Protein AF-A0A7S0LCW1-F1 (afdb_monomer_lite)

Organism: NCBI:txid221442

Sequence (518 aa):
GRMKSSRDFSRHLLKGELSAALVLLGMAVLMVPGVDANARRRANRHTRSVSGLNMTAASSWLDHSLDGYCSITGGFLSEGTCAEGVRGTWNLLRHERAGKGNTGFFGHSDSKLVPRNAAAWNLAVAHCLRLCSYCERCNYVSVSLQWADCSWFHECPRWDEAKLLTDVAGFRSAPVISAVKHARSYDHMARIGGTLLSSMGEHKGEVDLRWTQLMIHNEAAGYNMSGISAIANHPSLRSSIRRGIHLSIGGRRWLPEKLSSYMTRVYLRHNNQSAWEREQLARRWQRTLVGEVHVWDLINLLHFTIDHTDKQLMYTSQLIHCLQVYNMIREKARLAPTEADGGGGQEDSSYWRDMLISGLIHDIGKLLTVFGETDENTDCMNRILDVGGRGGLDSISFHWNHDSFGHAKLASYLPPRVQDVLKFHSLREIPYLLNAPPDEGEGSLGQEDVIHAKVTRAEALDFQRRASADDVERARFVAHFATFDAGSKVITDTIPRVDMDEVINLIESYFPGGKIVW

Foldseek 3Di:
DDDDDDDDDDDDDDDDDDDDDDDDDDDDDDDDDDDDPVVVVVVVVVVVPPVCVLLVLLVVQVVVWAWAAQDDADPPDPQDDLVRHQKHKDFQPQPPDPDDDDDDDDDDDDDDPQPPPPVVSSVQSSVLLVVLLLRPQFFKWKDFSVRSITMGGSDRPCVVVSPHDPPDGRIIMDTNDVSSVVSNVVVVVVVVPPPDPDDDDDDDDVVVVLVVQLVVQCVVQVHDCVQLVLQCPDPLQVVQLQQLADADVRHHADDLVVLVVVLLVLLVLLVVQDPVNQVVLCVVQLDFRRFKGFVVSLLSSQSSHDQSNDPQQRRPGVSQLLQLLLVVLVVVVVVQDAVVNVRPDPQYPVLSLLLNVLSSQLLSLLCVSSSPDDSSQAHAAKEFPDAQPADAPVRTDIGHYSLNSSLSFQVVLHDPLSSLLSNPLRYQLLVLLPDQADDPPDDDQDPVCVSNVPDHNVNSVVSNVRDDPVNSVSSVSSVVSNCSSVVSRDHDPHRDDDNPVVVQVSQCVRDPVSIGRD

Radius of gyration: 30.62 Å; chains: 1; bounding box: 70×104×99 Å

Structure (mmCIF, N/CA/C/O backbone):
data_AF-A0A7S0LCW1-F1
#
_entry.id   AF-A0A7S0LCW1-F1
#
loop_
_atom_site.group_PDB
_atom_site.id
_atom_site.type_symbol
_atom_site.label_atom_id
_atom_site.label_alt_id
_atom_site.label_comp_id
_atom_site.label_asym_id
_atom_site.label_entity_id
_atom_site.label_seq_id
_atom_site.pdbx_PDB_ins_code
_atom_site.Cartn_x
_atom_site.Cartn_y
_atom_site.Cartn_z
_atom_site.occupancy
_atom_site.B_iso_or_equiv
_atom_site.auth_seq_id
_atom_site.auth_comp_id
_atom_site.auth_asym_id
_atom_site.auth_atom_id
_atom_site.pdbx_PDB_model_num
ATOM 1 N N . GLY A 1 1 ? 3.669 -50.037 -54.792 1.00 38.06 1 GLY A N 1
ATOM 2 C CA . GLY A 1 1 ? 2.905 -50.998 -53.957 1.00 38.06 1 GLY A CA 1
ATOM 3 C C . GLY A 1 1 ? 2.365 -50.264 -52.741 1.00 38.06 1 GLY A C 1
ATOM 4 O O . GLY A 1 1 ? 2.874 -49.187 -52.481 1.00 38.06 1 GLY A O 1
ATOM 5 N N . ARG A 1 2 ? 1.313 -50.687 -52.014 1.00 36.00 2 ARG A N 1
ATOM 6 C CA . ARG A 1 2 ? 0.929 -52.057 -51.567 1.00 36.00 2 ARG A CA 1
ATOM 7 C C . ARG A 1 2 ? 2.102 -52.749 -50.845 1.00 36.00 2 ARG A C 1
ATOM 9 O O . ARG A 1 2 ? 3.171 -52.775 -51.438 1.00 36.00 2 ARG A O 1
ATOM 16 N N . MET A 1 3 ? 1.979 -53.319 -49.638 1.00 33.34 3 MET A N 1
ATOM 17 C CA . MET A 1 3 ? 0.819 -53.751 -48.803 1.00 33.34 3 MET A CA 1
ATOM 18 C C . MET A 1 3 ? 0.921 -53.138 -47.371 1.00 33.34 3 MET A C 1
ATOM 20 O O . MET A 1 3 ? 1.976 -52.602 -47.066 1.00 33.34 3 MET A O 1
ATOM 24 N N . LYS A 1 4 ? -0.060 -53.031 -46.448 1.00 47.09 4 LYS A N 1
ATOM 25 C CA . LYS A 1 4 ? -1.336 -53.707 -46.059 1.00 47.09 4 LYS A CA 1
ATOM 26 C C . LYS A 1 4 ? -1.243 -55.006 -45.212 1.00 47.09 4 LYS A C 1
ATOM 28 O O . LYS A 1 4 ? -0.614 -55.957 -45.650 1.00 47.09 4 LYS A O 1
ATOM 33 N N . SER A 1 5 ? -2.048 -55.040 -44.126 1.00 42.78 5 SER A N 1
ATOM 34 C CA . SER A 1 5 ? -2.540 -56.171 -43.275 1.00 42.78 5 SER A CA 1
ATOM 35 C C . SER A 1 5 ? -2.035 -56.116 -41.812 1.00 42.78 5 SER A C 1
ATOM 37 O O . SER A 1 5 ? -0.834 -55.986 -41.641 1.00 42.78 5 SER A O 1
ATOM 39 N N . SER A 1 6 ? -2.796 -56.153 -40.697 1.00 37.50 6 SER A N 1
ATOM 40 C CA . SER A 1 6 ? -4.190 -56.520 -40.298 1.00 37.50 6 SER A CA 1
ATOM 41 C C . SER A 1 6 ? -4.282 -57.809 -39.454 1.00 37.50 6 SER A C 1
ATOM 43 O O . SER A 1 6 ? -3.825 -58.854 -39.917 1.00 37.50 6 SER A O 1
ATOM 45 N N . ARG A 1 7 ? -4.935 -57.688 -38.273 1.00 37.88 7 ARG A N 1
ATOM 46 C CA . ARG A 1 7 ? -5.801 -58.624 -37.486 1.00 37.88 7 ARG A CA 1
ATOM 47 C C . ARG A 1 7 ? -5.591 -58.374 -35.979 1.00 37.88 7 ARG A C 1
ATOM 49 O O . ARG A 1 7 ? -4.450 -58.357 -35.542 1.00 37.88 7 ARG A O 1
ATOM 56 N N . ASP A 1 8 ? -6.576 -57.971 -35.173 1.00 39.31 8 ASP A N 1
ATOM 57 C CA . ASP A 1 8 ? -7.878 -58.573 -34.794 1.00 39.31 8 ASP A CA 1
ATOM 58 C C . ASP A 1 8 ? -7.795 -59.913 -34.044 1.00 39.31 8 ASP A C 1
ATOM 60 O O . ASP A 1 8 ? -7.465 -60.945 -34.628 1.00 39.31 8 ASP A O 1
ATOM 64 N N . PHE A 1 9 ? -8.245 -59.907 -32.780 1.00 32.88 9 PHE A N 1
ATOM 65 C CA . PHE A 1 9 ? -8.820 -61.076 -32.106 1.00 32.88 9 PHE A CA 1
ATOM 66 C C . PHE A 1 9 ? -9.985 -60.668 -31.181 1.00 32.88 9 PHE A C 1
ATOM 68 O O . PHE A 1 9 ? -10.073 -59.523 -30.742 1.00 32.88 9 PHE A O 1
ATOM 75 N N . SER A 1 10 ? -10.935 -61.580 -30.958 1.00 33.78 10 SER A N 1
ATOM 76 C CA . SER A 1 10 ? -12.322 -61.257 -30.576 1.00 33.78 10 SER A CA 1
ATOM 77 C C . SER A 1 10 ? -12.713 -61.495 -29.106 1.00 33.78 10 SER A C 1
ATOM 79 O O . SER A 1 10 ? -12.302 -62.473 -28.499 1.00 33.78 10 SER A O 1
ATOM 81 N N . ARG A 1 11 ? -13.613 -60.616 -28.623 1.00 34.09 11 ARG A N 1
ATOM 82 C CA . ARG A 1 11 ? -14.921 -60.848 -27.942 1.00 34.09 11 ARG A CA 1
ATOM 83 C C . ARG A 1 11 ? -15.113 -62.027 -26.960 1.00 34.09 11 ARG A C 1
ATOM 85 O O . ARG A 1 11 ? -15.024 -63.172 -27.376 1.00 34.09 11 ARG A O 1
ATOM 92 N N . HIS A 1 12 ? -15.725 -61.726 -25.800 1.00 31.20 12 HIS A N 1
ATOM 93 C CA . HIS A 1 12 ? -17.048 -62.236 -25.339 1.00 31.20 12 HIS A CA 1
ATOM 94 C C . HIS A 1 12 ? -17.528 -61.445 -24.084 1.00 31.20 12 HIS A C 1
ATOM 96 O O . HIS A 1 12 ? -16.691 -61.023 -23.298 1.00 31.20 12 HIS A O 1
ATOM 102 N N . LEU A 1 13 ? -18.772 -60.918 -24.037 1.00 33.84 13 LEU A N 1
ATOM 103 C CA . LEU A 1 13 ? -20.012 -61.485 -23.425 1.00 33.84 13 LEU A CA 1
ATOM 104 C C . LEU A 1 13 ? -19.869 -61.753 -21.903 1.00 33.84 13 LEU A C 1
ATOM 106 O O . LEU A 1 13 ? -18.928 -62.430 -21.523 1.00 33.84 13 LEU A O 1
ATOM 110 N N . LEU A 1 14 ? -20.718 -61.283 -20.967 1.00 33.62 14 LEU A N 1
ATOM 111 C CA . LEU A 1 14 ? -22.159 -60.905 -20.928 1.00 33.62 14 LEU A CA 1
ATOM 112 C C . LEU A 1 14 ? -22.349 -59.583 -20.120 1.00 33.62 14 LEU A C 1
ATOM 114 O O . LEU A 1 14 ? -21.507 -59.277 -19.287 1.00 33.62 14 LEU A O 1
ATOM 118 N N . LYS A 1 15 ? -23.303 -58.666 -20.366 1.00 33.66 15 LYS A N 1
ATOM 119 C CA . LYS A 1 15 ? -24.787 -58.704 -20.240 1.00 33.66 15 LYS A CA 1
ATOM 120 C C . LYS A 1 15 ? -25.340 -59.084 -18.848 1.00 33.66 15 LYS A C 1
ATOM 122 O O . LYS A 1 15 ? -25.204 -60.224 -18.428 1.00 33.66 15 LYS A O 1
ATOM 127 N N . GLY A 1 16 ? -26.075 -58.152 -18.227 1.00 28.48 16 GLY A N 1
ATOM 128 C CA . GLY A 1 16 ? -26.884 -58.353 -17.015 1.00 28.48 16 GLY A CA 1
ATOM 129 C C . GLY A 1 16 ? -27.476 -57.028 -16.511 1.00 28.48 16 GLY A C 1
ATOM 130 O O . GLY A 1 16 ? -26.769 -56.248 -15.885 1.00 28.48 16 GLY A O 1
ATOM 131 N N . GLU A 1 17 ? -28.740 -56.747 -16.838 1.00 41.53 17 GLU A N 1
ATOM 132 C CA . GLU A 1 17 ? -29.466 -55.536 -16.412 1.00 41.53 17 GLU A CA 1
ATOM 133 C C . GLU A 1 17 ? -30.305 -55.766 -15.132 1.00 41.53 17 GLU A C 1
ATOM 135 O O . GLU A 1 17 ? -30.472 -56.904 -14.698 1.00 41.53 17 GLU A O 1
ATOM 140 N N . LEU A 1 18 ? -30.931 -54.671 -14.668 1.00 32.69 18 LEU A N 1
ATOM 141 C CA . LEU A 1 18 ? -32.242 -54.555 -13.993 1.00 32.69 18 LEU A CA 1
ATOM 142 C C . LEU A 1 18 ? -32.335 -54.316 -12.466 1.00 32.69 18 LEU A C 1
ATOM 144 O O . LEU A 1 18 ? -31.937 -55.119 -11.631 1.00 32.69 18 LEU A O 1
ATOM 148 N N . SER A 1 19 ? -33.077 -53.233 -12.183 1.00 32.50 19 SER A N 1
ATOM 149 C CA . SER A 1 19 ? -34.074 -53.054 -11.109 1.00 32.50 19 SER A CA 1
ATOM 150 C C . SER A 1 19 ? -33.652 -52.688 -9.677 1.00 32.50 19 SER A C 1
ATOM 152 O O . SER A 1 19 ? -33.477 -53.522 -8.799 1.00 32.50 19 SER A O 1
ATOM 154 N N . ALA A 1 20 ? -33.655 -51.371 -9.445 1.00 35.03 20 ALA A N 1
ATOM 155 C CA . ALA A 1 20 ? -34.511 -50.651 -8.485 1.00 35.03 20 ALA A CA 1
ATOM 156 C C . ALA A 1 20 ? -35.315 -51.433 -7.413 1.00 35.03 20 ALA A C 1
ATOM 158 O O . ALA A 1 20 ? -36.087 -52.320 -7.762 1.00 35.03 20 ALA A O 1
ATOM 159 N N . ALA A 1 21 ? -35.289 -50.943 -6.159 1.00 30.80 21 ALA A N 1
ATOM 160 C CA . ALA A 1 21 ? -36.466 -50.533 -5.355 1.00 30.80 21 ALA A CA 1
ATOM 161 C C . ALA A 1 21 ? -36.126 -50.291 -3.862 1.00 30.80 21 ALA A C 1
ATOM 163 O O . ALA A 1 21 ? -35.285 -50.961 -3.273 1.00 30.80 21 ALA A O 1
ATOM 164 N N . LEU A 1 22 ? -36.836 -49.327 -3.263 1.00 35.69 22 LEU A N 1
ATOM 165 C CA . LEU A 1 22 ? -36.864 -48.954 -1.840 1.00 35.69 22 LEU A CA 1
ATOM 166 C C . LEU A 1 22 ? -37.026 -50.126 -0.848 1.00 35.69 22 LEU A C 1
ATOM 168 O O . LEU A 1 22 ? -37.913 -50.954 -1.035 1.00 35.69 22 LEU A O 1
ATOM 172 N N . VAL A 1 23 ? -36.384 -50.010 0.326 1.00 30.58 23 VAL A N 1
ATOM 173 C CA . VAL A 1 23 ? -36.993 -50.355 1.633 1.00 30.58 23 VAL A CA 1
ATOM 174 C C . VAL A 1 23 ? -36.615 -49.293 2.680 1.00 30.58 23 VAL A C 1
ATOM 176 O O . VAL A 1 23 ? -35.465 -48.871 2.762 1.00 30.58 23 VAL A O 1
ATOM 179 N N . LEU A 1 24 ? -37.600 -48.861 3.476 1.00 33.12 24 LEU A N 1
ATOM 180 C CA . LEU A 1 24 ? -37.475 -47.946 4.620 1.00 33.12 24 LEU A CA 1
ATOM 181 C C . LEU A 1 24 ? -37.358 -48.720 5.943 1.00 33.12 24 LEU A C 1
ATOM 183 O O . LEU A 1 24 ? -38.135 -49.645 6.152 1.00 33.12 24 LEU A O 1
ATOM 187 N N . LEU A 1 25 ? -36.478 -48.270 6.847 1.00 29.33 25 LEU A N 1
ATOM 188 C CA . LEU A 1 25 ? -36.485 -48.448 8.318 1.00 29.33 25 LEU A CA 1
ATOM 189 C C . LEU A 1 25 ? -35.265 -47.675 8.885 1.00 29.33 25 LEU A C 1
ATOM 191 O O . LEU A 1 25 ? -34.216 -47.672 8.254 1.00 29.33 25 LEU A O 1
ATOM 195 N N . GLY A 1 26 ? -35.284 -46.992 10.034 1.00 27.78 26 GLY A N 1
ATOM 196 C CA . GLY A 1 26 ? -36.388 -46.711 10.956 1.00 27.78 26 GLY A CA 1
ATOM 197 C C . GLY A 1 26 ? -35.927 -46.644 12.422 1.00 27.78 26 GLY A C 1
ATOM 198 O O . GLY A 1 26 ? -35.999 -47.653 13.109 1.00 27.78 26 GLY A O 1
ATOM 199 N N . MET A 1 27 ? -35.558 -45.443 12.906 1.00 31.19 27 MET A N 1
ATOM 200 C CA . MET A 1 27 ? -35.182 -45.108 14.307 1.00 31.19 27 MET A CA 1
ATOM 201 C C . MET A 1 27 ? -33.826 -45.695 14.809 1.00 31.19 27 MET A C 1
ATOM 203 O O . MET A 1 27 ? -33.329 -46.654 14.239 1.00 31.19 27 MET A O 1
ATOM 207 N N . ALA A 1 28 ? -33.126 -45.152 15.823 1.00 30.31 28 ALA A N 1
ATOM 208 C CA . ALA A 1 28 ? -33.465 -44.084 16.778 1.00 30.31 28 ALA A CA 1
ATOM 209 C C . ALA A 1 28 ? -32.222 -43.333 17.346 1.00 30.31 28 ALA A C 1
ATOM 211 O O . ALA A 1 28 ? -31.134 -43.890 17.397 1.00 30.31 28 ALA A O 1
ATOM 212 N N . VAL A 1 29 ? -32.453 -42.114 17.865 1.00 29.50 29 VAL A N 1
ATOM 213 C CA . VAL A 1 29 ? -31.764 -41.433 18.997 1.00 29.50 29 VAL A CA 1
ATOM 214 C C . VAL A 1 29 ? -30.221 -41.338 19.026 1.00 29.50 29 VAL A C 1
ATOM 216 O O . VAL A 1 29 ? -29.535 -42.280 19.398 1.00 29.50 29 VAL A O 1
ATOM 219 N N . LEU A 1 30 ? -29.715 -40.100 18.917 1.00 29.91 30 LEU A N 1
ATOM 220 C CA . LEU A 1 30 ? -28.888 -39.467 19.965 1.00 29.91 30 LEU A CA 1
ATOM 221 C C . LEU A 1 30 ? -29.074 -37.937 19.913 1.00 29.91 30 LEU A C 1
ATOM 223 O O . LEU A 1 30 ? -28.756 -37.298 18.913 1.00 29.91 30 LEU A O 1
ATOM 227 N N . MET A 1 31 ? -29.603 -37.342 20.987 1.00 32.53 31 MET A N 1
ATOM 228 C CA . MET A 1 31 ? -29.667 -35.882 21.151 1.00 32.53 31 MET A CA 1
ATOM 229 C C . MET A 1 31 ? -28.387 -35.365 21.816 1.00 32.53 31 MET A C 1
ATOM 231 O O . MET A 1 31 ? -27.935 -35.943 22.801 1.00 32.53 31 MET A O 1
ATOM 235 N N . VAL A 1 32 ? -27.865 -34.229 21.346 1.00 33.94 32 VAL A N 1
ATOM 236 C CA . VAL A 1 32 ? -26.815 -33.459 22.034 1.00 33.94 32 VAL A CA 1
ATOM 237 C C . VAL A 1 32 ? -27.353 -32.052 22.329 1.00 33.94 32 VAL A C 1
ATOM 239 O O . VAL A 1 32 ? -27.716 -31.345 21.386 1.00 33.94 32 VAL A O 1
ATOM 242 N N . PRO A 1 33 ? -27.445 -31.624 23.601 1.00 36.31 33 PRO A N 1
ATOM 243 C CA . PRO A 1 33 ? -27.966 -30.308 23.956 1.00 36.31 33 PRO A CA 1
ATOM 244 C C . PRO A 1 33 ? -26.873 -29.230 24.061 1.00 36.31 33 PRO A C 1
ATOM 246 O O . PRO A 1 33 ? -25.753 -29.496 24.485 1.00 36.31 33 PRO A O 1
ATOM 249 N N 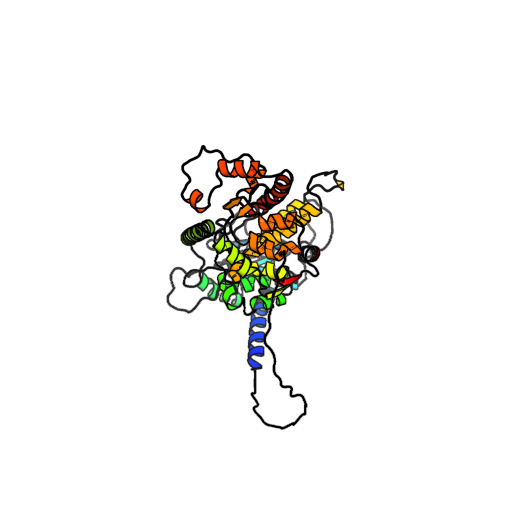. GLY A 1 34 ? -27.265 -27.976 23.811 1.00 33.25 34 GLY A N 1
ATOM 250 C CA . GLY A 1 34 ? -26.702 -26.815 24.513 1.00 33.25 34 GLY A CA 1
ATOM 251 C C . GLY A 1 34 ? -25.410 -26.193 23.973 1.00 33.25 34 GLY A C 1
ATOM 252 O O . GLY A 1 34 ? -24.370 -26.268 24.620 1.00 33.25 34 GLY A O 1
ATOM 253 N N . VAL A 1 35 ? -25.499 -25.422 22.882 1.00 41.38 35 VAL A N 1
ATOM 254 C CA . VAL A 1 35 ? -24.518 -24.346 22.635 1.00 41.38 35 VAL A CA 1
ATOM 255 C C . VAL A 1 35 ? -24.870 -23.155 23.534 1.00 41.38 35 VAL A C 1
ATOM 257 O O . VAL A 1 35 ? -25.988 -22.641 23.490 1.00 41.38 35 VAL A O 1
ATOM 260 N N . ASP A 1 36 ? -23.925 -22.741 24.379 1.00 47.66 36 ASP A N 1
ATOM 261 C CA . ASP A 1 36 ? -24.177 -21.876 25.537 1.00 47.66 36 ASP A CA 1
ATOM 262 C C . ASP A 1 36 ? -24.664 -20.453 25.186 1.00 47.66 36 ASP A C 1
ATOM 264 O O . ASP A 1 36 ? -23.921 -19.591 24.705 1.00 47.66 36 ASP A O 1
ATOM 268 N N . ALA A 1 37 ? -25.926 -20.168 25.521 1.00 41.69 37 ALA A N 1
ATOM 269 C CA . ALA A 1 37 ? -26.522 -18.840 25.394 1.00 41.69 37 ALA A CA 1
ATOM 270 C C . ALA A 1 37 ? -25.884 -17.791 26.334 1.00 41.69 37 ALA A C 1
ATOM 272 O O . ALA A 1 37 ? -25.988 -16.587 26.068 1.00 41.69 37 ALA A O 1
ATOM 273 N N . ASN A 1 38 ? -25.192 -18.205 27.404 1.00 36.53 38 ASN A N 1
ATOM 274 C CA . ASN A 1 38 ? -24.488 -17.288 28.302 1.00 36.53 38 ASN A CA 1
ATOM 275 C C . ASN A 1 38 ? -23.180 -16.764 27.701 1.00 36.53 38 ASN A C 1
ATOM 277 O O . ASN A 1 38 ? -22.834 -15.611 27.960 1.00 36.53 38 ASN A O 1
ATOM 281 N N . ALA A 1 39 ? -22.496 -17.531 26.846 1.00 40.22 39 ALA A N 1
ATOM 282 C CA . ALA A 1 39 ? -21.307 -17.071 26.129 1.00 40.22 39 ALA A CA 1
ATOM 283 C C . ALA A 1 39 ? -21.613 -15.849 25.238 1.00 40.22 39 ALA A C 1
ATOM 285 O O . ALA A 1 39 ? -20.942 -14.818 25.344 1.00 40.22 39 ALA A O 1
ATOM 286 N N . ARG A 1 40 ? -22.701 -15.898 24.449 1.00 39.75 40 ARG A N 1
ATOM 287 C CA . ARG A 1 40 ? -23.180 -14.742 23.658 1.00 39.75 40 ARG A CA 1
ATOM 288 C C . ARG A 1 40 ? -23.596 -13.557 24.541 1.00 39.75 40 ARG A C 1
ATOM 290 O O . ARG A 1 40 ? -23.307 -12.412 24.197 1.00 39.75 40 ARG A O 1
ATOM 297 N N . ARG A 1 41 ? -24.224 -13.805 25.700 1.00 37.50 41 ARG A N 1
ATOM 298 C CA . ARG A 1 41 ? -24.590 -12.739 26.656 1.00 37.50 41 ARG A CA 1
ATOM 299 C C . ARG A 1 41 ? -23.377 -12.108 27.351 1.00 37.50 41 ARG A C 1
ATOM 301 O O . ARG A 1 41 ? -23.418 -10.910 27.608 1.00 37.50 41 ARG A O 1
ATOM 308 N N . ARG A 1 42 ? -22.303 -12.857 27.632 1.00 36.16 42 ARG A N 1
ATOM 309 C CA . ARG A 1 42 ? -21.053 -12.319 28.208 1.00 36.16 42 ARG A CA 1
ATOM 310 C C . ARG A 1 42 ? -20.269 -11.478 27.198 1.00 36.16 42 ARG A C 1
ATOM 312 O O . ARG A 1 42 ? -19.867 -10.371 27.547 1.00 36.16 42 ARG A O 1
ATOM 319 N N . ALA A 1 43 ? -20.135 -11.935 25.950 1.00 36.94 43 ALA A N 1
ATOM 320 C CA . ALA A 1 43 ? -19.466 -11.171 24.891 1.00 36.94 43 ALA A CA 1
ATOM 321 C C . ALA A 1 43 ? -20.131 -9.796 24.663 1.00 36.94 43 ALA A C 1
ATOM 323 O O . ALA A 1 43 ? -19.468 -8.764 24.768 1.00 36.94 43 ALA A O 1
ATOM 324 N N . ASN A 1 44 ? -21.461 -9.770 24.501 1.00 32.81 44 ASN A N 1
ATOM 325 C CA . ASN A 1 44 ? -22.235 -8.529 24.340 1.00 32.81 44 ASN A CA 1
ATOM 326 C C . ASN A 1 44 ? -22.268 -7.627 25.591 1.00 32.81 44 ASN A C 1
ATOM 328 O O . ASN A 1 44 ? -22.729 -6.489 25.504 1.00 32.81 44 ASN A O 1
ATOM 332 N N . ARG A 1 45 ? -21.809 -8.102 26.760 1.00 29.16 45 ARG A N 1
ATOM 333 C CA . ARG A 1 45 ? -21.728 -7.295 27.990 1.00 29.16 45 ARG A CA 1
ATOM 334 C C . ARG A 1 45 ? -20.386 -6.574 28.132 1.00 29.16 45 ARG A C 1
ATOM 336 O O . ARG A 1 45 ? -20.356 -5.511 28.740 1.00 29.16 45 ARG A O 1
ATOM 343 N N . HIS A 1 46 ? -19.307 -7.107 27.553 1.00 31.47 46 HIS A N 1
ATOM 344 C CA . HIS A 1 46 ? -17.992 -6.457 27.567 1.00 31.47 46 HIS A CA 1
ATOM 345 C C . HIS A 1 46 ? -17.805 -5.454 26.422 1.00 31.47 46 HIS A C 1
ATOM 347 O O . HIS A 1 46 ? -17.310 -4.358 26.671 1.00 31.47 46 HIS A O 1
ATOM 353 N N . THR A 1 47 ? -18.267 -5.751 25.202 1.00 34.81 47 THR A N 1
ATOM 354 C CA . THR A 1 47 ? -18.163 -4.807 24.067 1.00 34.81 47 THR A CA 1
ATOM 355 C C . THR A 1 47 ? -18.977 -3.533 24.293 1.00 34.81 47 THR A C 1
ATOM 357 O O . THR A 1 47 ? -18.504 -2.436 24.015 1.00 34.81 47 THR A O 1
ATOM 360 N N . ARG A 1 48 ? -20.159 -3.656 24.909 1.00 32.09 48 ARG A N 1
ATOM 361 C CA . ARG A 1 48 ? -21.002 -2.518 25.317 1.00 32.09 48 ARG A CA 1
ATOM 362 C C . ARG A 1 48 ? -20.426 -1.710 26.493 1.00 32.09 48 ARG A C 1
ATOM 364 O O . ARG A 1 48 ? -20.941 -0.638 26.790 1.00 32.09 48 ARG A O 1
ATOM 371 N N . SER A 1 49 ? -19.394 -2.219 27.175 1.00 37.88 49 SER A N 1
ATOM 372 C CA . SER A 1 49 ? -18.815 -1.573 28.358 1.00 37.88 49 SER A CA 1
ATOM 373 C C . SER A 1 49 ? -17.793 -0.492 28.010 1.00 37.88 49 SER A C 1
ATOM 375 O O . SER A 1 49 ? -17.742 0.515 28.705 1.00 37.88 49 SER A O 1
ATOM 377 N N . VAL A 1 50 ? -16.965 -0.680 26.976 1.00 40.00 50 VAL A N 1
ATOM 378 C CA . VAL A 1 50 ? -15.797 0.196 26.738 1.00 40.00 50 VAL A CA 1
ATOM 379 C C . VAL A 1 50 ? -16.178 1.477 25.987 1.00 40.00 50 VAL A C 1
ATOM 381 O O . VAL A 1 50 ? -15.743 2.560 26.370 1.00 40.00 50 VAL A O 1
ATOM 384 N N . SER A 1 51 ? -17.059 1.387 24.987 1.00 43.16 51 SER A N 1
ATOM 385 C CA . SER A 1 51 ? -17.619 2.561 24.296 1.00 43.16 51 SER A CA 1
ATOM 386 C C . SER A 1 51 ? -18.531 3.392 25.207 1.00 43.16 51 SER A C 1
ATOM 388 O O . SER A 1 51 ? -18.474 4.621 25.189 1.00 43.16 51 SER A O 1
ATOM 390 N N . GLY A 1 52 ? -19.300 2.729 26.081 1.00 42.19 52 GLY A N 1
ATOM 391 C CA . GLY A 1 52 ? -20.069 3.393 27.135 1.00 42.19 52 GLY A CA 1
ATOM 392 C C . GLY A 1 52 ? -19.181 4.187 28.099 1.00 42.19 52 GLY A C 1
ATOM 393 O O . GLY A 1 52 ? -19.484 5.339 28.388 1.00 42.19 52 GLY A O 1
ATOM 394 N N . LEU A 1 53 ? -18.052 3.620 28.543 1.00 49.62 53 LEU A N 1
ATOM 395 C CA . LEU A 1 53 ? -17.174 4.258 29.532 1.00 49.62 53 LEU A CA 1
ATOM 396 C C . LEU A 1 53 ? -16.646 5.634 29.095 1.00 49.62 53 LEU A C 1
ATOM 398 O O . LEU A 1 53 ? -16.656 6.544 29.918 1.00 49.62 53 LEU A O 1
ATOM 402 N N . ASN A 1 54 ? -16.251 5.833 27.832 1.00 62.91 54 ASN A N 1
ATOM 403 C CA . ASN A 1 54 ? -15.732 7.136 27.386 1.00 62.91 54 ASN A CA 1
ATOM 404 C C . ASN A 1 54 ? -16.824 8.209 27.234 1.00 62.91 54 ASN A C 1
ATOM 406 O O . ASN A 1 54 ? -16.610 9.346 27.648 1.00 62.91 54 ASN A O 1
ATOM 410 N N . MET A 1 55 ? -18.002 7.867 26.700 1.00 73.62 55 MET A N 1
ATOM 411 C CA . MET A 1 55 ? -19.105 8.834 26.575 1.00 73.62 55 MET A CA 1
ATOM 412 C C . MET A 1 55 ? -19.774 9.125 27.925 1.00 73.62 55 MET A C 1
ATOM 414 O O . MET A 1 55 ? -20.114 10.271 28.206 1.00 73.62 55 MET A O 1
ATOM 418 N N . THR A 1 56 ? -19.898 8.129 28.808 1.00 78.12 56 THR A N 1
ATOM 419 C CA . THR A 1 56 ? -20.357 8.345 30.187 1.00 78.12 56 THR A CA 1
ATOM 420 C C . THR A 1 56 ? -19.335 9.142 31.001 1.00 78.12 56 THR A C 1
ATOM 422 O O . THR A 1 56 ? -19.742 10.015 31.761 1.00 78.12 56 THR A O 1
ATOM 425 N N . ALA A 1 57 ? -18.026 8.925 30.818 1.00 82.31 57 ALA A N 1
ATOM 426 C CA . ALA A 1 57 ? -16.998 9.758 31.446 1.00 82.31 57 ALA A CA 1
ATOM 427 C C . ALA A 1 57 ? -17.026 11.203 30.925 1.00 82.31 57 ALA A C 1
ATOM 429 O O . ALA A 1 57 ? -16.897 12.123 31.726 1.00 82.31 57 ALA A O 1
ATOM 430 N N . ALA A 1 58 ? -17.242 11.419 29.623 1.00 86.56 58 ALA A N 1
ATOM 431 C CA . ALA A 1 58 ? -17.366 12.760 29.054 1.00 86.56 58 ALA A CA 1
ATOM 432 C C . ALA A 1 58 ? -18.623 13.495 29.546 1.00 86.56 58 ALA A C 1
ATOM 434 O O . ALA A 1 58 ? -18.521 14.654 29.941 1.00 86.56 58 ALA A O 1
ATOM 435 N N . SER A 1 59 ? -19.773 12.814 29.610 1.00 88.31 59 SER A N 1
ATOM 436 C CA . SER A 1 59 ? -21.004 13.384 30.174 1.00 88.31 59 SER A CA 1
ATOM 437 C C . SER A 1 59 ? -20.819 13.703 31.654 1.00 88.31 59 SER A C 1
ATOM 439 O O . SER A 1 59 ? -21.029 14.836 32.064 1.00 88.31 59 SER A O 1
ATOM 441 N N . SER A 1 60 ? -20.304 12.751 32.438 1.00 88.44 60 SER A N 1
ATOM 442 C CA . SER A 1 60 ? -20.019 12.956 33.860 1.00 88.44 60 SER A CA 1
ATOM 443 C C . SER A 1 60 ? -19.018 14.095 34.093 1.00 88.44 60 SER A C 1
ATOM 445 O O . SER A 1 60 ? -19.178 14.863 35.037 1.00 88.44 60 SER A O 1
ATOM 447 N N . TRP A 1 61 ? -18.022 14.269 33.223 1.00 93.50 61 TRP A N 1
ATOM 448 C CA . TRP A 1 61 ? -17.096 15.403 33.281 1.00 93.50 61 TRP A CA 1
ATOM 449 C C . TRP A 1 61 ? -17.782 16.723 32.917 1.00 93.50 61 TRP A C 1
ATOM 451 O O . TRP A 1 61 ? -17.538 17.740 33.559 1.00 93.50 61 TRP A O 1
ATOM 461 N N . LEU A 1 62 ? -18.694 16.725 31.941 1.00 92.62 62 LEU A N 1
ATOM 462 C CA . LEU A 1 62 ? -19.515 17.893 31.612 1.00 92.62 62 LEU A CA 1
ATOM 463 C C . LEU A 1 62 ? -20.459 18.285 32.756 1.00 92.62 62 LEU A C 1
ATOM 465 O O . LEU A 1 62 ? -20.667 19.481 32.958 1.00 92.62 62 LEU A O 1
ATOM 469 N N . ASP A 1 63 ? -20.965 17.317 33.516 1.00 91.31 63 ASP A N 1
ATOM 470 C CA . ASP A 1 63 ? -21.828 17.545 34.682 1.00 91.31 63 ASP A CA 1
ATOM 471 C C . ASP A 1 63 ? -21.058 18.146 35.875 1.00 91.31 63 ASP A C 1
ATOM 473 O O . ASP A 1 63 ? -21.635 18.876 36.677 1.00 91.31 63 ASP A O 1
ATOM 477 N N . HIS A 1 64 ? -19.747 17.885 35.973 1.00 90.12 64 HIS A N 1
ATOM 478 C CA . HIS A 1 64 ? -18.869 18.389 37.042 1.00 90.12 64 HIS A CA 1
ATOM 479 C C . HIS A 1 64 ? -17.925 19.521 36.593 1.00 90.12 64 HIS A C 1
ATOM 481 O O . HIS A 1 64 ? -17.107 19.983 37.389 1.00 90.12 64 HIS A O 1
ATOM 487 N N . SER A 1 65 ? -18.001 19.968 35.334 1.00 93.50 65 SER A N 1
ATOM 488 C CA . SER A 1 65 ? -17.149 21.048 34.820 1.00 93.50 65 SER A CA 1
ATOM 489 C C . SER A 1 65 ? -17.730 22.429 35.099 1.00 93.50 65 SER A C 1
ATOM 491 O O . SER A 1 65 ? -18.924 22.683 34.933 1.00 93.50 65 SER A O 1
ATOM 493 N N . LEU A 1 66 ? -16.851 23.338 35.502 1.00 93.56 66 LEU A N 1
ATOM 494 C CA . LEU A 1 66 ? -17.165 24.739 35.751 1.00 93.56 66 LEU A CA 1
ATOM 495 C C . LEU A 1 66 ? -16.866 25.565 34.497 1.00 93.56 66 LEU A C 1
ATOM 497 O O . LEU A 1 66 ? -15.959 25.233 33.729 1.00 93.56 66 LEU A O 1
ATOM 501 N N . ASP A 1 67 ? -17.621 26.641 34.295 1.00 93.44 67 ASP A N 1
ATOM 502 C CA . ASP A 1 6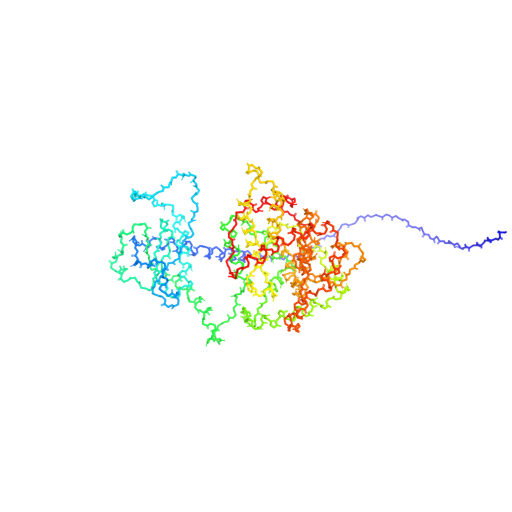7 ? -17.362 27.585 33.209 1.00 93.44 67 ASP A CA 1
ATOM 503 C C . ASP A 1 67 ? -16.071 28.375 33.476 1.00 93.44 67 ASP A C 1
ATOM 505 O O . ASP A 1 67 ? -15.771 28.754 34.611 1.00 93.44 67 ASP A O 1
ATOM 509 N N . GLY A 1 68 ? -15.304 28.622 32.414 1.00 91.88 68 GLY A N 1
ATOM 510 C CA . GLY A 1 68 ? -13.972 29.219 32.478 1.00 91.88 68 GLY A CA 1
ATOM 511 C C . GLY A 1 68 ? -12.834 28.211 32.291 1.00 91.88 68 GLY A C 1
ATOM 512 O O . GLY A 1 68 ? -13.042 27.033 31.975 1.00 91.88 68 GLY A O 1
ATOM 513 N N . TYR A 1 69 ? -11.601 28.693 32.454 1.00 92.56 69 TYR A N 1
ATOM 514 C CA . TYR A 1 69 ? -10.367 27.952 32.183 1.00 92.56 69 TYR A CA 1
ATOM 515 C C . TYR A 1 69 ? -9.313 28.090 33.294 1.00 92.56 69 TYR A C 1
ATOM 517 O O . TYR A 1 69 ? -9.355 29.014 34.108 1.00 92.56 69 TYR A O 1
ATOM 525 N N . CYS A 1 70 ? -8.382 27.132 33.369 1.00 88.50 70 CYS A N 1
ATOM 526 C CA . CYS A 1 70 ? -7.410 27.049 34.469 1.00 88.50 70 CYS A CA 1
ATOM 527 C C . CYS A 1 70 ? -6.296 28.106 34.391 1.00 88.50 70 CYS A C 1
ATOM 529 O O . CYS A 1 70 ? -5.946 28.715 35.401 1.00 88.50 70 CYS A O 1
ATOM 531 N N . SER A 1 71 ? -5.710 28.309 33.208 1.00 86.19 71 SER A N 1
ATOM 532 C CA . SER A 1 71 ? -4.670 29.312 32.945 1.00 86.19 71 SER A CA 1
ATOM 533 C C . SER A 1 71 ? -4.513 29.519 31.438 1.00 86.19 71 SER A C 1
ATOM 535 O O . SER A 1 71 ? -4.867 28.637 30.660 1.00 86.19 71 SER A O 1
ATOM 537 N N . ILE A 1 72 ? -3.959 30.656 31.008 1.00 76.94 72 ILE A N 1
ATOM 538 C CA . ILE A 1 72 ? -3.633 30.873 29.592 1.00 76.94 72 ILE A CA 1
ATOM 539 C C . ILE A 1 72 ? -2.433 29.987 29.243 1.00 76.94 72 ILE A C 1
ATOM 541 O O . ILE A 1 72 ? -1.362 30.131 29.834 1.00 76.94 72 ILE A O 1
ATOM 545 N N . THR A 1 73 ? -2.591 29.081 28.282 1.00 69.19 73 THR A N 1
ATOM 546 C CA . THR A 1 73 ? -1.461 28.428 27.612 1.00 69.19 73 THR A CA 1
ATOM 547 C C . THR A 1 73 ? -0.856 29.424 26.626 1.00 69.19 73 THR A C 1
ATOM 549 O O . THR A 1 73 ? -1.557 29.899 25.732 1.00 69.19 73 THR A O 1
ATOM 552 N N . GLY A 1 74 ? 0.418 29.783 26.808 1.00 53.41 74 GLY A N 1
ATOM 553 C CA . GLY A 1 74 ? 1.086 30.781 25.968 1.00 53.41 74 GLY A CA 1
ATOM 554 C C . GLY A 1 74 ? 1.026 30.415 24.483 1.00 53.41 74 GLY A C 1
ATOM 555 O O . GLY A 1 74 ? 1.284 29.273 24.106 1.00 53.41 74 GLY A O 1
ATOM 556 N N . GLY A 1 75 ? 0.667 31.380 23.634 1.00 47.41 75 GLY A N 1
ATOM 557 C CA . GLY A 1 75 ? 0.574 31.153 22.194 1.00 47.41 75 GLY A CA 1
ATOM 558 C C . GLY A 1 75 ? 1.928 30.778 21.582 1.00 47.41 75 GLY A C 1
ATOM 559 O O . GLY A 1 75 ? 2.933 31.429 21.849 1.00 47.41 75 GLY A O 1
ATOM 560 N N . PHE A 1 76 ? 1.925 29.758 20.722 1.00 43.69 76 PHE A N 1
ATOM 561 C CA . PHE A 1 76 ? 3.020 29.356 19.822 1.00 43.69 76 PHE A CA 1
ATOM 562 C C . PHE A 1 76 ? 4.359 28.889 20.419 1.00 43.69 76 PHE A C 1
ATOM 564 O O . PHE A 1 76 ? 5.179 28.378 19.660 1.00 43.69 76 PHE A O 1
ATOM 571 N N . LEU A 1 77 ? 4.576 28.951 21.735 1.00 42.53 77 LEU A N 1
ATOM 572 C CA . LEU A 1 77 ? 5.727 28.309 22.381 1.00 42.53 77 LEU A CA 1
ATOM 573 C C . LEU A 1 77 ? 5.249 27.235 23.359 1.00 42.53 77 LEU A C 1
ATOM 575 O O . LEU A 1 77 ? 4.666 27.526 24.401 1.00 42.53 77 LEU A O 1
ATOM 579 N N . SER A 1 78 ? 5.504 25.975 23.007 1.00 47.97 78 SER A N 1
ATOM 580 C CA . SER A 1 78 ? 5.230 24.822 23.862 1.00 47.97 78 SER A CA 1
ATOM 581 C C . SER A 1 78 ? 6.106 24.871 25.117 1.00 47.97 78 SER A C 1
ATOM 583 O O . SER A 1 78 ? 7.295 24.553 25.052 1.00 47.97 78 SER A O 1
ATOM 585 N N . GLU A 1 79 ? 5.521 25.231 26.261 1.00 47.25 79 GLU A N 1
ATOM 586 C CA . GLU A 1 79 ? 6.147 25.103 27.584 1.00 47.25 79 GLU A CA 1
ATOM 587 C C . GLU A 1 79 ? 6.263 23.618 27.987 1.00 47.25 79 GLU A C 1
ATOM 589 O O . GLU A 1 79 ? 5.556 23.117 28.862 1.00 47.25 79 GLU A O 1
ATOM 594 N N . GLY A 1 80 ? 7.185 22.919 27.323 1.00 53.44 80 GLY A N 1
ATOM 595 C CA . GLY A 1 80 ? 7.501 21.510 27.528 1.00 53.44 80 GLY A CA 1
ATOM 596 C C . GLY A 1 80 ? 6.645 20.540 26.709 1.00 53.44 80 GLY A C 1
ATOM 597 O O . GLY A 1 80 ? 5.503 20.808 26.331 1.00 53.44 80 GLY A O 1
ATOM 598 N N . THR A 1 81 ? 7.200 19.351 26.467 1.00 63.78 81 THR A N 1
ATOM 599 C CA . THR A 1 81 ? 6.382 18.176 26.132 1.00 63.78 81 THR A CA 1
ATOM 600 C C . THR A 1 81 ? 5.543 17.792 27.355 1.00 63.78 81 THR A C 1
ATOM 602 O O . THR A 1 81 ? 5.862 18.190 28.472 1.00 63.78 81 THR A O 1
ATOM 605 N N . CYS A 1 82 ? 4.503 16.968 27.204 1.00 71.75 82 CYS A N 1
ATOM 606 C CA . CYS A 1 82 ? 3.700 16.535 28.357 1.00 71.75 82 CYS A CA 1
ATOM 607 C C . CYS A 1 82 ? 4.519 15.888 29.507 1.00 71.75 82 CYS A C 1
ATOM 609 O O . CYS A 1 82 ? 4.104 15.950 30.666 1.00 71.75 82 CYS A O 1
ATOM 611 N N . ALA A 1 83 ? 5.677 15.286 29.214 1.00 68.75 83 ALA A N 1
ATOM 612 C CA . ALA A 1 83 ? 6.540 14.702 30.241 1.00 68.75 83 ALA A CA 1
ATOM 613 C C . ALA A 1 83 ? 7.086 15.754 31.228 1.00 68.75 83 ALA A C 1
ATOM 615 O O . ALA A 1 83 ? 7.228 15.473 32.415 1.00 68.75 83 ALA A O 1
ATOM 616 N N . GLU A 1 84 ? 7.346 16.976 30.756 1.00 74.25 84 GLU A N 1
ATOM 617 C CA . GLU A 1 84 ? 8.101 18.002 31.491 1.00 74.25 84 GLU A CA 1
ATOM 618 C C . GLU A 1 84 ? 7.310 19.302 31.699 1.00 74.25 84 GLU A C 1
ATOM 620 O O . GLU A 1 84 ? 7.549 20.024 32.666 1.00 74.25 84 GLU A O 1
ATOM 625 N N . GLY A 1 85 ? 6.317 19.575 30.854 1.00 79.56 85 GLY A N 1
ATOM 626 C CA . GLY A 1 85 ? 5.457 20.750 30.936 1.00 79.56 85 GLY A CA 1
ATOM 627 C C . GLY A 1 85 ? 4.495 20.719 32.124 1.00 79.56 85 GLY A C 1
ATOM 628 O O . GLY A 1 85 ? 4.042 19.664 32.573 1.00 79.56 85 GLY A O 1
ATOM 629 N N . VAL A 1 86 ? 4.147 21.905 32.623 1.00 84.44 86 VAL A N 1
ATOM 630 C CA . VAL A 1 86 ? 3.086 22.093 33.633 1.00 84.44 86 VAL A CA 1
ATOM 631 C C . VAL A 1 86 ? 1.719 22.382 33.005 1.00 84.44 86 VAL A C 1
ATOM 633 O O . VAL A 1 86 ? 0.700 22.296 33.690 1.00 84.44 86 VAL A O 1
ATOM 636 N N . ARG A 1 87 ? 1.688 22.713 31.710 1.00 87.06 87 ARG A N 1
ATOM 637 C CA . ARG A 1 87 ? 0.490 22.976 30.906 1.00 87.06 87 ARG A CA 1
ATOM 638 C C . ARG A 1 87 ? 0.806 22.863 29.415 1.00 87.06 87 ARG A C 1
ATOM 640 O O . ARG A 1 87 ? 1.966 22.938 29.026 1.00 87.06 87 ARG A O 1
ATOM 647 N N . GLY A 1 88 ? -0.222 22.767 28.583 1.00 85.88 88 GLY A N 1
ATOM 648 C CA . GLY A 1 88 ? -0.109 22.863 27.127 1.00 85.88 88 GLY A CA 1
ATOM 649 C C . GLY A 1 88 ? -1.482 22.820 26.466 1.00 85.88 88 GLY A C 1
ATOM 650 O O . GLY A 1 88 ? -2.482 22.650 27.155 1.00 85.88 88 GLY A O 1
ATOM 651 N N . THR A 1 89 ? -1.548 22.958 25.143 1.00 85.75 89 THR A N 1
ATOM 652 C CA . THR A 1 89 ? -2.810 22.853 24.391 1.00 85.75 89 THR A CA 1
ATOM 653 C C . THR A 1 89 ? -2.692 21.879 23.227 1.00 85.75 89 THR A C 1
ATOM 655 O O . THR A 1 89 ? -1.637 21.756 22.600 1.00 85.75 89 THR A O 1
ATOM 658 N N . TRP A 1 90 ? -3.783 21.169 22.958 1.00 83.69 90 TRP A N 1
ATOM 659 C CA . TRP A 1 90 ? -4.005 20.443 21.719 1.00 83.69 90 TRP A CA 1
ATOM 660 C C . TRP A 1 90 ? -5.098 21.160 20.927 1.00 83.69 90 TRP A C 1
ATOM 662 O O . TRP A 1 90 ? -6.145 21.507 21.472 1.00 83.69 90 TRP A O 1
ATOM 672 N N . ASN A 1 91 ? -4.904 21.335 19.622 1.00 77.38 91 ASN A N 1
ATOM 673 C CA . ASN A 1 91 ? -5.984 21.820 18.771 1.00 77.38 91 ASN A CA 1
ATOM 674 C C . ASN A 1 91 ? -7.045 20.721 18.644 1.00 77.38 91 ASN A C 1
ATOM 676 O O . ASN A 1 91 ? -6.766 19.640 18.118 1.00 77.38 91 ASN A O 1
ATOM 680 N N . LEU A 1 92 ? -8.279 21.010 19.059 1.00 74.06 92 LEU A N 1
ATOM 681 C CA . LEU A 1 92 ? -9.418 20.270 18.535 1.00 74.06 92 LEU A CA 1
ATOM 682 C C . LEU A 1 92 ? -9.459 20.552 17.036 1.00 74.06 92 LEU A C 1
ATOM 684 O O . LEU A 1 92 ? -9.462 21.709 16.6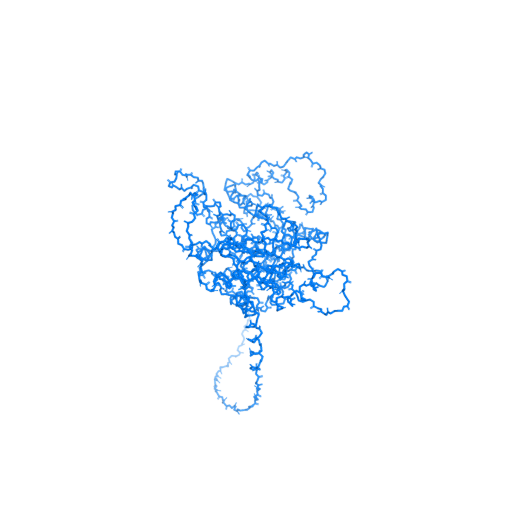15 1.00 74.06 92 LEU A O 1
ATOM 688 N N . LEU A 1 93 ? -9.513 19.505 16.215 1.00 56.78 93 LEU A N 1
ATOM 689 C CA . LEU A 1 93 ? -9.810 19.692 14.800 1.00 56.78 93 LEU A CA 1
ATOM 690 C C . LEU A 1 93 ? -11.148 20.431 14.714 1.00 56.78 93 LEU A C 1
ATOM 692 O O . LEU A 1 93 ? -12.170 19.902 15.164 1.00 56.78 93 LEU A O 1
ATOM 696 N N . ARG A 1 94 ? -11.143 21.656 14.166 1.00 52.25 94 ARG A N 1
ATOM 697 C CA . ARG A 1 94 ? -12.384 22.358 13.835 1.00 52.25 94 ARG A CA 1
ATOM 698 C C . ARG A 1 94 ? -13.190 21.405 12.966 1.00 52.25 94 ARG A C 1
ATOM 700 O O . ARG A 1 94 ? -12.774 21.101 11.853 1.00 52.25 94 ARG A O 1
ATOM 707 N N . HIS A 1 95 ? -14.330 20.939 13.473 1.00 45.00 95 HIS A N 1
ATOM 708 C CA . HIS A 1 95 ? -15.349 20.385 12.597 1.00 45.00 95 HIS A CA 1
ATOM 709 C C . HIS A 1 95 ? -15.672 21.484 11.591 1.00 45.00 95 HIS A C 1
ATOM 711 O O . HIS A 1 95 ? -16.167 22.549 11.977 1.00 45.00 95 HIS A O 1
ATOM 717 N N . GLU A 1 96 ? -15.321 21.247 10.330 1.00 37.44 96 GLU A N 1
ATOM 718 C CA . GLU A 1 96 ? -15.691 22.133 9.241 1.00 37.44 96 GLU A CA 1
ATOM 719 C C . GLU A 1 96 ? -17.202 22.320 9.308 1.00 37.44 96 GLU A C 1
ATOM 721 O O . GLU A 1 96 ? -17.972 21.360 9.408 1.00 37.44 96 GLU A O 1
ATOM 726 N N . ARG A 1 97 ? -17.628 23.583 9.391 1.00 38.66 97 ARG A N 1
ATOM 727 C CA . ARG A 1 97 ? -19.039 23.895 9.573 1.00 38.66 97 ARG A CA 1
ATOM 728 C C . ARG A 1 97 ? -19.778 23.440 8.323 1.00 38.66 97 ARG A C 1
ATOM 730 O O . ARG A 1 97 ? -19.664 24.073 7.278 1.00 38.66 97 ARG A O 1
ATOM 737 N N . ALA A 1 98 ? -20.583 22.391 8.460 1.00 38.28 98 ALA A N 1
ATOM 738 C CA . ALA A 1 98 ? -21.633 22.078 7.506 1.00 38.28 98 ALA A CA 1
ATOM 739 C C . ALA A 1 98 ? -22.582 23.290 7.422 1.00 38.28 98 ALA A C 1
ATOM 741 O O . ALA A 1 98 ? -23.425 23.497 8.294 1.00 38.28 98 ALA A O 1
ATOM 742 N N . GLY A 1 99 ? -22.377 24.141 6.413 1.00 34.34 99 GLY A N 1
ATOM 743 C CA . GLY A 1 99 ? -23.100 25.403 6.256 1.00 34.34 99 GLY A CA 1
ATOM 744 C C . GLY A 1 99 ? -22.289 26.456 5.503 1.00 34.34 99 GLY A C 1
ATOM 745 O O . GLY A 1 99 ? -21.476 27.163 6.093 1.00 34.34 99 GLY A O 1
ATOM 746 N N . LYS A 1 100 ? -22.553 26.586 4.196 1.00 38.56 100 LYS A N 1
ATOM 747 C CA . LYS A 1 100 ? -22.029 27.662 3.337 1.00 38.56 100 LYS A CA 1
ATOM 748 C C . LYS A 1 100 ? -22.376 29.039 3.928 1.00 38.56 100 LYS A C 1
ATOM 750 O O . LYS A 1 100 ? -23.536 29.286 4.245 1.00 38.56 100 LYS A O 1
ATOM 755 N N . GLY A 1 101 ? -21.404 29.949 4.000 1.00 33.28 101 GLY A N 1
ATOM 756 C CA . GLY A 1 101 ? -21.619 31.323 4.469 1.00 33.28 101 GLY A CA 1
ATOM 757 C C . GLY A 1 101 ? -20.362 32.180 4.338 1.00 33.28 101 GLY A C 1
ATOM 758 O O . GLY A 1 101 ? -19.484 32.129 5.190 1.00 33.28 101 GLY A O 1
ATOM 759 N N . ASN A 1 102 ? -20.274 32.941 3.249 1.00 40.50 102 ASN A N 1
ATOM 760 C CA . ASN A 1 102 ? -19.163 33.840 2.938 1.00 40.50 102 ASN A CA 1
ATOM 761 C C . ASN A 1 102 ? -19.287 35.175 3.699 1.00 40.50 102 ASN A C 1
ATOM 763 O O . ASN A 1 102 ? -20.300 35.839 3.515 1.00 40.50 102 ASN A O 1
ATOM 767 N N . THR A 1 103 ? -18.260 35.577 4.456 1.00 37.91 103 THR A N 1
ATOM 768 C CA . THR A 1 103 ? -17.714 36.955 4.553 1.00 37.91 103 THR A CA 1
ATOM 769 C C . THR A 1 103 ? -16.437 36.946 5.407 1.00 37.91 103 THR A C 1
ATOM 771 O O . THR A 1 103 ? -16.271 36.096 6.281 1.00 37.91 103 THR A O 1
ATOM 774 N N . GLY A 1 104 ? -15.505 37.867 5.138 1.00 32.00 104 GLY A N 1
ATOM 775 C CA . GLY A 1 104 ? -14.220 37.952 5.844 1.00 32.00 104 GLY A CA 1
ATOM 776 C C . GLY A 1 104 ? -14.078 39.156 6.784 1.00 32.00 104 GLY A C 1
ATOM 777 O O . GLY A 1 104 ? -15.049 39.827 7.119 1.00 32.00 104 GLY A O 1
ATOM 778 N N . PHE A 1 105 ? -12.812 39.456 7.091 1.00 35.78 105 PHE A N 1
ATOM 779 C CA . PHE A 1 105 ? -12.296 40.623 7.823 1.00 35.78 105 PHE A CA 1
ATOM 780 C C . PHE A 1 105 ? -12.457 40.670 9.355 1.00 35.78 105 PHE A C 1
ATOM 782 O O . PHE A 1 105 ? -13.341 40.068 9.956 1.00 35.78 105 PHE A O 1
ATOM 789 N N . PHE A 1 106 ? -11.512 41.378 9.984 1.00 40.41 106 PHE A N 1
ATOM 790 C CA . PHE A 1 106 ? -11.385 41.542 11.433 1.00 40.41 106 PHE A CA 1
ATOM 791 C C . PHE A 1 106 ? -12.599 42.267 12.035 1.00 40.41 106 PHE A C 1
ATOM 793 O O . PHE A 1 106 ? -12.917 43.381 11.626 1.00 40.41 106 PHE A O 1
ATOM 800 N N . GLY A 1 107 ? -13.209 41.682 13.068 1.00 28.62 107 GLY A N 1
ATOM 801 C CA . GLY A 1 107 ? -14.275 42.314 13.845 1.00 28.62 107 GLY A CA 1
ATOM 802 C C . GLY A 1 107 ? -14.487 41.615 15.188 1.00 28.62 107 GLY A C 1
ATOM 803 O O . GLY A 1 107 ? -14.724 40.409 15.238 1.00 28.62 107 GLY A O 1
ATOM 804 N N . HIS A 1 108 ? -14.376 42.367 16.284 1.00 35.62 108 HIS A N 1
ATOM 805 C CA . HIS A 1 108 ? -14.787 41.900 17.610 1.00 35.62 108 HIS A CA 1
ATOM 806 C C . HIS A 1 108 ? -16.319 41.867 17.739 1.00 35.62 108 HIS A C 1
ATOM 808 O O . HIS A 1 108 ? -17.031 42.500 16.967 1.00 35.62 108 HIS A O 1
ATOM 814 N N . SER A 1 109 ? -16.782 41.156 18.774 1.00 38.91 109 SER A N 1
ATOM 815 C CA . SER A 1 109 ? -18.163 41.115 19.277 1.00 38.91 109 SER A CA 1
ATOM 816 C C . SER A 1 109 ? -19.264 40.809 18.250 1.00 38.91 109 SER A C 1
ATOM 818 O O . SER A 1 109 ? -19.839 41.713 17.659 1.00 38.91 109 SER A O 1
ATOM 820 N N . ASP A 1 110 ? -19.737 39.561 18.256 1.00 36.69 110 ASP A N 1
ATOM 821 C CA . ASP A 1 110 ? -20.908 39.337 19.108 1.00 36.69 110 ASP A CA 1
ATOM 822 C C . ASP A 1 110 ? -20.916 37.941 19.754 1.00 36.69 110 ASP A C 1
ATOM 824 O O . ASP A 1 110 ? -20.196 37.021 19.362 1.00 36.69 110 ASP A O 1
ATOM 828 N N . SER A 1 111 ? -21.690 37.821 20.825 1.00 44.28 111 SER A N 1
ATOM 829 C CA . SER A 1 111 ? -21.732 36.686 21.742 1.00 44.28 111 SER A CA 1
ATOM 830 C C . SER A 1 111 ? -22.927 35.753 21.472 1.00 44.28 111 SER A C 1
ATOM 832 O O . SER A 1 111 ? -23.889 36.127 20.811 1.00 44.28 111 SER A O 1
ATOM 834 N N . LYS A 1 112 ? -22.910 34.553 22.083 1.00 41.50 112 LYS A N 1
ATOM 835 C CA . LYS A 1 112 ? -24.072 33.643 22.289 1.00 41.50 112 LYS A CA 1
ATOM 836 C C . LYS A 1 112 ? -24.462 32.630 21.195 1.00 41.50 112 LYS A C 1
ATOM 838 O O . LYS A 1 112 ? -25.586 32.135 21.224 1.00 41.50 112 LYS A O 1
ATOM 843 N N . LEU A 1 113 ? -23.532 32.162 20.360 1.00 41.41 113 LEU A N 1
ATOM 844 C CA . LEU A 1 113 ? -23.673 30.847 19.698 1.00 41.41 113 LEU A CA 1
ATOM 845 C C . LEU A 1 113 ? -22.533 29.884 20.059 1.00 41.41 113 LEU A C 1
ATOM 847 O O . LEU A 1 113 ? -21.863 29.314 19.201 1.00 41.41 113 LEU A O 1
ATOM 851 N N . VAL A 1 114 ? -22.369 29.641 21.366 1.00 48.88 114 VAL A N 1
ATOM 852 C CA . VAL A 1 114 ? -21.778 28.378 21.835 1.00 48.88 114 VAL A CA 1
ATOM 853 C C . VAL A 1 114 ? -22.680 27.249 21.323 1.00 48.88 114 VAL A C 1
ATOM 855 O O . VAL A 1 114 ? -23.880 27.283 21.617 1.00 48.88 114 VAL A O 1
ATOM 858 N N . PRO A 1 115 ? -22.165 26.247 20.586 1.00 50.88 115 PRO A N 1
ATOM 859 C CA . PRO A 1 115 ? -22.977 25.116 20.161 1.00 50.88 115 PRO A CA 1
ATOM 860 C C . PRO A 1 115 ? -23.532 24.389 21.391 1.00 50.88 115 PRO A C 1
ATOM 862 O O . PRO A 1 115 ? -22.812 23.675 22.084 1.00 50.88 115 PRO A O 1
ATOM 865 N N . ARG A 1 116 ? -24.832 24.554 21.669 1.00 51.69 116 ARG A N 1
ATOM 866 C CA . ARG A 1 116 ? -25.540 23.847 22.755 1.00 51.69 116 ARG A CA 1
ATOM 867 C C . ARG A 1 116 ? -25.782 22.364 22.453 1.00 51.69 116 ARG A C 1
ATOM 869 O O . ARG A 1 116 ? -26.464 21.687 23.216 1.00 51.69 116 ARG A O 1
ATOM 876 N N . ASN A 1 117 ? -25.250 21.847 21.345 1.00 73.44 117 ASN A N 1
ATOM 877 C CA . ASN A 1 117 ? -25.350 20.433 21.029 1.00 73.44 117 ASN A CA 1
ATOM 878 C C . ASN A 1 117 ? -24.507 19.627 22.030 1.00 73.44 117 ASN A C 1
ATOM 880 O O . ASN A 1 117 ? -23.279 19.579 21.932 1.00 73.44 117 ASN A O 1
ATOM 884 N N . ALA A 1 118 ? -25.186 18.977 22.976 1.00 72.94 118 ALA A N 1
ATOM 885 C CA . ALA A 1 118 ? -24.565 18.121 23.978 1.00 72.94 118 ALA A CA 1
ATOM 886 C C . ALA A 1 118 ? -23.709 17.006 23.348 1.00 72.94 118 ALA A C 1
ATOM 888 O O . ALA A 1 118 ? -22.708 16.614 23.939 1.00 72.94 118 ALA A O 1
ATOM 889 N N . ALA A 1 119 ? -24.034 16.529 22.139 1.00 72.06 119 ALA A N 1
ATOM 890 C CA . ALA A 1 119 ? -23.214 15.541 21.437 1.00 72.06 119 ALA A CA 1
ATOM 891 C C . ALA A 1 119 ? -21.838 16.103 21.030 1.00 72.06 119 ALA A C 1
ATOM 893 O O . ALA A 1 119 ? -20.829 15.422 21.196 1.00 72.06 119 ALA A O 1
ATOM 894 N N . ALA A 1 120 ? -21.775 17.359 20.570 1.00 74.81 120 ALA A N 1
ATOM 895 C CA . ALA A 1 120 ? -20.517 18.007 20.188 1.00 74.81 120 ALA A CA 1
ATOM 896 C C . ALA A 1 120 ? -19.610 18.255 21.405 1.00 74.81 120 ALA A C 1
ATOM 898 O O . ALA A 1 120 ? -18.408 17.999 21.344 1.00 74.81 120 ALA A O 1
ATOM 899 N N . TRP A 1 121 ? -20.192 18.685 22.531 1.00 87.50 121 TRP A N 1
ATOM 900 C CA . TRP A 1 121 ? -19.464 18.814 23.797 1.00 87.50 121 TRP A CA 1
ATOM 901 C C . TRP A 1 121 ? -18.964 17.464 24.312 1.00 87.50 121 TRP A C 1
ATOM 903 O O . TRP A 1 121 ? -17.790 17.358 24.656 1.00 87.50 121 TRP A O 1
ATOM 913 N N . ASN A 1 122 ? -19.809 16.427 24.318 1.00 83.19 122 ASN A N 1
ATOM 914 C CA . ASN A 1 122 ? -19.399 15.083 24.733 1.00 83.19 122 ASN A CA 1
ATOM 915 C C . ASN A 1 122 ? -18.247 14.548 23.872 1.00 83.19 122 ASN A C 1
ATOM 917 O O . ASN A 1 122 ? -17.285 14.020 24.419 1.00 83.19 122 ASN A O 1
ATOM 921 N N . LEU A 1 123 ? -18.298 14.729 22.547 1.00 78.50 123 LEU A N 1
ATOM 922 C CA . LEU A 1 123 ? -17.240 14.275 21.642 1.00 78.50 123 LEU A CA 1
ATOM 923 C C . LEU A 1 123 ? -15.911 15.012 21.882 1.00 78.50 123 LEU A C 1
ATOM 925 O O . LEU A 1 123 ? -14.863 14.371 21.976 1.00 78.50 123 LEU A O 1
ATOM 929 N N . ALA A 1 124 ? -15.943 16.341 22.026 1.00 82.56 124 ALA A N 1
ATOM 930 C CA . ALA A 1 124 ? -14.745 17.134 22.303 1.00 82.56 124 ALA A CA 1
ATOM 931 C C . ALA A 1 124 ? -14.141 16.814 23.678 1.00 82.56 124 ALA A C 1
ATOM 933 O O . ALA A 1 124 ? -12.931 16.627 23.790 1.00 82.56 124 ALA A O 1
ATOM 934 N N . VAL A 1 125 ? -14.974 16.673 24.714 1.00 91.50 125 VAL A N 1
ATOM 935 C CA . VAL A 1 125 ? -14.524 16.281 26.056 1.00 91.50 125 VAL A CA 1
ATOM 936 C C . VAL A 1 125 ? -13.976 14.855 26.060 1.00 91.50 125 VAL A C 1
ATOM 938 O O . VAL A 1 125 ? -12.897 14.640 26.603 1.00 91.50 125 VAL A O 1
ATOM 941 N N . ALA A 1 126 ? -14.631 13.890 25.406 1.00 84.62 126 ALA A N 1
ATOM 942 C CA . ALA A 1 126 ? -14.110 12.527 25.269 1.00 84.62 126 ALA A CA 1
ATOM 943 C C . ALA A 1 126 ? -12.740 12.512 24.567 1.00 84.62 126 ALA A C 1
ATOM 945 O O . ALA A 1 126 ? -11.822 11.815 25.004 1.00 84.62 126 ALA A O 1
ATOM 946 N N . HIS A 1 127 ? -12.574 13.320 23.515 1.00 83.00 127 HIS A N 1
ATOM 947 C CA . HIS A 1 127 ? -11.295 13.478 22.828 1.00 83.00 127 HIS A CA 1
ATOM 948 C C . HIS A 1 127 ? -10.219 14.063 23.755 1.00 83.00 127 HIS A C 1
ATOM 950 O O . HIS A 1 127 ? -9.132 13.495 23.860 1.00 83.00 127 HIS A O 1
ATOM 956 N N . CYS A 1 128 ? -10.536 15.140 24.477 1.00 88.62 128 CYS A N 1
ATOM 957 C CA . CYS A 1 128 ? -9.617 15.780 25.414 1.00 88.62 128 CYS A CA 1
ATOM 958 C C . CYS A 1 128 ? -9.224 14.893 26.592 1.00 88.62 128 CYS A C 1
ATOM 960 O O . CYS A 1 128 ? -8.045 14.806 26.925 1.00 88.62 128 CYS A O 1
ATOM 962 N N . LEU A 1 129 ? -10.181 14.191 27.200 1.00 89.56 129 LEU A N 1
ATOM 963 C CA . LEU A 1 129 ? -9.916 13.241 28.280 1.00 89.56 129 LEU A CA 1
ATOM 964 C C . LEU A 1 129 ? -9.020 12.089 27.811 1.00 89.56 129 LEU A C 1
ATOM 966 O O . LEU A 1 129 ? -8.178 11.633 28.581 1.00 89.56 129 LEU A O 1
ATOM 970 N N . ARG A 1 130 ? -9.133 11.671 26.543 1.00 80.31 130 ARG A N 1
ATOM 971 C CA . ARG A 1 130 ? -8.252 10.666 25.932 1.00 80.31 130 ARG A CA 1
ATOM 972 C C . ARG A 1 130 ? -6.844 11.202 25.641 1.00 80.31 130 ARG A C 1
ATOM 974 O O . ARG A 1 130 ? -5.866 10.529 25.944 1.00 80.31 130 ARG A O 1
ATOM 981 N N . LEU A 1 131 ? -6.704 12.412 25.091 1.00 80.00 131 LEU A N 1
ATOM 982 C CA . LEU A 1 131 ? -5.380 13.043 24.932 1.00 80.00 131 LEU A CA 1
ATOM 983 C C . LEU A 1 131 ? -4.694 13.231 26.292 1.00 80.00 131 LEU A C 1
ATOM 985 O O . LEU A 1 131 ? -3.513 12.933 26.464 1.00 80.00 131 LEU A O 1
ATOM 989 N N . CYS A 1 132 ? -5.482 13.628 27.285 1.00 86.81 132 CYS A N 1
ATOM 990 C CA . CYS A 1 132 ? -5.067 13.753 28.665 1.00 86.81 132 CYS A CA 1
ATOM 991 C C . CYS A 1 132 ? -4.703 12.415 29.331 1.00 86.81 132 CYS A C 1
ATOM 993 O O . CYS A 1 132 ? -3.760 12.383 30.119 1.00 86.81 132 CYS A O 1
ATOM 995 N N . SER A 1 133 ? -5.365 11.294 29.010 1.00 82.50 133 SER A N 1
ATOM 996 C CA . SER A 1 133 ? -4.977 9.984 29.556 1.00 82.50 133 SER A CA 1
ATOM 997 C C . SER A 1 133 ? -3.606 9.525 29.056 1.00 82.50 133 SER A C 1
ATOM 999 O O . SER A 1 133 ? -2.860 8.931 29.829 1.00 82.50 133 SER A O 1
ATOM 1001 N N . TYR A 1 134 ? -3.219 9.895 27.827 1.00 70.81 134 TYR A N 1
ATOM 1002 C CA . TYR A 1 134 ? -1.848 9.708 27.327 1.00 70.81 134 TYR A CA 1
ATOM 1003 C C . TYR A 1 134 ? -0.829 10.663 27.969 1.00 70.81 134 TYR A C 1
ATOM 1005 O O . TYR A 1 134 ? 0.380 10.527 27.734 1.00 70.81 134 TYR A O 1
ATOM 1013 N N . CYS A 1 135 ? -1.293 11.632 28.763 1.00 78.06 135 CYS A N 1
ATOM 1014 C CA . CYS A 1 135 ? -0.474 12.667 29.360 1.00 78.06 135 CYS A CA 1
ATOM 1015 C C . CYS A 1 135 ? -0.323 12.487 30.882 1.00 78.06 135 CYS A C 1
ATOM 1017 O O . CYS A 1 135 ? -1.203 12.817 31.682 1.00 78.06 135 CYS A O 1
ATOM 1019 N N . GLU A 1 136 ? 0.848 11.992 31.289 1.00 79.88 136 GLU A N 1
ATOM 1020 C CA . GLU A 1 136 ? 1.177 11.642 32.678 1.00 79.88 136 GLU A CA 1
ATOM 1021 C C . GLU A 1 136 ? 0.964 12.806 33.652 1.00 79.88 136 GLU A C 1
ATOM 1023 O O . GLU A 1 136 ? 0.430 12.617 34.746 1.00 79.88 136 GLU A O 1
ATOM 1028 N N . ARG A 1 137 ? 1.278 14.034 33.222 1.00 85.19 137 ARG A N 1
ATOM 1029 C CA . ARG A 1 137 ? 1.100 15.230 34.045 1.00 85.19 137 ARG A CA 1
ATOM 1030 C C . ARG A 1 137 ? -0.307 15.831 33.988 1.00 85.19 137 ARG A C 1
ATOM 1032 O O . ARG A 1 137 ? -0.656 16.519 34.938 1.00 85.19 137 ARG A O 1
ATOM 1039 N N . CYS A 1 138 ? -1.146 15.539 32.987 1.00 90.88 138 CYS A N 1
ATOM 1040 C CA . CYS A 1 138 ? -2.461 16.181 32.784 1.00 90.88 138 CYS A CA 1
ATOM 1041 C C . CYS A 1 138 ? -3.511 15.833 33.862 1.00 90.88 138 CYS A C 1
ATOM 1043 O O . CYS A 1 138 ? -4.216 14.828 33.781 1.00 90.88 138 CYS A O 1
ATOM 1045 N N . ASN A 1 139 ? -3.638 16.659 34.899 1.00 92.38 139 ASN A N 1
ATOM 1046 C CA . ASN A 1 139 ? -4.609 16.447 35.976 1.00 92.38 139 ASN A CA 1
ATOM 1047 C C . ASN A 1 139 ? -5.936 17.179 35.757 1.00 92.38 139 ASN A C 1
ATOM 1049 O O . ASN A 1 139 ? -6.943 16.752 36.330 1.00 92.38 139 ASN A O 1
ATOM 1053 N N . TYR A 1 140 ? -5.926 18.235 34.942 1.00 94.19 140 TYR A N 1
ATOM 1054 C CA . TYR A 1 140 ? -7.065 19.084 34.603 1.00 94.19 140 TYR A CA 1
ATOM 1055 C C . TYR A 1 140 ? -7.080 19.350 33.100 1.00 94.19 140 TYR A C 1
ATOM 1057 O O . TYR A 1 140 ? -6.027 19.406 32.461 1.00 94.19 140 TYR A O 1
ATOM 1065 N N . VAL A 1 141 ? -8.278 19.558 32.562 1.00 94.50 141 VAL A N 1
ATOM 1066 C CA . VAL A 1 141 ? -8.513 19.914 31.161 1.00 94.50 141 VAL A CA 1
ATOM 1067 C C . VAL A 1 141 ? -9.394 21.164 31.115 1.00 94.50 141 VAL A C 1
ATOM 1069 O O . VAL A 1 141 ? -10.300 21.304 31.938 1.00 94.50 141 VAL A O 1
ATOM 1072 N N . SER A 1 142 ? -9.153 22.037 30.139 1.00 94.94 142 SER A N 1
ATOM 1073 C CA . SER A 1 142 ? -10.042 23.128 29.731 1.00 94.94 142 SER A CA 1
ATOM 1074 C C . SER A 1 142 ? -10.406 22.931 28.258 1.00 94.94 142 SER A C 1
ATOM 1076 O O . SER A 1 142 ? -9.523 22.832 27.412 1.00 94.94 142 SER A O 1
ATOM 1078 N N . VAL A 1 143 ? -11.699 22.848 27.943 1.00 94.38 143 VAL A N 1
ATOM 1079 C CA . VAL A 1 143 ? -12.207 22.561 26.591 1.00 94.38 143 VAL A CA 1
ATOM 1080 C C . VAL A 1 143 ? -12.996 23.753 26.070 1.00 94.38 143 VAL A C 1
ATOM 1082 O O . VAL A 1 143 ? -13.888 24.248 26.763 1.00 94.38 143 VAL A O 1
ATOM 1085 N N . SER A 1 144 ? -12.734 24.172 24.829 1.00 92.94 144 SER A N 1
ATOM 1086 C CA . SER A 1 144 ? -13.581 25.138 24.125 1.00 92.94 144 SER A CA 1
ATOM 1087 C C . SER A 1 144 ? -13.908 24.716 22.697 1.00 92.94 144 SER A C 1
ATOM 1089 O O . SER A 1 144 ? -13.047 24.694 21.819 1.00 92.94 144 SER A O 1
ATOM 1091 N N . LEU A 1 145 ? -15.201 24.507 22.426 1.00 85.25 145 LEU A N 1
ATOM 1092 C CA . LEU A 1 145 ? -15.712 24.372 21.057 1.00 85.25 145 LEU A CA 1
ATOM 1093 C C . LEU A 1 145 ? -15.616 25.678 20.251 1.00 85.25 145 LEU A C 1
ATOM 1095 O O . LEU A 1 145 ? -15.528 25.632 19.027 1.00 85.25 145 LEU A O 1
ATOM 1099 N N . GLN A 1 146 ? -15.663 26.837 20.917 1.00 85.75 146 GLN A N 1
ATOM 1100 C CA . GLN A 1 146 ? -15.601 28.147 20.259 1.00 85.75 146 GLN A CA 1
ATOM 1101 C C . GLN A 1 146 ? -14.202 28.415 19.697 1.00 85.75 146 GLN A C 1
ATOM 1103 O O . GLN A 1 146 ? -14.068 28.862 18.557 1.00 85.75 146 GLN A O 1
ATOM 1108 N N . TRP A 1 147 ? -13.174 28.114 20.490 1.00 82.62 147 TRP A N 1
ATOM 1109 C CA . TRP A 1 147 ? -11.775 28.333 20.122 1.00 82.62 147 TRP A CA 1
ATOM 1110 C C . TRP A 1 147 ? -11.123 27.112 19.464 1.00 82.62 147 TRP A C 1
ATOM 1112 O O . TRP A 1 147 ? -10.043 27.242 18.900 1.00 82.62 147 TRP A O 1
ATOM 1122 N N . ALA A 1 148 ? -11.818 25.967 19.454 1.00 84.00 148 ALA A N 1
ATOM 1123 C CA . ALA A 1 148 ? -11.289 24.664 19.052 1.00 84.00 148 ALA A CA 1
ATOM 1124 C C . ALA A 1 148 ? -10.050 24.264 19.880 1.00 84.00 148 ALA A C 1
ATOM 1126 O O . ALA A 1 148 ? -9.084 23.708 19.366 1.00 84.00 148 ALA A O 1
ATOM 1127 N N . ASP A 1 149 ? -10.104 24.554 21.180 1.00 86.62 149 ASP A N 1
ATOM 1128 C CA . ASP A 1 149 ? -8.994 24.391 22.117 1.00 86.62 149 ASP A CA 1
ATOM 1129 C C . ASP A 1 149 ? -9.242 23.228 23.088 1.00 86.62 149 ASP A C 1
ATOM 1131 O O . ASP A 1 149 ? -10.365 23.005 23.559 1.00 86.62 149 ASP A O 1
ATOM 1135 N N . CYS A 1 150 ? -8.167 22.497 23.370 1.00 91.06 150 CYS A N 1
ATOM 1136 C CA . CYS A 1 150 ? -8.101 21.406 24.325 1.00 91.06 150 CYS A CA 1
ATOM 1137 C C . CYS A 1 150 ? -6.851 21.578 25.202 1.00 91.06 150 CYS A C 1
ATOM 1139 O O . CYS A 1 150 ? -5.849 20.874 25.050 1.00 91.06 150 CYS A O 1
ATOM 1141 N N . SER A 1 151 ? -6.895 22.553 26.105 1.00 92.12 151 SER A N 1
ATOM 1142 C CA . SER A 1 151 ? -5.815 22.837 27.045 1.00 92.12 151 SER A CA 1
ATOM 1143 C C . SER A 1 151 ? -5.763 21.830 28.194 1.00 92.12 151 SER A C 1
ATOM 1145 O O . SER A 1 151 ? -6.790 21.406 28.728 1.00 92.12 151 SER A O 1
ATOM 1147 N N . TRP A 1 152 ? -4.555 21.477 28.621 1.00 92.19 152 TRP A N 1
ATOM 1148 C CA . TRP A 1 152 ? -4.282 20.601 29.754 1.00 92.19 152 TRP A CA 1
ATOM 1149 C C . TRP A 1 152 ? -3.354 21.256 30.769 1.00 92.19 152 TRP A C 1
ATOM 1151 O O . TRP A 1 152 ? -2.501 22.071 30.420 1.00 92.19 152 TRP A O 1
ATOM 1161 N N . PHE A 1 153 ? -3.502 20.862 32.036 1.00 91.81 153 PHE A N 1
ATOM 1162 C CA . PHE A 1 153 ? -2.747 21.431 33.151 1.00 91.81 153 PHE A CA 1
ATOM 1163 C C . PHE A 1 153 ? -2.366 20.3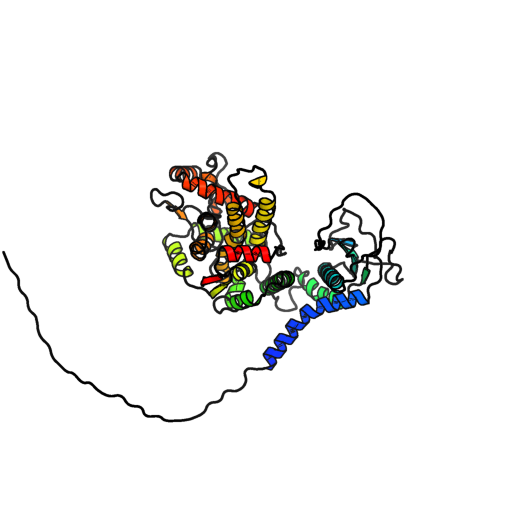57 34.172 1.00 91.81 153 PHE A C 1
ATOM 1165 O O . PHE A 1 153 ? -3.149 19.451 34.482 1.00 91.81 153 PHE A O 1
ATOM 1172 N N . HIS A 1 154 ? -1.161 20.476 34.723 1.00 90.56 154 HIS A N 1
ATOM 1173 C CA . HIS A 1 154 ? -0.690 19.664 35.841 1.00 90.56 154 HIS A CA 1
ATOM 1174 C C . HIS A 1 154 ? -1.331 20.078 37.163 1.00 90.56 154 HIS A C 1
ATOM 1176 O O . HIS A 1 154 ? -1.721 19.230 37.966 1.00 90.56 154 HIS A O 1
ATOM 1182 N N . GLU A 1 155 ? -1.511 21.381 37.336 1.00 89.31 155 GLU A N 1
ATOM 1183 C CA . GLU A 1 155 ? -2.154 22.003 38.483 1.00 89.31 155 GLU A CA 1
ATOM 1184 C C . GLU A 1 155 ? -3.142 23.053 37.979 1.00 89.31 155 GLU A C 1
ATOM 1186 O O . GLU A 1 155 ? -2.898 23.731 36.982 1.00 89.31 155 GLU A O 1
ATOM 1191 N N . CYS A 1 156 ? -4.262 23.200 38.679 1.00 90.25 156 CYS A N 1
ATOM 1192 C CA . CYS A 1 156 ? -5.239 24.253 38.433 1.00 90.25 156 CYS A CA 1
ATOM 1193 C C . CYS A 1 156 ? -5.512 24.940 39.779 1.00 90.25 156 CYS A C 1
ATOM 1195 O O . CYS A 1 156 ? -6.502 24.613 40.430 1.00 90.25 156 CYS A O 1
ATOM 1197 N N . PRO A 1 157 ? -4.631 25.855 40.241 1.00 79.44 157 PRO A N 1
ATOM 1198 C CA . PRO A 1 157 ? -4.640 26.349 41.627 1.00 79.44 157 PRO A CA 1
ATOM 1199 C C . PRO A 1 157 ? -5.939 27.032 42.069 1.00 79.44 157 PRO A C 1
ATOM 1201 O O . PRO A 1 157 ? -6.170 27.217 43.255 1.00 79.44 157 PRO A O 1
ATOM 1204 N N . ARG A 1 158 ? -6.789 27.428 41.114 1.00 75.94 158 ARG A N 1
ATOM 1205 C CA . ARG A 1 158 ? -8.078 28.083 41.365 1.00 75.94 158 ARG A CA 1
ATOM 1206 C C . ARG A 1 158 ? -9.285 27.144 41.275 1.00 75.94 158 ARG A C 1
ATOM 1208 O O . ARG A 1 158 ? -10.412 27.621 41.388 1.00 75.94 158 ARG A O 1
ATOM 1215 N N . TRP A 1 159 ? -9.066 25.843 41.062 1.00 82.06 159 TRP A N 1
ATOM 1216 C CA . TRP A 1 159 ? -10.141 24.852 40.988 1.00 82.06 159 TRP A CA 1
ATOM 1217 C C . TRP A 1 159 ? -10.888 24.719 42.319 1.00 82.06 159 TRP A C 1
ATOM 1219 O O . TRP A 1 159 ? -12.106 24.869 42.346 1.00 82.06 159 TRP A O 1
ATOM 1229 N N . ASP A 1 160 ? -10.160 24.517 43.420 1.00 74.12 160 ASP A N 1
ATOM 1230 C CA . ASP A 1 160 ? -10.754 24.255 44.742 1.00 74.12 160 ASP A CA 1
ATOM 1231 C C . ASP A 1 160 ? -11.500 25.474 45.318 1.00 74.12 160 ASP A C 1
ATOM 1233 O O . ASP A 1 160 ? -12.409 25.329 46.132 1.00 74.12 160 ASP A O 1
ATOM 1237 N N . GLU A 1 161 ? -11.170 26.682 44.849 1.00 76.94 161 GLU A N 1
ATOM 1238 C CA . GLU A 1 161 ? -11.889 27.922 45.174 1.00 76.94 161 GLU A CA 1
ATOM 1239 C C . GLU A 1 161 ? -13.005 28.269 44.165 1.00 76.94 161 GLU A C 1
ATOM 1241 O O . GLU A 1 161 ? -13.667 29.294 44.323 1.00 76.94 161 GLU A O 1
ATOM 1246 N N . ALA A 1 162 ? -13.190 27.467 43.107 1.00 72.62 162 ALA A N 1
ATOM 1247 C CA . ALA A 1 162 ? -14.064 27.736 41.958 1.00 72.62 162 ALA A CA 1
ATOM 1248 C C . ALA A 1 162 ? -13.800 29.083 41.235 1.00 72.62 162 ALA A C 1
ATOM 1250 O O . ALA A 1 162 ? -14.681 29.630 40.572 1.00 72.62 162 ALA A O 1
ATOM 1251 N N . LYS A 1 163 ? -12.573 29.621 41.315 1.00 81.19 163 LYS A N 1
ATOM 1252 C CA . LYS A 1 163 ? -12.166 30.924 40.741 1.00 81.19 163 LYS A CA 1
ATOM 1253 C C . LYS A 1 163 ? -11.461 30.781 39.387 1.00 81.19 163 LYS A C 1
ATOM 1255 O O . LYS A 1 163 ? -10.396 31.368 39.169 1.00 81.19 163 LYS A O 1
ATOM 1260 N N . LEU A 1 164 ? -12.022 29.976 38.485 1.00 88.38 164 LEU A N 1
ATOM 1261 C CA . LEU A 1 164 ? -11.511 29.853 37.115 1.00 88.38 164 LEU A CA 1
ATOM 1262 C C . LEU A 1 164 ? -11.452 31.217 36.408 1.00 88.38 164 LEU A C 1
ATOM 1264 O O . LEU A 1 164 ? -12.180 32.149 36.753 1.00 88.38 164 LEU A O 1
ATOM 1268 N N . LEU A 1 165 ? -10.574 31.334 35.413 1.00 88.56 165 LEU A N 1
ATOM 1269 C CA . LEU A 1 165 ? -10.521 32.510 34.550 1.00 88.56 165 LEU A CA 1
ATOM 1270 C C . LEU A 1 165 ? -11.734 32.507 33.610 1.00 88.56 165 LEU A C 1
ATOM 1272 O O . LEU A 1 165 ? -12.029 31.495 32.974 1.00 88.56 165 LEU A O 1
ATOM 1276 N N . THR A 1 166 ? -12.454 33.625 33.558 1.00 90.00 166 THR A N 1
ATOM 1277 C CA . THR A 1 166 ? -13.722 33.794 32.819 1.00 90.00 166 THR A CA 1
ATOM 1278 C C . THR A 1 166 ? -13.720 35.016 31.894 1.00 90.00 166 THR A C 1
ATOM 1280 O O . THR A 1 166 ? -14.726 35.313 31.252 1.00 90.00 166 THR A O 1
ATOM 1283 N N . ASP A 1 167 ? -12.579 35.697 31.780 1.00 88.94 167 ASP A N 1
ATOM 1284 C CA . ASP A 1 167 ? -12.293 36.769 30.821 1.00 88.94 167 ASP A CA 1
ATOM 1285 C C . ASP A 1 167 ? -12.343 36.285 29.361 1.00 88.94 167 ASP A C 1
ATOM 1287 O O . ASP A 1 167 ? -12.714 37.049 28.469 1.00 88.94 167 ASP A O 1
ATOM 1291 N N . VAL A 1 168 ? -12.070 34.997 29.119 1.00 84.25 168 VAL A N 1
ATOM 1292 C CA . VAL A 1 168 ? -12.320 34.329 27.832 1.00 84.25 168 VAL A CA 1
ATOM 1293 C C . VAL A 1 168 ? -13.540 33.411 27.930 1.00 84.25 168 VAL A C 1
ATOM 1295 O O . VAL A 1 168 ? -13.513 32.349 28.553 1.00 84.25 168 VAL A O 1
ATOM 1298 N N . ALA A 1 169 ? -14.624 33.806 27.262 1.00 87.44 169 ALA A N 1
ATOM 1299 C CA . ALA A 1 169 ? -15.857 33.028 27.202 1.00 87.44 169 ALA A CA 1
ATOM 1300 C C . ALA A 1 169 ? -15.721 31.744 26.356 1.00 87.44 169 ALA A C 1
ATOM 1302 O O . ALA A 1 169 ? -14.909 31.654 25.430 1.00 87.44 169 ALA A O 1
ATOM 1303 N N . GLY A 1 170 ? -16.591 30.769 26.639 1.00 87.88 170 GLY A N 1
ATOM 1304 C CA . GLY A 1 170 ? -16.737 29.546 25.842 1.00 87.88 170 GLY A CA 1
ATOM 1305 C C . GLY A 1 170 ? -15.815 28.390 26.242 1.00 87.88 170 GLY A C 1
ATOM 1306 O O . GLY A 1 170 ? -15.755 27.406 25.504 1.00 87.88 170 GLY A O 1
ATOM 1307 N N . PHE A 1 171 ? -15.119 28.490 27.376 1.00 93.44 171 PHE A N 1
ATOM 1308 C CA . PHE A 1 171 ? -14.391 27.385 28.005 1.00 93.44 171 PHE A CA 1
ATOM 1309 C C . PHE A 1 171 ? -15.209 26.726 29.117 1.00 93.44 171 PHE A C 1
ATOM 1311 O O . PHE A 1 171 ? -15.929 27.409 29.848 1.00 93.44 171 PHE A O 1
ATOM 1318 N N . ARG A 1 172 ? -15.038 25.411 29.276 1.00 94.75 172 ARG A N 1
ATOM 1319 C CA . ARG A 1 172 ? -15.408 24.664 30.487 1.00 94.75 172 ARG A CA 1
ATOM 1320 C C . ARG A 1 172 ? -14.211 23.849 30.952 1.00 94.75 172 ARG A C 1
ATOM 1322 O O . ARG A 1 172 ? -13.470 23.336 30.112 1.00 94.75 172 ARG A O 1
ATOM 1329 N N . SER A 1 173 ? -14.029 23.705 32.259 1.00 94.62 173 SER A N 1
ATOM 1330 C CA . SER A 1 173 ? -12.901 22.966 32.838 1.00 94.62 173 SER A CA 1
ATOM 1331 C C . SER A 1 173 ? -13.324 22.035 33.955 1.00 94.62 173 SER A C 1
ATOM 1333 O O . SER A 1 173 ? -14.272 22.323 34.677 1.00 94.62 173 SER A O 1
ATOM 1335 N N . ALA A 1 174 ? -12.580 20.946 34.129 1.00 93.88 174 ALA A N 1
ATOM 1336 C CA . ALA A 1 174 ? -12.683 20.078 35.294 1.00 93.88 174 ALA A CA 1
ATOM 1337 C C . ALA A 1 174 ? -11.421 19.219 35.490 1.00 93.88 174 ALA A C 1
ATOM 1339 O O . ALA A 1 174 ? -10.673 18.962 34.534 1.00 93.88 174 ALA A O 1
ATOM 1340 N N . PRO A 1 175 ? -11.207 18.711 36.718 1.00 93.25 175 PRO A N 1
ATOM 1341 C CA . PRO A 1 175 ? -10.283 17.633 36.992 1.00 93.25 175 PRO A CA 1
ATOM 1342 C C . PRO A 1 175 ? -10.619 16.425 36.129 1.00 93.25 175 PRO A C 1
ATOM 1344 O O . PRO A 1 175 ? -11.774 16.097 35.858 1.00 93.25 175 PRO A O 1
ATOM 1347 N N . VAL A 1 176 ? -9.583 15.709 35.737 1.00 90.06 176 VAL A N 1
ATOM 1348 C CA . VAL A 1 176 ? -9.717 14.452 35.012 1.00 90.06 176 VAL A CA 1
ATOM 1349 C C . VAL A 1 176 ? -10.213 13.410 36.010 1.00 90.06 176 VAL A C 1
ATOM 1351 O O . VAL A 1 176 ? -9.509 13.089 36.972 1.00 90.06 176 VAL A O 1
ATOM 1354 N N . ILE A 1 177 ? -11.448 12.935 35.819 1.00 80.75 177 ILE A N 1
ATOM 1355 C CA . ILE A 1 177 ? -12.141 12.055 36.773 1.00 80.75 177 ILE A CA 1
ATOM 1356 C C . ILE A 1 177 ? -11.294 10.807 37.041 1.00 80.75 177 ILE A C 1
ATOM 1358 O O . ILE A 1 177 ? -10.610 10.291 36.152 1.00 80.75 177 ILE A O 1
ATOM 1362 N N . SER A 1 178 ? -11.361 10.290 38.270 1.00 58.59 178 SER A N 1
ATOM 1363 C CA . SER A 1 178 ? -10.585 9.129 38.710 1.00 58.59 178 SER A CA 1
ATOM 1364 C C . SER A 1 178 ? -10.701 7.920 37.776 1.00 58.59 178 SER A C 1
ATOM 1366 O O . SER A 1 178 ? -9.705 7.232 37.613 1.00 58.59 178 SER A O 1
ATOM 1368 N N . ALA A 1 179 ? -11.830 7.683 37.099 1.00 58.28 179 ALA A N 1
ATOM 1369 C CA . ALA A 1 179 ? -11.968 6.625 36.090 1.00 58.28 179 ALA A CA 1
ATOM 1370 C C . ALA A 1 179 ? -10.968 6.770 34.920 1.00 58.28 179 ALA A C 1
ATOM 1372 O O . ALA A 1 179 ? -10.329 5.798 34.522 1.00 58.28 179 ALA A O 1
ATOM 1373 N N . VAL A 1 180 ? -10.753 7.996 34.433 1.00 57.31 180 VAL A N 1
ATOM 1374 C CA . VAL A 1 180 ? -9.750 8.317 33.402 1.00 57.31 180 VAL A CA 1
ATOM 1375 C C . VAL A 1 180 ? -8.334 8.300 34.000 1.00 57.31 180 VAL A C 1
ATOM 1377 O O . VAL A 1 180 ? -7.388 7.859 33.352 1.00 57.31 180 VAL A O 1
ATOM 1380 N N . LYS A 1 181 ? -8.167 8.662 35.282 1.00 51.94 181 LYS A N 1
ATOM 1381 C CA . LYS A 1 181 ? -6.884 8.473 35.990 1.00 51.94 181 LYS A CA 1
ATOM 1382 C C . LYS A 1 181 ? -6.563 7.002 36.307 1.00 51.94 181 LYS A C 1
ATOM 1384 O O . LYS A 1 181 ? -5.392 6.672 36.409 1.00 51.94 181 LYS A O 1
ATOM 1389 N N . HIS A 1 182 ? -7.539 6.098 36.390 1.00 43.31 182 HIS A N 1
ATOM 1390 C CA . HIS A 1 182 ? -7.292 4.654 36.505 1.00 43.31 182 HIS A CA 1
ATOM 1391 C C . HIS A 1 182 ? -6.903 4.036 35.158 1.00 43.31 182 HIS A C 1
ATOM 1393 O O . HIS A 1 182 ? -6.119 3.087 35.144 1.00 43.31 182 HIS A O 1
ATOM 1399 N N . ALA A 1 183 ? -7.322 4.626 34.030 1.00 48.06 183 ALA A N 1
ATOM 1400 C CA . ALA A 1 183 ? -6.717 4.316 32.734 1.00 48.06 183 ALA A CA 1
ATOM 1401 C C . ALA A 1 183 ? -5.209 4.640 32.731 1.00 48.06 183 ALA A C 1
ATOM 1403 O O . ALA A 1 183 ? -4.437 3.834 32.221 1.00 48.06 183 ALA A O 1
ATOM 1404 N N . ARG A 1 184 ? -4.750 5.703 33.424 1.00 44.59 184 ARG A N 1
ATOM 1405 C CA . ARG A 1 184 ? -3.302 5.923 33.642 1.00 44.59 184 ARG A CA 1
ATOM 1406 C C . ARG A 1 184 ? -2.632 4.767 34.381 1.00 44.59 184 ARG A C 1
ATOM 1408 O O . ARG A 1 184 ? -1.468 4.522 34.128 1.00 44.59 184 ARG A O 1
ATOM 1415 N N . SER A 1 185 ? -3.311 4.039 35.271 1.00 39.97 185 SER A N 1
ATOM 1416 C CA . SER A 1 185 ? -2.674 2.896 35.946 1.00 39.97 185 SER A CA 1
ATOM 1417 C C . SER A 1 185 ? -2.458 1.703 35.007 1.00 39.97 185 SER A C 1
ATOM 1419 O O . SER A 1 185 ? -1.556 0.906 35.252 1.00 39.97 185 SER A O 1
ATOM 1421 N N . TYR A 1 186 ? -3.245 1.595 33.931 1.00 40.00 186 TYR A N 1
ATOM 1422 C CA . TYR A 1 186 ? -3.019 0.644 32.839 1.00 40.00 186 TYR A CA 1
ATOM 1423 C C . TYR A 1 186 ? -2.001 1.169 31.804 1.00 40.00 186 TYR A C 1
ATOM 1425 O O . TYR A 1 186 ? -1.183 0.395 31.319 1.00 40.00 186 TYR A O 1
ATOM 1433 N N . ASP A 1 187 ? -1.988 2.474 31.508 1.00 40.12 187 ASP A N 1
ATOM 1434 C CA . ASP A 1 187 ? -1.099 3.073 30.492 1.00 40.12 187 ASP A CA 1
ATOM 1435 C C . ASP A 1 187 ? 0.308 3.431 31.031 1.00 40.12 187 ASP A C 1
ATOM 1437 O O . ASP A 1 187 ? 1.299 3.407 30.305 1.00 40.12 187 ASP A O 1
ATOM 1441 N N . HIS A 1 188 ? 0.453 3.689 32.334 1.00 38.38 188 HIS A N 1
ATOM 1442 C CA . HIS A 1 188 ? 1.752 3.864 33.002 1.00 38.38 188 HIS A CA 1
ATOM 1443 C C . HIS A 1 188 ? 2.493 2.520 33.119 1.00 38.38 188 HIS A C 1
ATOM 1445 O O . HIS A 1 188 ? 3.707 2.468 32.920 1.00 38.38 188 HIS A O 1
ATOM 1451 N N . MET A 1 189 ? 1.760 1.409 33.288 1.00 36.28 189 MET A N 1
ATOM 1452 C CA . MET A 1 189 ? 2.293 0.046 33.116 1.00 36.28 189 MET A CA 1
ATOM 1453 C C . MET A 1 189 ? 2.817 -0.199 31.687 1.00 36.28 189 MET A C 1
ATOM 1455 O O . MET A 1 189 ? 3.788 -0.932 31.517 1.00 36.28 189 MET A O 1
ATOM 1459 N N . ALA A 1 190 ? 2.254 0.460 30.666 1.00 40.78 190 ALA A N 1
ATOM 1460 C CA . ALA A 1 190 ? 2.789 0.420 29.303 1.00 40.78 190 ALA A CA 1
ATOM 1461 C C . ALA A 1 190 ? 4.046 1.300 29.103 1.00 40.78 190 ALA A C 1
ATOM 1463 O O . ALA A 1 190 ? 4.776 1.093 28.133 1.00 40.78 190 ALA A O 1
ATOM 1464 N N . ARG A 1 191 ? 4.345 2.247 30.013 1.00 39.12 191 ARG A N 1
ATOM 1465 C CA . ARG A 1 191 ? 5.528 3.133 29.932 1.00 39.12 191 ARG A CA 1
ATOM 1466 C C . ARG A 1 191 ? 6.712 2.730 30.816 1.00 39.12 191 ARG A C 1
ATOM 1468 O O . ARG A 1 191 ? 7.841 2.904 30.368 1.00 39.12 191 ARG A O 1
ATOM 1475 N N . ILE A 1 192 ? 6.527 2.084 31.975 1.00 39.72 192 ILE A N 1
ATOM 1476 C CA . ILE A 1 192 ? 7.656 1.512 32.764 1.00 39.72 192 ILE A CA 1
ATOM 1477 C C . ILE A 1 192 ? 8.104 0.135 32.211 1.00 39.72 192 ILE A C 1
ATOM 1479 O O . ILE A 1 192 ? 8.596 -0.745 32.919 1.00 39.72 192 ILE A O 1
ATOM 1483 N N . GLY A 1 193 ? 8.010 -0.054 30.891 1.00 37.09 193 GLY A N 1
ATOM 1484 C CA . GLY A 1 193 ? 8.501 -1.245 30.193 1.00 37.09 193 GLY A CA 1
ATOM 1485 C C . GLY A 1 193 ? 10.030 -1.410 30.211 1.00 37.09 193 GLY A C 1
ATOM 1486 O O . GLY A 1 193 ? 10.527 -2.414 29.694 1.00 37.09 193 GLY A O 1
ATOM 1487 N N . GLY A 1 194 ? 10.773 -0.454 30.779 1.00 38.00 194 GLY A N 1
ATOM 1488 C CA . GLY A 1 194 ? 12.234 -0.479 30.894 1.00 38.00 194 GLY A CA 1
ATOM 1489 C C . GLY A 1 194 ? 12.791 -1.237 32.106 1.00 38.00 194 GLY A C 1
ATOM 1490 O O . GLY A 1 194 ? 13.864 -1.819 31.983 1.00 38.00 194 GLY A O 1
ATOM 1491 N N . THR A 1 195 ? 12.098 -1.259 33.256 1.00 33.62 195 THR A N 1
ATOM 1492 C CA . THR A 1 195 ? 12.770 -1.610 34.534 1.00 33.62 195 THR A CA 1
ATOM 1493 C C . THR A 1 195 ? 11.960 -2.402 35.567 1.00 33.62 195 THR A C 1
ATOM 1495 O O . THR A 1 195 ? 12.509 -2.732 36.613 1.00 33.62 195 THR A O 1
ATOM 1498 N N . LEU A 1 196 ? 10.704 -2.782 35.298 1.00 32.75 196 LEU A N 1
ATOM 1499 C CA . LEU A 1 196 ? 9.925 -3.662 36.193 1.00 32.75 196 LEU A CA 1
ATOM 1500 C C . LEU A 1 196 ? 9.267 -4.823 35.427 1.00 32.75 196 LEU A C 1
ATOM 1502 O O . LEU A 1 196 ? 8.057 -5.017 35.404 1.00 32.75 196 LEU A O 1
ATOM 1506 N N . LEU A 1 197 ? 10.125 -5.618 34.785 1.00 39.62 197 LEU A N 1
ATOM 1507 C CA . LEU A 1 197 ? 9.776 -6.695 33.849 1.00 39.62 197 LEU A CA 1
ATOM 1508 C C . LEU A 1 197 ? 9.534 -8.077 34.507 1.00 39.62 197 LEU A C 1
ATOM 1510 O O . LEU A 1 197 ? 9.580 -9.089 33.813 1.00 39.62 197 LEU A O 1
ATOM 1514 N N . SER A 1 198 ? 9.278 -8.135 35.823 1.00 32.44 198 SER A N 1
ATOM 1515 C CA . SER A 1 198 ? 9.278 -9.402 36.591 1.00 32.44 198 SER A CA 1
ATOM 1516 C C . SER A 1 198 ? 7.971 -9.779 37.302 1.00 32.44 198 SER A C 1
ATOM 1518 O O . SER A 1 198 ? 7.903 -10.873 37.858 1.00 32.44 198 SER A O 1
ATOM 1520 N N . SER A 1 199 ? 6.923 -8.943 37.305 1.00 30.38 199 SER A N 1
ATOM 1521 C CA . SER A 1 199 ? 5.649 -9.324 37.944 1.00 30.38 199 SER A CA 1
ATOM 1522 C C . SER A 1 199 ? 4.412 -8.622 37.368 1.00 30.38 199 SER A C 1
ATOM 1524 O O . SER A 1 199 ? 3.932 -7.657 37.954 1.00 30.38 199 SER A O 1
ATOM 1526 N N . MET A 1 200 ? 3.886 -9.131 36.246 1.00 35.50 200 MET A N 1
ATOM 1527 C CA . MET A 1 200 ? 2.449 -9.293 35.917 1.00 35.50 200 MET A CA 1
ATOM 1528 C C . MET A 1 200 ? 2.279 -9.626 34.423 1.00 35.50 200 MET A C 1
ATOM 1530 O O . MET A 1 200 ? 2.908 -9.023 33.562 1.00 35.50 200 MET A O 1
ATOM 1534 N N . GLY A 1 201 ? 1.475 -10.652 34.132 1.00 32.25 201 GLY A N 1
ATOM 1535 C CA . GLY A 1 201 ? 1.517 -11.408 32.878 1.00 32.25 201 GLY A CA 1
ATOM 1536 C C . GLY A 1 201 ? 1.071 -10.711 31.584 1.00 32.25 201 GLY A C 1
ATOM 1537 O O . GLY A 1 201 ? 0.122 -9.935 31.555 1.00 32.25 201 GLY A O 1
ATOM 1538 N N . GLU A 1 202 ? 1.729 -11.144 30.504 1.00 35.47 202 GLU A N 1
ATOM 1539 C CA . GLU A 1 202 ? 1.210 -11.287 29.133 1.00 35.47 202 GLU A CA 1
ATOM 1540 C C . GLU A 1 202 ? 0.497 -10.077 28.503 1.00 35.47 202 GLU A C 1
ATOM 1542 O O . GLU A 1 202 ? -0.733 -9.966 28.488 1.00 35.47 202 GLU A O 1
ATOM 1547 N N . HIS A 1 203 ? 1.283 -9.231 27.828 1.00 38.12 203 HIS A N 1
ATOM 1548 C CA . HIS A 1 203 ? 0.746 -8.227 26.914 1.00 38.12 203 HIS A CA 1
ATOM 1549 C C . HIS A 1 203 ? -0.122 -8.836 25.809 1.00 38.12 203 HIS A C 1
ATOM 1551 O O . HIS A 1 203 ? 0.337 -9.558 24.921 1.00 38.12 203 HIS A O 1
ATOM 1557 N N . LYS A 1 204 ? -1.357 -8.347 25.793 1.00 45.06 204 LYS A N 1
ATOM 1558 C CA . LYS A 1 204 ? -2.075 -7.997 24.571 1.00 45.06 204 LYS A CA 1
ATOM 1559 C C . LYS A 1 204 ? -1.743 -6.526 24.271 1.00 45.06 204 LYS A C 1
ATOM 1561 O O . LYS A 1 204 ? -1.753 -5.718 25.195 1.00 45.06 204 LYS A O 1
ATOM 1566 N N . GLY A 1 205 ? -1.412 -6.116 23.053 1.00 72.56 205 GLY A N 1
ATOM 1567 C CA . GLY A 1 205 ? -1.169 -6.904 21.843 1.00 72.56 205 GLY A CA 1
ATOM 1568 C C . GLY A 1 205 ? -1.385 -6.024 20.614 1.00 72.56 205 GLY A C 1
ATOM 1569 O O . GLY A 1 205 ? -2.458 -5.444 20.487 1.00 72.56 205 GLY A O 1
ATOM 1570 N N . GLU A 1 206 ? -0.401 -5.911 19.715 1.00 82.94 206 GLU A N 1
ATOM 1571 C CA . GLU A 1 206 ? -0.470 -4.916 18.623 1.00 82.94 206 GLU A CA 1
ATOM 1572 C C . GLU A 1 206 ? -1.721 -5.099 17.744 1.00 82.94 206 GLU A C 1
ATOM 1574 O O . GLU A 1 206 ? -2.381 -4.123 17.412 1.00 82.94 206 GLU A O 1
ATOM 1579 N N . VAL A 1 207 ? -2.119 -6.340 17.434 1.00 85.56 207 VAL A N 1
ATOM 1580 C CA . VAL A 1 207 ? -3.347 -6.612 16.659 1.00 85.56 207 VAL A CA 1
ATOM 1581 C C . VAL A 1 207 ? -4.609 -6.088 17.357 1.00 85.56 207 VAL A C 1
ATOM 1583 O O . VAL A 1 207 ? -5.486 -5.556 16.685 1.00 85.56 207 VAL A O 1
ATOM 1586 N N . ASP A 1 208 ? -4.698 -6.160 18.688 1.00 83.75 208 ASP A N 1
ATOM 1587 C CA . ASP A 1 208 ? -5.862 -5.654 19.433 1.00 83.75 208 ASP A CA 1
ATOM 1588 C C . ASP A 1 208 ? -5.876 -4.107 19.456 1.00 83.75 208 ASP A C 1
ATOM 1590 O O . ASP A 1 208 ? -6.941 -3.482 19.393 1.00 83.75 208 ASP A O 1
ATOM 1594 N N . LEU A 1 209 ? -4.691 -3.475 19.469 1.00 84.81 209 LEU A N 1
ATOM 1595 C CA . LEU A 1 209 ? -4.528 -2.026 19.297 1.00 84.81 209 LEU A CA 1
ATOM 1596 C C . LEU A 1 209 ? -4.971 -1.579 17.896 1.00 84.81 209 LEU A C 1
ATOM 1598 O O . LEU A 1 209 ? -5.804 -0.679 17.789 1.00 84.81 209 LEU A O 1
ATOM 1602 N N . ARG A 1 210 ? -4.479 -2.235 16.836 1.00 90.19 210 ARG A N 1
ATOM 1603 C CA . ARG A 1 210 ? -4.879 -1.972 15.440 1.00 90.19 210 ARG A CA 1
ATOM 1604 C C . ARG A 1 210 ? -6.378 -2.179 15.241 1.00 90.19 210 ARG A C 1
ATOM 1606 O O . ARG A 1 210 ? -7.045 -1.337 14.652 1.00 90.19 210 ARG A O 1
ATOM 1613 N N . TRP A 1 211 ? -6.951 -3.238 15.815 1.00 90.38 211 TRP A N 1
ATOM 1614 C CA . TRP A 1 211 ? -8.397 -3.467 15.771 1.00 90.38 211 TRP A CA 1
ATOM 1615 C C . TRP A 1 211 ? -9.182 -2.308 16.405 1.00 90.38 211 TRP A C 1
ATOM 1617 O O . TRP A 1 211 ? -10.163 -1.831 15.837 1.00 90.38 211 TRP A O 1
ATOM 1627 N N . THR A 1 212 ? -8.707 -1.794 17.542 1.00 85.56 212 THR A N 1
ATOM 1628 C CA . THR A 1 212 ? -9.308 -0.637 18.225 1.00 85.56 212 THR A CA 1
ATOM 1629 C C . THR A 1 212 ? -9.183 0.652 17.400 1.00 85.56 212 THR A C 1
ATOM 1631 O O . THR A 1 212 ? -10.155 1.398 17.286 1.00 85.56 212 THR A O 1
ATOM 1634 N N . GLN A 1 213 ? -8.018 0.908 16.793 1.00 89.50 213 GLN A N 1
ATOM 1635 C CA . GLN A 1 213 ? -7.788 2.052 15.899 1.00 89.50 213 GLN A CA 1
ATOM 1636 C C . GLN A 1 213 ? -8.731 2.014 14.685 1.00 89.50 213 GLN A C 1
ATOM 1638 O O . GLN A 1 213 ? -9.399 3.007 14.392 1.00 89.50 213 GLN A O 1
ATOM 1643 N N . LEU A 1 214 ? -8.838 0.852 14.036 1.00 93.56 214 LEU A N 1
ATOM 1644 C CA . LEU A 1 214 ? -9.670 0.632 12.854 1.00 93.56 214 LEU A CA 1
ATOM 1645 C C . LEU A 1 214 ? -11.167 0.767 13.153 1.00 93.56 214 LEU A C 1
ATOM 1647 O O . LEU A 1 214 ? -11.890 1.389 12.375 1.00 93.56 214 LEU A O 1
ATOM 1651 N N . MET A 1 215 ? -11.625 0.242 14.296 1.00 88.62 215 MET A N 1
ATOM 1652 C CA . MET A 1 215 ? -13.004 0.422 14.761 1.00 88.62 215 MET A CA 1
ATOM 1653 C C . MET A 1 215 ? -13.348 1.901 14.963 1.00 88.62 215 MET A C 1
ATOM 1655 O O . MET A 1 215 ? -14.365 2.349 14.446 1.00 88.62 215 MET A O 1
ATOM 1659 N N . ILE A 1 216 ? -12.502 2.664 15.669 1.00 82.62 216 ILE A N 1
ATOM 1660 C CA . ILE A 1 216 ? -12.737 4.097 15.929 1.00 82.62 216 ILE A CA 1
ATOM 1661 C C . ILE A 1 216 ? -12.757 4.893 14.619 1.00 82.62 216 ILE A C 1
ATOM 1663 O O . ILE A 1 216 ? -13.590 5.783 14.459 1.00 82.62 216 ILE A O 1
ATOM 1667 N N . HIS A 1 217 ? -11.852 4.582 13.685 1.00 89.88 217 HIS A N 1
ATOM 1668 C CA . HIS A 1 217 ? -11.805 5.239 12.380 1.00 89.88 217 HIS A CA 1
ATOM 1669 C C . HIS A 1 217 ? -13.096 5.004 11.585 1.00 89.88 217 HIS A C 1
ATOM 1671 O O . HIS A 1 217 ? -13.740 5.969 11.183 1.00 89.88 217 HIS A O 1
ATOM 1677 N N . ASN A 1 218 ? -13.515 3.745 11.427 1.00 88.38 218 ASN A N 1
ATOM 1678 C CA . ASN A 1 218 ? -14.712 3.406 10.657 1.00 88.38 218 ASN A CA 1
ATOM 1679 C C . ASN A 1 218 ? -16.012 3.865 11.343 1.00 88.38 218 ASN A C 1
ATOM 1681 O O . ASN A 1 218 ? -16.905 4.350 10.656 1.00 88.38 218 ASN A O 1
ATOM 1685 N N . GLU A 1 219 ? -16.109 3.813 12.678 1.00 85.12 219 GLU A N 1
ATOM 1686 C CA . GLU A 1 219 ? -17.257 4.356 13.427 1.00 85.12 219 GLU A CA 1
ATOM 1687 C C . GLU A 1 219 ? -17.400 5.872 13.218 1.00 85.12 219 GLU A C 1
ATOM 1689 O O . GLU A 1 219 ? -18.490 6.354 12.912 1.00 85.12 219 GLU A O 1
ATOM 1694 N N . ALA A 1 220 ? -16.296 6.625 13.306 1.00 80.69 220 ALA A N 1
ATOM 1695 C CA . ALA A 1 220 ? -16.290 8.067 13.045 1.00 80.69 220 ALA A CA 1
ATOM 1696 C C . ALA A 1 220 ? -16.620 8.424 11.583 1.00 80.69 220 ALA A C 1
ATOM 1698 O O . ALA A 1 220 ? -17.018 9.555 11.308 1.00 80.69 220 ALA A O 1
ATOM 1699 N N . ALA A 1 221 ? -16.446 7.468 10.672 1.00 85.06 221 ALA A N 1
ATOM 1700 C CA . ALA A 1 221 ? -16.681 7.599 9.242 1.00 85.06 221 ALA A CA 1
ATOM 1701 C C . ALA A 1 221 ? -18.015 6.967 8.779 1.00 85.06 221 ALA A C 1
ATOM 1703 O O . ALA A 1 221 ? -18.316 6.961 7.591 1.00 85.06 221 ALA A O 1
ATOM 1704 N N . GLY A 1 222 ? -18.818 6.422 9.705 1.00 89.00 222 GLY A N 1
ATOM 1705 C CA . GLY A 1 222 ? -20.106 5.781 9.414 1.00 89.00 222 GLY A CA 1
ATOM 1706 C C . GLY A 1 222 ? -20.026 4.405 8.732 1.00 89.00 222 GLY A C 1
ATOM 1707 O O . GLY A 1 222 ? -21.067 3.850 8.378 1.00 89.00 222 GLY A O 1
ATOM 1708 N N . TYR A 1 223 ? -18.832 3.830 8.558 1.00 92.75 223 TYR A N 1
ATOM 1709 C CA . TYR A 1 223 ? -18.638 2.572 7.834 1.00 92.75 223 TYR A CA 1
ATOM 1710 C C . TYR A 1 223 ? -18.849 1.329 8.715 1.00 92.75 223 TYR A C 1
ATOM 1712 O O . TYR A 1 223 ? -18.442 1.261 9.878 1.00 92.75 223 TYR A O 1
ATOM 1720 N N . ASN A 1 224 ? -19.471 0.296 8.141 1.00 92.69 224 ASN A N 1
ATOM 1721 C CA . ASN A 1 224 ? -19.814 -0.933 8.848 1.00 92.69 224 ASN A CA 1
ATOM 1722 C C . ASN A 1 224 ? -18.666 -1.962 8.828 1.00 92.69 224 ASN A C 1
ATOM 1724 O O . ASN A 1 224 ? -18.448 -2.668 7.846 1.00 92.69 224 ASN A O 1
ATOM 1728 N N . MET A 1 225 ? -18.019 -2.143 9.982 1.00 93.56 225 MET A N 1
ATOM 1729 C CA . MET A 1 225 ? -16.934 -3.109 10.220 1.00 93.56 225 MET A CA 1
ATOM 1730 C C . MET A 1 225 ? -17.290 -4.598 10.007 1.00 93.56 225 MET A C 1
ATOM 1732 O O . MET A 1 225 ? -16.419 -5.454 10.193 1.00 93.56 225 MET A O 1
ATOM 1736 N N . SER A 1 226 ? -18.533 -4.970 9.670 1.00 94.31 226 SER A N 1
ATOM 1737 C CA . SER A 1 226 ? -18.934 -6.381 9.553 1.00 94.31 226 SER A CA 1
ATOM 1738 C C . SER A 1 226 ? -18.193 -7.149 8.454 1.00 94.31 226 SER A C 1
ATOM 1740 O O . SER A 1 226 ? -17.887 -8.322 8.662 1.00 94.31 226 SER A O 1
ATOM 1742 N N . GLY A 1 227 ? -17.873 -6.504 7.326 1.00 95.38 227 GLY A N 1
ATOM 1743 C CA . GLY A 1 227 ? -17.122 -7.117 6.223 1.00 95.38 227 GLY A CA 1
ATOM 1744 C C . GLY A 1 227 ? -15.680 -7.441 6.622 1.00 95.38 227 GLY A C 1
ATOM 1745 O O . GLY A 1 227 ? -15.293 -8.610 6.662 1.00 95.38 227 GLY A O 1
ATOM 1746 N N . ILE A 1 228 ? -14.939 -6.431 7.091 1.00 95.00 228 ILE A N 1
ATOM 1747 C CA . ILE A 1 228 ? -13.597 -6.575 7.696 1.00 95.00 228 ILE A CA 1
ATOM 1748 C C . ILE A 1 228 ? -13.590 -7.656 8.792 1.00 95.00 228 ILE A C 1
ATOM 1750 O O . ILE A 1 228 ? -12.693 -8.498 8.843 1.00 95.00 228 ILE A O 1
ATOM 1754 N N . SER A 1 229 ? -14.616 -7.683 9.652 1.00 94.19 229 SER A N 1
ATOM 1755 C CA . SER A 1 229 ? -14.760 -8.691 10.714 1.00 94.19 229 SER A CA 1
ATOM 1756 C C . SER A 1 229 ? -14.975 -10.105 10.175 1.00 94.19 229 SER A C 1
ATOM 1758 O O . SER A 1 229 ? -14.448 -11.055 10.755 1.00 94.19 229 SER A O 1
ATOM 1760 N N . ALA A 1 230 ? -15.731 -10.273 9.089 1.00 95.31 230 ALA A N 1
ATOM 1761 C CA . ALA A 1 230 ? -15.924 -11.570 8.448 1.00 95.31 230 ALA A CA 1
ATOM 1762 C C . ALA A 1 230 ? -14.612 -12.078 7.829 1.00 95.31 230 ALA A C 1
ATOM 1764 O O . ALA A 1 230 ? -14.230 -13.222 8.079 1.00 95.31 230 ALA A O 1
ATOM 1765 N N . ILE A 1 231 ? -13.883 -11.207 7.120 1.00 94.69 231 ILE A N 1
ATOM 1766 C CA . ILE A 1 231 ? -12.575 -11.520 6.530 1.00 94.69 231 ILE A CA 1
ATOM 1767 C C . ILE A 1 231 ? -11.573 -11.903 7.630 1.00 94.69 231 ILE A C 1
ATOM 1769 O O . ILE A 1 231 ? -11.025 -13.002 7.598 1.00 94.69 231 ILE A O 1
ATOM 1773 N N . ALA A 1 232 ? -11.398 -11.073 8.665 1.00 91.94 232 ALA A N 1
ATOM 1774 C CA . ALA A 1 232 ? -10.470 -11.330 9.774 1.00 91.94 232 ALA A CA 1
ATOM 1775 C C . ALA A 1 232 ? -10.767 -12.628 10.559 1.00 91.94 232 ALA A C 1
ATOM 1777 O O . ALA A 1 232 ? -9.857 -13.229 11.134 1.00 91.94 232 ALA A O 1
ATOM 1778 N N . ASN A 1 233 ? -12.023 -13.091 10.576 1.00 91.56 233 ASN A N 1
ATOM 1779 C CA . ASN A 1 233 ? -12.410 -14.367 11.187 1.00 91.56 233 ASN A CA 1
ATOM 1780 C C . ASN A 1 233 ? -12.369 -15.566 10.221 1.00 91.56 233 ASN A C 1
ATOM 1782 O O . ASN A 1 233 ? -12.584 -16.698 10.669 1.00 91.56 233 ASN A O 1
ATOM 1786 N N . HIS A 1 234 ? -12.076 -15.358 8.933 1.00 93.62 234 HIS A N 1
ATOM 1787 C CA . HIS A 1 234 ? -11.979 -16.426 7.940 1.00 93.62 234 HIS A CA 1
ATOM 1788 C C . HIS A 1 234 ? -10.899 -17.456 8.336 1.00 93.62 234 HIS A C 1
ATOM 1790 O O . HIS A 1 234 ? -9.821 -17.055 8.790 1.00 93.62 234 HIS A O 1
ATOM 1796 N N . PRO A 1 235 ? -11.119 -18.777 8.156 1.00 90.25 235 PRO A N 1
ATOM 1797 C CA . PRO A 1 235 ? -10.164 -19.805 8.583 1.00 90.25 235 PRO A CA 1
ATOM 1798 C C . PRO A 1 235 ? -8.743 -19.623 8.032 1.00 90.25 235 PRO A C 1
ATOM 1800 O O . PRO A 1 235 ? -7.784 -19.872 8.759 1.00 90.25 235 PRO A O 1
ATOM 1803 N N . SER A 1 236 ? -8.606 -19.133 6.793 1.00 85.75 236 SER A N 1
ATOM 1804 C CA . SER A 1 236 ? -7.308 -18.853 6.151 1.00 85.75 236 SER A CA 1
ATOM 1805 C C . SER A 1 236 ? -6.527 -17.684 6.765 1.00 85.75 236 SER A C 1
ATOM 1807 O O . SER A 1 236 ? -5.349 -17.550 6.460 1.00 85.75 236 SER A O 1
ATOM 1809 N N . LEU A 1 237 ? -7.174 -16.823 7.562 1.00 89.38 237 LEU A N 1
ATOM 1810 C CA . LEU A 1 237 ? -6.613 -15.550 8.039 1.00 89.38 237 LEU A CA 1
ATOM 1811 C C . LEU A 1 237 ? -6.566 -15.441 9.572 1.00 89.38 237 LEU A C 1
ATOM 1813 O O . LEU A 1 237 ? -5.645 -14.851 10.136 1.00 89.38 237 LEU A O 1
ATOM 1817 N N . ARG A 1 238 ? -7.529 -16.047 10.276 1.00 86.81 238 ARG A N 1
ATOM 1818 C CA . ARG A 1 238 ? -7.712 -15.908 11.731 1.00 86.81 238 ARG A CA 1
ATOM 1819 C C . ARG A 1 238 ? -6.461 -16.237 12.562 1.00 86.81 238 ARG A C 1
ATOM 1821 O O . ARG A 1 238 ? -6.267 -15.662 13.632 1.00 86.81 238 ARG A O 1
ATOM 1828 N N . SER A 1 239 ? -5.629 -17.173 12.105 1.00 83.12 239 SER A N 1
ATOM 1829 C CA . SER A 1 239 ? -4.372 -17.562 12.764 1.00 83.12 239 SER A CA 1
ATOM 1830 C C . SER A 1 239 ? -3.136 -16.822 12.233 1.00 83.12 239 SER A C 1
ATOM 1832 O O . SER A 1 239 ? -2.114 -16.791 12.919 1.00 83.12 239 SER A O 1
ATOM 1834 N N . SER A 1 240 ? -3.212 -16.223 11.042 1.00 88.31 240 SER A N 1
ATOM 1835 C CA . SER A 1 240 ? -2.085 -15.606 10.335 1.00 88.31 240 SER A CA 1
ATOM 1836 C C . SER A 1 240 ? -2.098 -14.077 10.345 1.00 88.31 240 SER A C 1
ATOM 1838 O O . SER A 1 240 ? -1.041 -13.497 10.143 1.00 88.31 240 SER A O 1
ATOM 1840 N N . ILE A 1 241 ? -3.206 -13.409 10.693 1.00 87.81 241 ILE A N 1
ATOM 1841 C CA . ILE A 1 241 ? -3.285 -11.934 10.782 1.00 87.81 241 ILE A CA 1
ATOM 1842 C C . ILE A 1 241 ? -2.201 -11.313 11.686 1.00 87.81 241 ILE A C 1
ATOM 1844 O O . ILE A 1 241 ? -1.745 -10.201 11.456 1.00 87.81 241 ILE A O 1
ATOM 1848 N N . ARG A 1 242 ? -1.723 -12.066 12.687 1.00 86.06 242 ARG A N 1
ATOM 1849 C CA . ARG A 1 242 ? -0.609 -11.680 13.574 1.00 86.06 242 ARG A CA 1
ATOM 1850 C C . ARG A 1 242 ? 0.772 -11.693 12.900 1.00 86.06 242 ARG A C 1
ATOM 1852 O O . ARG A 1 242 ? 1.715 -11.206 13.507 1.00 86.06 242 ARG A O 1
ATOM 1859 N N . ARG A 1 243 ? 0.909 -12.274 11.703 1.00 86.19 243 ARG A N 1
ATOM 1860 C CA . ARG A 1 243 ? 2.162 -12.327 10.928 1.00 86.19 243 ARG A CA 1
ATOM 1861 C C . ARG A 1 243 ? 2.433 -11.023 10.185 1.00 86.19 243 ARG A C 1
ATOM 1863 O O . ARG A 1 243 ? 3.580 -10.618 10.131 1.00 86.19 243 ARG A O 1
ATOM 1870 N N . GLY A 1 244 ? 1.388 -10.317 9.742 1.00 89.75 244 GLY A N 1
ATOM 1871 C CA . GLY A 1 244 ? 1.521 -8.991 9.123 1.00 89.75 244 GLY A CA 1
ATOM 1872 C C . GLY A 1 244 ? 2.123 -7.912 10.033 1.00 89.75 244 GLY A C 1
ATOM 1873 O O . GLY A 1 244 ? 2.437 -6.828 9.558 1.00 89.75 244 GLY A O 1
ATOM 1874 N N . ILE A 1 245 ? 2.321 -8.200 11.325 1.00 88.81 245 ILE A N 1
ATOM 1875 C CA . ILE A 1 245 ? 3.019 -7.317 12.256 1.00 88.81 245 ILE A CA 1
ATOM 1876 C C . ILE A 1 245 ? 4.105 -8.103 12.996 1.00 88.81 245 ILE A C 1
ATOM 1878 O O . ILE A 1 245 ? 3.841 -8.769 14.003 1.00 88.81 245 ILE A O 1
ATOM 1882 N N . HIS A 1 246 ? 5.351 -8.004 12.533 1.00 83.69 246 HIS A N 1
ATOM 1883 C CA . HIS A 1 246 ? 6.463 -8.652 13.213 1.00 83.69 246 HIS A CA 1
ATOM 1884 C C . HIS A 1 246 ? 6.859 -7.891 14.487 1.00 83.69 246 HIS A C 1
ATOM 1886 O O . HIS A 1 246 ? 7.094 -6.683 14.498 1.00 83.69 246 HIS A O 1
ATOM 1892 N N . LEU A 1 247 ? 6.939 -8.626 15.598 1.00 81.69 247 LEU A N 1
ATOM 1893 C CA . LEU A 1 247 ? 7.232 -8.105 16.933 1.00 81.69 247 LEU A CA 1
ATOM 1894 C C . LEU A 1 247 ? 8.436 -8.835 17.544 1.00 81.69 247 LEU A C 1
ATOM 1896 O O . LEU A 1 247 ? 8.897 -9.878 17.074 1.00 81.69 247 LEU A O 1
ATOM 1900 N N . SER A 1 248 ? 9.023 -8.253 18.582 1.00 76.00 248 SER A N 1
ATOM 1901 C CA . SER A 1 248 ? 10.048 -8.890 19.412 1.00 76.00 248 SER A CA 1
ATOM 1902 C C . SER A 1 248 ? 9.424 -9.864 20.415 1.00 76.00 248 SER A C 1
ATOM 1904 O O . SER A 1 248 ? 8.207 -9.898 20.613 1.00 76.00 248 SER A O 1
ATOM 1906 N N . ILE A 1 249 ? 10.274 -10.655 21.074 1.00 72.69 249 ILE A N 1
ATOM 1907 C CA . ILE A 1 249 ? 9.874 -11.483 22.216 1.00 72.69 249 ILE A CA 1
ATOM 1908 C C . ILE A 1 249 ? 9.248 -10.561 23.276 1.00 72.69 249 ILE A C 1
ATOM 1910 O O . ILE A 1 249 ? 9.832 -9.539 23.629 1.00 72.69 249 ILE A O 1
ATOM 1914 N N . GLY A 1 250 ? 8.042 -10.894 23.744 1.00 68.50 250 GLY A N 1
ATOM 1915 C CA . GLY A 1 250 ? 7.248 -10.019 24.618 1.00 68.50 250 GLY A CA 1
ATOM 1916 C C . GLY A 1 250 ? 6.339 -9.014 23.892 1.00 68.50 250 GLY A C 1
ATOM 1917 O O . GLY A 1 250 ? 5.731 -8.177 24.551 1.00 68.50 250 GLY A O 1
ATOM 1918 N N . GLY A 1 251 ? 6.217 -9.086 22.560 1.00 72.44 251 GLY A N 1
ATOM 1919 C CA . GLY A 1 251 ? 5.199 -8.355 21.793 1.00 72.44 251 GLY A CA 1
ATOM 1920 C C . GLY A 1 251 ? 5.496 -6.875 21.533 1.00 72.44 251 GLY A C 1
ATOM 1921 O O . GLY A 1 251 ? 4.585 -6.133 21.185 1.00 72.44 251 GLY A O 1
ATOM 1922 N N . ARG A 1 252 ? 6.748 -6.428 21.692 1.00 77.12 252 ARG A N 1
ATOM 1923 C CA . ARG A 1 252 ? 7.150 -5.029 21.449 1.00 77.12 252 ARG A CA 1
ATOM 1924 C C . ARG A 1 252 ? 7.652 -4.840 20.016 1.00 77.12 252 ARG A C 1
ATOM 1926 O O . ARG A 1 252 ? 8.260 -5.762 19.471 1.00 77.12 252 ARG A O 1
ATOM 1933 N N . ARG A 1 253 ? 7.483 -3.652 19.430 1.00 85.50 253 ARG A N 1
ATOM 1934 C CA . ARG A 1 253 ? 8.092 -3.274 18.136 1.00 85.50 253 ARG A CA 1
ATOM 1935 C C . ARG A 1 253 ? 9.618 -3.472 18.161 1.00 85.50 253 ARG A C 1
ATOM 1937 O O . ARG A 1 253 ? 10.237 -3.399 19.224 1.00 85.50 253 ARG A O 1
ATOM 1944 N N . TRP A 1 254 ? 10.226 -3.791 17.020 1.00 83.69 254 TRP A N 1
ATOM 1945 C CA . TRP A 1 254 ? 11.681 -3.930 16.911 1.00 83.69 254 TRP A CA 1
ATOM 1946 C C . TRP A 1 254 ? 12.382 -2.571 17.013 1.00 83.69 254 TRP A C 1
ATOM 1948 O O . TRP A 1 254 ? 11.872 -1.562 16.533 1.00 83.69 254 TRP A O 1
ATOM 1958 N N . LEU A 1 255 ? 13.576 -2.569 17.613 1.00 84.69 255 LEU A N 1
ATOM 1959 C CA . LEU A 1 255 ? 14.483 -1.422 17.560 1.00 84.69 255 LEU A CA 1
ATOM 1960 C C . LEU A 1 255 ? 15.012 -1.228 16.121 1.00 84.69 255 LEU A C 1
ATOM 1962 O O . LEU A 1 255 ? 15.102 -2.224 15.387 1.00 84.69 255 LEU A O 1
ATOM 1966 N N . PRO A 1 256 ? 15.387 0.000 15.714 1.00 83.25 256 PRO A N 1
ATOM 1967 C CA . PRO A 1 256 ? 15.817 0.305 14.346 1.00 83.25 256 PRO A CA 1
ATOM 1968 C C . PRO A 1 256 ? 16.953 -0.586 13.826 1.00 83.25 256 PRO A C 1
ATOM 1970 O O . PRO A 1 256 ? 16.927 -1.014 12.675 1.00 83.25 256 PRO A O 1
ATOM 1973 N N . GLU A 1 257 ? 17.912 -0.953 14.676 1.00 85.00 257 GLU A N 1
ATOM 1974 C CA . GLU A 1 257 ? 19.064 -1.791 14.318 1.00 85.00 257 GLU A CA 1
ATOM 1975 C C . GLU A 1 257 ? 18.621 -3.221 13.988 1.00 85.00 257 GLU A C 1
ATOM 1977 O O . GLU A 1 257 ? 19.125 -3.851 13.052 1.00 85.00 257 GLU A O 1
ATOM 1982 N N . LYS A 1 258 ? 17.632 -3.733 14.734 1.00 87.38 258 LYS A N 1
ATOM 1983 C CA . LYS A 1 258 ? 17.041 -5.051 14.488 1.00 87.38 258 LYS A CA 1
ATOM 1984 C C . LYS A 1 258 ? 16.183 -5.047 13.224 1.00 87.38 258 LYS A C 1
ATOM 1986 O O . LYS A 1 258 ? 16.254 -6.022 12.476 1.00 87.38 258 LYS A O 1
ATOM 1991 N N . LEU A 1 259 ? 15.415 -3.981 12.982 1.00 85.94 259 LEU A N 1
ATOM 1992 C CA . LEU A 1 259 ? 14.632 -3.815 11.756 1.00 85.94 259 LEU A CA 1
ATOM 1993 C C . LEU A 1 259 ? 15.553 -3.724 10.529 1.00 85.94 259 LEU A C 1
ATOM 1995 O O . LEU A 1 259 ? 15.389 -4.503 9.599 1.00 85.94 259 LEU A O 1
ATOM 1999 N N . SER A 1 260 ? 16.602 -2.899 10.573 1.00 85.81 260 SER A N 1
ATOM 2000 C CA . SER A 1 260 ? 17.613 -2.796 9.507 1.00 85.81 260 SER A CA 1
ATOM 2001 C C . SER A 1 260 ? 18.325 -4.133 9.233 1.00 85.81 260 SER A C 1
ATOM 2003 O O . SER A 1 260 ? 18.440 -4.583 8.087 1.00 85.81 260 SER A O 1
ATOM 2005 N N . SER A 1 261 ? 18.713 -4.848 10.296 1.00 88.44 261 SER A N 1
ATOM 2006 C CA . SER A 1 261 ? 19.284 -6.200 10.187 1.00 88.44 261 SER A CA 1
ATOM 2007 C C . SER A 1 261 ? 18.300 -7.215 9.593 1.00 88.44 261 SER A C 1
ATOM 2009 O O . SER A 1 261 ? 18.722 -8.196 8.982 1.00 88.44 261 SER A O 1
ATOM 2011 N N . TYR A 1 262 ? 16.994 -7.031 9.813 1.00 90.94 262 TYR A N 1
ATOM 2012 C CA . TYR A 1 262 ? 15.938 -7.873 9.258 1.00 90.94 262 TYR A CA 1
ATOM 2013 C C . TYR A 1 262 ? 15.707 -7.568 7.776 1.00 90.94 262 TYR A C 1
ATOM 2015 O O . TYR A 1 262 ? 15.923 -8.462 6.961 1.00 90.94 262 TYR A O 1
ATOM 2023 N N . MET A 1 263 ? 15.411 -6.311 7.435 1.00 90.75 263 MET A N 1
ATOM 2024 C CA . MET A 1 263 ? 15.306 -5.774 6.071 1.00 90.75 263 MET A CA 1
ATOM 2025 C C . MET A 1 263 ? 16.457 -6.249 5.177 1.00 90.75 263 MET A C 1
ATOM 2027 O O . MET A 1 263 ? 16.224 -6.716 4.068 1.00 90.75 263 MET A O 1
ATOM 2031 N N . THR A 1 264 ? 17.700 -6.203 5.670 1.00 89.56 264 THR A N 1
ATOM 2032 C CA . THR A 1 264 ? 18.874 -6.693 4.926 1.00 89.56 264 THR A CA 1
ATOM 2033 C C . THR A 1 264 ? 18.735 -8.162 4.510 1.00 89.56 264 THR A C 1
ATOM 2035 O O . THR A 1 264 ? 19.057 -8.517 3.381 1.00 89.56 264 THR A O 1
ATOM 2038 N N . ARG A 1 265 ? 18.229 -9.035 5.392 1.00 92.69 265 ARG A N 1
ATOM 2039 C CA . ARG A 1 265 ? 17.997 -10.452 5.061 1.00 92.69 265 ARG A CA 1
ATOM 2040 C C . ARG A 1 265 ? 16.806 -10.650 4.127 1.00 92.69 265 ARG A C 1
ATOM 2042 O O . ARG A 1 265 ? 16.860 -11.569 3.318 1.00 92.69 265 ARG A O 1
ATOM 2049 N N . VAL A 1 266 ? 15.771 -9.817 4.244 1.00 94.44 266 VAL A N 1
ATOM 2050 C CA . VAL A 1 266 ? 14.604 -9.832 3.349 1.00 94.44 266 VAL A CA 1
ATOM 2051 C C . VAL A 1 266 ? 15.047 -9.503 1.922 1.00 94.44 266 VAL A C 1
ATOM 2053 O O . VAL A 1 266 ? 14.892 -10.342 1.038 1.00 94.44 266 VAL A O 1
ATOM 2056 N N . TYR A 1 267 ? 15.739 -8.375 1.723 1.00 93.88 267 TYR A N 1
ATOM 2057 C CA . TYR A 1 267 ? 16.311 -7.989 0.427 1.00 93.88 267 TYR A CA 1
ATOM 2058 C C . TYR A 1 267 ? 17.273 -9.041 -0.139 1.00 93.88 267 TYR A C 1
ATOM 2060 O O . TYR A 1 267 ? 17.176 -9.393 -1.311 1.00 93.88 267 TYR A O 1
ATOM 2068 N N . LEU A 1 268 ? 18.166 -9.608 0.684 1.00 92.38 268 LEU A N 1
ATOM 2069 C CA . LEU A 1 268 ? 19.079 -10.668 0.237 1.00 92.38 268 LEU A CA 1
ATOM 2070 C C . LEU A 1 268 ? 18.359 -11.945 -0.224 1.00 92.38 268 LEU A C 1
ATOM 2072 O O . LEU A 1 268 ? 18.932 -12.690 -1.013 1.00 92.38 268 LEU A O 1
ATOM 2076 N N . ARG A 1 269 ? 17.143 -12.234 0.250 1.00 95.12 269 ARG A N 1
ATOM 2077 C CA . ARG A 1 269 ? 16.343 -13.367 -0.244 1.00 95.12 269 ARG A CA 1
ATOM 2078 C C . ARG A 1 269 ? 15.528 -12.991 -1.474 1.00 95.12 269 ARG A C 1
ATOM 2080 O O . ARG A 1 269 ? 15.568 -13.725 -2.454 1.00 95.12 269 ARG A O 1
ATOM 2087 N N . HIS A 1 270 ? 14.872 -11.834 -1.440 1.00 96.00 270 HIS A N 1
ATOM 2088 C CA . HIS A 1 270 ? 14.107 -11.280 -2.556 1.00 96.00 270 HIS A CA 1
ATOM 2089 C C . HIS A 1 270 ? 14.958 -11.198 -3.836 1.00 96.00 270 HIS A C 1
ATOM 2091 O O . HIS A 1 270 ? 14.602 -11.780 -4.858 1.00 96.00 270 HIS A O 1
ATOM 2097 N N . ASN A 1 271 ? 16.156 -10.609 -3.736 1.00 93.81 271 ASN A N 1
ATOM 2098 C CA . ASN A 1 271 ? 17.107 -10.467 -4.846 1.00 93.81 271 ASN A CA 1
ATOM 2099 C C . ASN A 1 271 ? 17.697 -11.799 -5.358 1.00 93.81 271 ASN A C 1
ATOM 2101 O O . ASN A 1 271 ? 18.407 -11.807 -6.359 1.00 93.81 271 ASN A O 1
ATOM 2105 N N . ASN A 1 272 ? 17.453 -12.919 -4.668 1.00 94.50 272 ASN A N 1
ATOM 2106 C CA . ASN A 1 272 ? 17.904 -14.256 -5.061 1.00 94.50 272 ASN A CA 1
ATOM 2107 C C . ASN A 1 272 ? 16.754 -15.155 -5.564 1.00 94.50 272 ASN A C 1
ATOM 2109 O O . ASN A 1 272 ? 16.988 -16.338 -5.810 1.00 94.50 272 ASN A O 1
ATOM 2113 N N . GLN A 1 273 ? 15.533 -14.628 -5.742 1.00 95.75 273 GLN A N 1
ATOM 2114 C CA . GLN A 1 273 ? 14.408 -15.401 -6.279 1.00 95.75 273 GLN A CA 1
ATOM 2115 C C . GLN A 1 273 ? 14.706 -15.945 -7.688 1.00 95.75 273 GLN A C 1
ATOM 2117 O O . GLN A 1 273 ? 14.788 -15.208 -8.675 1.00 95.75 273 GLN A O 1
ATOM 2122 N N . SER A 1 274 ? 14.776 -17.268 -7.811 1.00 95.94 274 SER A N 1
ATOM 2123 C CA . SER A 1 274 ? 14.900 -17.948 -9.100 1.00 95.94 274 SER A CA 1
ATOM 2124 C C . SER A 1 274 ? 13.625 -17.834 -9.950 1.00 95.94 274 SER A C 1
ATOM 2126 O O . SER A 1 274 ? 12.520 -17.603 -9.454 1.00 95.94 274 SER A O 1
ATOM 2128 N N . ALA A 1 275 ? 13.746 -18.062 -11.263 1.00 95.75 275 ALA A N 1
ATOM 2129 C CA . ALA A 1 275 ? 12.584 -18.149 -12.156 1.00 95.75 275 ALA A CA 1
ATOM 2130 C C . ALA A 1 275 ? 11.569 -19.220 -11.704 1.00 95.75 275 ALA A C 1
ATOM 2132 O O . ALA A 1 275 ? 10.363 -18.995 -11.787 1.00 95.75 275 ALA A O 1
ATOM 2133 N N . TRP A 1 276 ? 12.047 -20.350 -11.168 1.00 96.88 276 TRP A N 1
ATOM 2134 C CA . TRP A 1 276 ? 11.187 -21.412 -10.643 1.00 96.88 276 TRP A CA 1
ATOM 2135 C C . TRP A 1 276 ? 10.436 -20.974 -9.379 1.00 96.88 276 TRP A C 1
ATOM 2137 O O . TRP A 1 276 ? 9.232 -21.202 -9.293 1.00 96.88 276 TRP A O 1
ATOM 2147 N N . GLU A 1 277 ? 11.095 -20.306 -8.424 1.00 97.19 277 GLU A N 1
ATOM 2148 C CA . GLU A 1 277 ? 10.436 -19.799 -7.207 1.00 97.19 277 GLU A CA 1
ATOM 2149 C C . GLU A 1 277 ? 9.327 -18.799 -7.537 1.00 97.19 277 GLU A C 1
ATOM 2151 O O . GLU A 1 277 ? 8.207 -18.962 -7.052 1.00 97.19 277 GLU A O 1
ATOM 2156 N N . ARG A 1 278 ? 9.594 -17.836 -8.429 1.00 97.06 278 ARG A N 1
ATOM 2157 C CA . ARG A 1 278 ? 8.591 -16.867 -8.908 1.00 97.06 278 ARG A CA 1
ATOM 2158 C C . ARG A 1 278 ? 7.380 -17.554 -9.538 1.00 97.06 278 ARG A C 1
ATOM 2160 O O . ARG A 1 278 ? 6.239 -17.196 -9.253 1.00 97.06 278 ARG A O 1
ATOM 2167 N N . GLU A 1 279 ? 7.613 -18.589 -10.342 1.00 96.88 279 GLU A N 1
ATOM 2168 C CA . GLU A 1 279 ? 6.548 -19.382 -10.960 1.00 96.88 279 GLU A CA 1
ATOM 2169 C C . GLU A 1 279 ? 5.734 -20.182 -9.918 1.00 96.88 279 GLU A C 1
ATOM 2171 O O . GLU A 1 279 ? 4.508 -20.286 -10.028 1.00 96.88 279 GLU A O 1
ATOM 2176 N N . GLN A 1 280 ? 6.378 -20.720 -8.869 1.00 98.06 280 GLN A N 1
ATOM 2177 C CA . GLN A 1 280 ? 5.670 -21.373 -7.759 1.00 98.06 280 GLN A CA 1
ATOM 2178 C C . GLN A 1 280 ? 4.864 -20.387 -6.909 1.00 98.06 280 GLN A C 1
ATOM 2180 O O . GLN A 1 280 ? 3.755 -20.726 -6.495 1.00 98.06 280 GLN A O 1
ATOM 2185 N N . LEU A 1 281 ? 5.389 -19.187 -6.650 1.00 97.81 281 LEU A N 1
ATOM 2186 C CA . LEU A 1 281 ? 4.687 -18.134 -5.915 1.00 97.81 281 LEU A CA 1
ATOM 2187 C C . LEU A 1 281 ? 3.441 -17.677 -6.681 1.00 97.81 281 LEU A C 1
ATOM 2189 O O . LEU A 1 281 ? 2.339 -17.711 -6.128 1.00 97.81 281 LEU A O 1
ATOM 2193 N N . ALA A 1 282 ? 3.579 -17.390 -7.979 1.00 97.50 282 ALA A N 1
ATOM 2194 C CA . ALA A 1 282 ? 2.451 -17.065 -8.849 1.00 97.50 282 ALA A CA 1
ATOM 2195 C C . ALA A 1 282 ? 1.368 -18.162 -8.816 1.00 97.50 282 ALA A C 1
ATOM 2197 O O . ALA A 1 282 ? 0.206 -17.870 -8.526 1.00 97.50 282 ALA A O 1
ATOM 2198 N N . ARG A 1 283 ? 1.741 -19.438 -9.009 1.00 97.38 283 ARG A N 1
ATOM 2199 C CA . ARG A 1 283 ? 0.801 -20.573 -8.909 1.00 97.38 283 ARG A CA 1
ATOM 2200 C C . ARG A 1 283 ? 0.135 -20.689 -7.534 1.00 97.38 283 ARG A C 1
ATOM 2202 O O . ARG A 1 283 ? -1.063 -20.953 -7.456 1.00 97.38 283 ARG A O 1
ATOM 2209 N N . ARG A 1 284 ? 0.892 -20.511 -6.444 1.00 96.56 284 ARG A N 1
ATOM 2210 C CA . ARG A 1 284 ? 0.397 -20.620 -5.058 1.00 96.56 284 ARG A CA 1
ATOM 2211 C C . ARG A 1 284 ? -0.684 -19.582 -4.754 1.00 96.56 284 ARG A C 1
ATOM 2213 O O . ARG A 1 284 ? -1.636 -19.898 -4.037 1.00 96.56 284 ARG A O 1
ATOM 2220 N N . TRP A 1 285 ? -0.530 -18.365 -5.271 1.00 96.50 285 TRP A N 1
ATOM 2221 C CA . TRP A 1 285 ? -1.343 -17.208 -4.889 1.00 96.50 285 TRP A CA 1
ATOM 2222 C C . TRP A 1 285 ? -2.415 -16.803 -5.914 1.00 96.50 285 TRP A C 1
ATOM 2224 O O . TRP A 1 285 ? -3.316 -16.039 -5.575 1.00 96.50 285 TRP A O 1
ATOM 2234 N N . GLN A 1 286 ? -2.425 -17.402 -7.110 1.00 94.75 286 GLN A N 1
ATOM 2235 C CA . GLN A 1 286 ? -3.545 -17.301 -8.063 1.00 94.75 286 GLN A CA 1
ATOM 2236 C C . GLN A 1 286 ? -4.886 -17.823 -7.507 1.00 94.75 286 GLN A C 1
ATOM 2238 O O . GLN A 1 286 ? -5.947 -17.379 -7.942 1.00 94.75 286 GLN A O 1
ATOM 2243 N N . ARG A 1 287 ? -4.867 -18.740 -6.528 1.00 94.94 287 ARG A N 1
ATOM 2244 C CA . ARG A 1 287 ? -6.080 -19.269 -5.876 1.00 94.94 287 ARG A CA 1
ATOM 2245 C C . ARG A 1 287 ? -6.902 -18.177 -5.176 1.00 94.94 287 ARG A C 1
ATOM 2247 O O . ARG A 1 287 ? -6.344 -17.213 -4.655 1.00 94.94 287 ARG A O 1
ATOM 2254 N N . THR A 1 288 ? -8.212 -18.385 -5.074 1.00 96.19 288 THR A N 1
ATOM 2255 C CA . THR A 1 288 ? -9.096 -17.633 -4.167 1.00 96.19 288 THR A CA 1
ATOM 2256 C C . THR A 1 288 ? -8.690 -17.863 -2.705 1.00 96.19 288 THR A C 1
ATOM 2258 O O . THR A 1 288 ? -8.397 -18.997 -2.317 1.00 96.19 288 THR A O 1
ATOM 2261 N N . LEU A 1 289 ? -8.668 -16.805 -1.895 1.00 94.88 289 LEU A N 1
ATOM 2262 C CA . LEU A 1 289 ? -8.232 -16.815 -0.493 1.00 94.88 289 LEU A CA 1
ATOM 2263 C C . LEU A 1 289 ? -9.391 -16.716 0.507 1.00 94.88 289 LEU A C 1
ATOM 2265 O O . LEU A 1 289 ? -9.360 -17.393 1.543 1.00 94.88 289 LEU A O 1
ATOM 2269 N N . VAL A 1 290 ? -10.384 -15.874 0.204 1.00 94.62 290 VAL A N 1
ATOM 2270 C CA . VAL A 1 290 ? -11.541 -15.552 1.063 1.00 94.62 290 VAL A CA 1
ATOM 2271 C C . VAL A 1 290 ? -12.870 -15.452 0.301 1.00 94.62 290 VAL A C 1
ATOM 2273 O O . VAL A 1 290 ? -13.920 -15.524 0.935 1.00 94.62 290 VAL A O 1
ATOM 2276 N N . GLY A 1 291 ? -12.854 -15.357 -1.034 1.00 95.75 291 GLY A N 1
ATOM 2277 C CA . GLY A 1 291 ? -14.069 -15.333 -1.861 1.00 95.75 291 GLY A CA 1
ATOM 2278 C C . GLY A 1 291 ? -14.486 -13.922 -2.271 1.00 95.75 291 GLY A C 1
ATOM 2279 O O . GLY A 1 291 ? -13.633 -13.058 -2.452 1.00 95.75 291 GLY A O 1
ATOM 2280 N N . GLU A 1 292 ? -15.789 -13.693 -2.462 1.00 97.38 292 GLU A N 1
ATOM 2281 C CA . GLU A 1 292 ? -16.310 -12.357 -2.778 1.00 97.38 292 GLU A CA 1
ATOM 2282 C C . GLU A 1 292 ? -16.198 -11.432 -1.557 1.00 97.38 292 GLU A C 1
ATOM 2284 O O . GLU A 1 292 ? -16.754 -11.717 -0.495 1.00 97.38 292 GLU A O 1
ATOM 2289 N N . VAL A 1 293 ? -15.495 -10.312 -1.722 1.00 97.50 293 VAL A N 1
ATOM 2290 C CA . VAL A 1 293 ? -15.239 -9.315 -0.676 1.00 97.50 293 VAL A CA 1
ATOM 2291 C C . VAL A 1 293 ? -15.314 -7.902 -1.242 1.00 97.50 293 VAL A C 1
ATOM 2293 O O . VAL A 1 293 ? -15.068 -7.683 -2.428 1.00 97.50 293 VAL A O 1
ATOM 2296 N N . HIS A 1 294 ? -15.650 -6.933 -0.390 1.00 98.12 294 HIS A N 1
ATOM 2297 C CA . HIS A 1 294 ? -15.635 -5.523 -0.762 1.00 98.12 294 HIS A CA 1
ATOM 2298 C C . HIS A 1 294 ? -14.195 -4.982 -0.725 1.00 98.12 294 HIS A C 1
ATOM 2300 O O . HIS A 1 294 ? -13.453 -5.240 0.224 1.00 98.12 294 HIS A O 1
ATOM 2306 N N . VAL A 1 295 ? -13.782 -4.219 -1.739 1.00 98.56 295 VAL A N 1
ATOM 2307 C CA . VAL A 1 295 ? -12.392 -3.747 -1.893 1.00 98.56 295 VAL A CA 1
ATOM 2308 C C . VAL A 1 295 ? -11.973 -2.842 -0.732 1.00 98.56 295 VAL A C 1
ATOM 2310 O O . VAL A 1 295 ? -10.852 -2.954 -0.242 1.00 98.56 295 VAL A O 1
ATOM 2313 N N . TRP A 1 296 ? -12.884 -2.019 -0.202 1.00 98.19 296 TRP A N 1
ATOM 2314 C CA . TRP A 1 296 ? -12.593 -1.212 0.989 1.00 98.19 296 TRP A CA 1
ATOM 2315 C C . TRP A 1 296 ? -12.321 -2.063 2.243 1.00 98.19 296 TRP A C 1
ATOM 2317 O O . TRP A 1 296 ? -11.504 -1.666 3.072 1.00 98.19 296 TRP A O 1
ATOM 2327 N N . ASP A 1 297 ? -12.918 -3.256 2.375 1.00 98.31 297 ASP A N 1
ATOM 2328 C CA . ASP A 1 297 ? -12.616 -4.148 3.506 1.00 98.31 297 ASP A CA 1
ATOM 2329 C C . ASP A 1 297 ? -11.183 -4.705 3.412 1.00 98.31 297 ASP A C 1
ATOM 2331 O O . ASP A 1 297 ? -10.508 -4.850 4.433 1.00 98.31 297 ASP A O 1
ATOM 2335 N N . LEU A 1 298 ? -10.699 -4.978 2.192 1.00 98.31 298 LEU A N 1
ATOM 2336 C CA . LEU A 1 298 ? -9.312 -5.382 1.933 1.00 98.31 298 LEU A CA 1
ATOM 2337 C C . LEU A 1 298 ? -8.329 -4.236 2.194 1.00 98.31 298 LEU A C 1
ATOM 2339 O O . LEU A 1 298 ? -7.317 -4.448 2.858 1.00 98.31 298 LEU A O 1
ATOM 2343 N N . ILE A 1 299 ? -8.647 -3.016 1.750 1.00 98.62 299 ILE A N 1
ATOM 2344 C CA . ILE A 1 299 ? -7.835 -1.825 2.043 1.00 98.62 299 ILE A CA 1
ATOM 2345 C C . ILE A 1 299 ? -7.736 -1.623 3.564 1.00 98.62 299 ILE A C 1
ATOM 2347 O O . ILE A 1 299 ? -6.641 -1.465 4.096 1.00 98.62 299 ILE A O 1
ATOM 2351 N N . ASN A 1 300 ? -8.842 -1.745 4.306 1.00 98.25 300 ASN A N 1
ATOM 2352 C CA . ASN A 1 300 ? -8.823 -1.685 5.773 1.00 98.25 300 ASN A CA 1
ATOM 2353 C C . ASN A 1 300 ? -7.972 -2.796 6.416 1.00 98.25 300 ASN A C 1
ATOM 2355 O O . ASN A 1 300 ? -7.362 -2.578 7.466 1.00 98.25 300 ASN A O 1
ATOM 2359 N N . LEU A 1 301 ? -7.892 -3.978 5.799 1.00 97.44 301 LEU A N 1
ATOM 2360 C CA . LEU A 1 301 ? -7.078 -5.089 6.294 1.00 97.44 301 LEU A CA 1
ATOM 2361 C C . LEU A 1 301 ? -5.562 -4.803 6.211 1.00 97.44 301 LEU A C 1
ATOM 2363 O O . LEU A 1 301 ? -4.802 -5.342 7.021 1.00 97.44 301 LEU A O 1
ATOM 2367 N N . LEU A 1 302 ? -5.119 -3.877 5.347 1.00 98.38 302 LEU A N 1
ATOM 2368 C CA . LEU A 1 302 ? -3.733 -3.379 5.325 1.00 98.38 302 LEU A CA 1
ATOM 2369 C C . LEU A 1 302 ? -3.322 -2.698 6.643 1.00 98.38 302 LEU A C 1
ATOM 2371 O O . LEU A 1 302 ? -2.135 -2.495 6.890 1.00 98.38 302 LEU A O 1
ATOM 2375 N N . HIS A 1 303 ? -4.264 -2.382 7.539 1.00 97.75 303 HIS A N 1
ATOM 2376 C CA . HIS A 1 303 ? -3.942 -1.878 8.876 1.00 97.75 303 HIS A CA 1
ATOM 2377 C C . HIS A 1 303 ? -3.214 -2.909 9.761 1.00 97.75 303 HIS A C 1
ATOM 2379 O O . HIS A 1 303 ? -2.527 -2.542 10.714 1.00 97.75 303 HIS A O 1
ATOM 2385 N N . PHE A 1 304 ? -3.331 -4.199 9.430 1.00 96.31 304 PHE A N 1
ATOM 2386 C CA . PHE A 1 304 ? -2.625 -5.302 10.091 1.00 96.31 304 PHE A CA 1
ATOM 2387 C C . PHE A 1 304 ? -1.341 -5.707 9.359 1.00 96.31 304 PHE A C 1
ATOM 2389 O O . PHE A 1 304 ? -0.776 -6.752 9.668 1.00 96.31 304 PHE A O 1
ATOM 2396 N N . THR A 1 305 ? -0.900 -4.897 8.394 1.00 96.50 305 THR A N 1
ATOM 2397 C CA . THR A 1 305 ? 0.302 -5.124 7.589 1.00 96.50 305 THR A CA 1
ATOM 2398 C C . THR A 1 305 ? 1.305 -3.999 7.836 1.00 96.50 305 THR A C 1
ATOM 2400 O O . THR A 1 305 ? 0.942 -2.819 7.815 1.00 96.50 305 THR A O 1
ATOM 2403 N N . ILE A 1 306 ? 2.559 -4.370 8.070 1.00 95.38 306 ILE A N 1
ATOM 2404 C CA . ILE A 1 306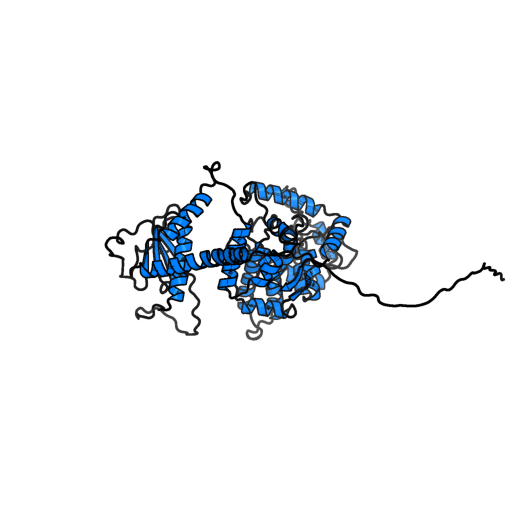 ? 3.730 -3.499 8.173 1.00 95.38 306 ILE A CA 1
ATOM 2405 C C . ILE A 1 306 ? 4.702 -3.955 7.084 1.00 95.38 306 ILE A C 1
ATOM 2407 O O . ILE A 1 306 ? 5.018 -5.140 7.034 1.00 95.38 306 ILE A O 1
ATOM 2411 N N . ASP A 1 307 ? 5.168 -3.033 6.245 1.00 95.62 307 ASP A N 1
ATOM 2412 C CA . ASP A 1 307 ? 6.298 -3.282 5.345 1.00 95.62 307 ASP A CA 1
ATOM 2413 C C . ASP A 1 307 ? 7.581 -3.236 6.185 1.00 95.62 307 ASP A C 1
ATOM 2415 O O . ASP A 1 307 ? 7.942 -2.185 6.722 1.00 95.62 307 ASP A O 1
ATOM 2419 N N . HIS A 1 308 ? 8.258 -4.375 6.351 1.00 91.81 308 HIS A N 1
ATOM 2420 C CA . HIS A 1 308 ? 9.474 -4.445 7.175 1.00 91.81 308 HIS A CA 1
ATOM 2421 C C . HIS A 1 308 ? 10.741 -4.047 6.403 1.00 91.81 308 HIS A C 1
ATOM 2423 O O . HIS A 1 308 ? 11.857 -4.209 6.912 1.00 91.81 308 HIS A O 1
ATOM 2429 N N . THR A 1 309 ? 10.580 -3.530 5.185 1.00 91.94 309 THR A N 1
ATOM 2430 C CA . THR A 1 309 ? 11.643 -3.083 4.283 1.00 91.94 309 THR A CA 1
ATOM 2431 C C . THR A 1 309 ? 11.646 -1.566 4.062 1.00 91.94 309 THR A C 1
ATOM 2433 O O . THR A 1 309 ? 12.682 -1.011 3.681 1.00 91.94 309 THR A O 1
ATOM 2436 N N . ASP A 1 310 ? 10.543 -0.878 4.379 1.00 91.69 310 ASP A N 1
ATOM 2437 C CA . ASP A 1 310 ? 10.428 0.580 4.313 1.00 91.69 310 ASP A CA 1
ATOM 2438 C C . ASP A 1 310 ? 11.059 1.276 5.542 1.00 91.69 310 ASP A C 1
ATOM 2440 O O . ASP A 1 310 ? 10.495 1.362 6.640 1.00 91.69 310 ASP A O 1
ATOM 2444 N N . LYS A 1 311 ? 12.259 1.835 5.327 1.00 87.94 311 LYS A N 1
ATOM 2445 C CA . LYS A 1 311 ? 13.013 2.626 6.319 1.00 87.94 311 LYS A CA 1
ATOM 2446 C C . LYS A 1 311 ? 12.326 3.937 6.737 1.00 87.94 311 LYS A C 1
ATOM 2448 O O . LYS A 1 311 ? 12.709 4.502 7.758 1.00 87.94 311 LYS A O 1
ATOM 2453 N N . GLN A 1 312 ? 11.395 4.466 5.942 1.00 88.94 312 GLN A N 1
ATOM 2454 C CA . GLN A 1 312 ? 10.713 5.737 6.203 1.00 88.94 312 GLN A CA 1
ATOM 2455 C C . GLN A 1 312 ? 9.431 5.534 7.011 1.00 88.94 312 GLN A C 1
ATOM 2457 O O . GLN A 1 312 ? 9.151 6.325 7.903 1.00 88.94 312 GLN A O 1
ATOM 2462 N N . LEU A 1 313 ? 8.663 4.478 6.730 1.00 90.38 313 LEU A N 1
ATOM 2463 C CA . LEU A 1 313 ? 7.385 4.194 7.392 1.00 90.38 313 LEU A CA 1
ATOM 2464 C C . LEU A 1 313 ? 7.542 3.437 8.719 1.00 90.38 313 LEU A C 1
ATOM 2466 O O . LEU A 1 313 ? 6.722 3.628 9.625 1.00 90.38 313 LEU A O 1
ATOM 2470 N N . MET A 1 314 ? 8.602 2.638 8.881 1.00 88.75 314 MET A N 1
ATOM 2471 C CA . MET A 1 314 ? 8.949 1.913 10.113 1.00 88.75 314 MET A CA 1
ATOM 2472 C C . MET A 1 314 ? 7.847 0.955 10.613 1.00 88.75 314 MET A C 1
ATOM 2474 O O . MET A 1 314 ? 7.801 -0.199 10.213 1.00 88.75 314 MET A O 1
ATOM 2478 N N . TYR A 1 315 ? 6.974 1.407 11.522 1.00 89.88 315 TYR A N 1
ATOM 2479 C CA . TYR A 1 315 ? 5.832 0.643 12.064 1.00 89.88 315 TYR A CA 1
ATOM 2480 C C . TYR A 1 315 ? 4.477 1.300 11.734 1.00 89.88 315 TYR A C 1
ATOM 2482 O O . TYR A 1 315 ? 3.463 1.059 12.396 1.00 89.88 315 TYR A O 1
ATOM 2490 N N . THR A 1 316 ? 4.459 2.144 10.705 1.00 94.12 316 THR A N 1
ATOM 2491 C CA . THR A 1 316 ? 3.240 2.703 10.117 1.00 94.12 316 THR A CA 1
ATOM 2492 C C . THR A 1 316 ? 2.553 1.624 9.283 1.00 94.12 316 THR A C 1
ATOM 2494 O O . THR A 1 316 ? 3.167 1.016 8.408 1.00 94.12 316 THR A O 1
ATOM 2497 N N . SER A 1 317 ? 1.275 1.354 9.558 1.00 97.44 317 SER A N 1
ATOM 2498 C CA . SER A 1 317 ? 0.531 0.319 8.827 1.00 97.44 317 SER A CA 1
ATOM 2499 C C . SER A 1 317 ? 0.295 0.701 7.368 1.00 97.44 317 SER A C 1
ATOM 2501 O O . SER A 1 317 ? 0.050 1.874 7.087 1.00 97.44 317 SER A O 1
ATOM 2503 N N . GLN A 1 318 ? 0.244 -0.273 6.464 1.00 98.38 318 GLN A N 1
ATOM 2504 C CA . GLN A 1 318 ? 0.092 -0.007 5.028 1.00 98.38 318 GLN A CA 1
ATOM 2505 C C . GLN A 1 318 ? -1.252 0.668 4.667 1.00 98.38 318 GLN A C 1
ATOM 2507 O O . GLN A 1 318 ? -1.296 1.461 3.732 1.00 98.38 318 GLN A O 1
ATOM 2512 N N . LEU A 1 319 ? -2.315 0.499 5.476 1.00 98.56 319 LEU A N 1
ATOM 2513 C CA . LEU A 1 319 ? -3.544 1.314 5.354 1.00 98.56 319 LEU A CA 1
ATOM 2514 C C . LEU A 1 319 ? -3.251 2.814 5.516 1.00 98.56 319 LEU A C 1
ATOM 2516 O O . LEU A 1 319 ? -3.740 3.632 4.744 1.00 98.56 319 LEU A O 1
ATOM 2520 N N . ILE A 1 320 ? -2.471 3.185 6.537 1.00 98.62 320 ILE A N 1
ATOM 2521 C CA . ILE A 1 320 ? -2.128 4.588 6.811 1.00 98.62 320 ILE A CA 1
ATOM 2522 C C . ILE A 1 320 ? -1.381 5.172 5.614 1.00 98.62 320 ILE A C 1
ATOM 2524 O O . ILE A 1 320 ? -1.711 6.274 5.188 1.00 98.62 320 ILE A O 1
ATOM 2528 N N . HIS A 1 321 ? -0.439 4.414 5.050 1.00 98.69 321 HIS A N 1
ATOM 2529 C CA . HIS A 1 321 ? 0.316 4.825 3.873 1.00 98.69 321 HIS A CA 1
ATOM 2530 C C . HIS A 1 321 ? -0.579 5.014 2.637 1.00 98.69 321 HIS A C 1
ATOM 2532 O O . HIS A 1 321 ? -0.578 6.099 2.063 1.00 98.69 321 HIS A O 1
ATOM 2538 N N . CYS A 1 322 ? -1.437 4.047 2.290 1.00 98.81 322 CYS A N 1
ATOM 2539 C CA . CYS A 1 322 ? -2.376 4.189 1.166 1.00 98.81 322 CYS A CA 1
ATOM 2540 C C . CYS A 1 322 ? -3.270 5.440 1.306 1.00 98.81 322 CYS A C 1
ATOM 2542 O O . CYS A 1 322 ? -3.517 6.160 0.338 1.00 98.81 322 CYS A O 1
ATOM 2544 N N . LEU A 1 323 ? -3.707 5.765 2.529 1.00 98.75 323 LEU A N 1
ATOM 2545 C CA . LEU A 1 323 ? -4.493 6.974 2.801 1.00 98.75 323 LEU A CA 1
ATOM 2546 C C . LEU A 1 323 ? -3.658 8.268 2.834 1.00 98.75 323 LEU A C 1
ATOM 2548 O O . LEU A 1 323 ? -4.218 9.345 2.617 1.00 98.75 323 LEU A O 1
ATOM 2552 N N . GLN A 1 324 ? -2.348 8.199 3.085 1.00 98.44 324 GLN A N 1
ATOM 2553 C CA . GLN A 1 324 ? -1.420 9.322 2.895 1.00 98.44 324 GLN A CA 1
ATOM 2554 C C . GLN A 1 324 ? -1.263 9.629 1.399 1.00 98.44 324 GLN A C 1
ATOM 2556 O O . GLN A 1 324 ? -1.478 10.775 0.998 1.00 98.44 324 GLN A O 1
ATOM 2561 N N . VAL A 1 325 ? -0.996 8.606 0.576 1.00 98.75 325 VAL A N 1
ATOM 2562 C CA . VAL A 1 325 ? -0.876 8.726 -0.888 1.00 98.75 325 VAL A CA 1
ATOM 2563 C C . VAL A 1 325 ? -2.172 9.275 -1.490 1.00 98.75 325 VAL A C 1
ATOM 2565 O O . VAL A 1 325 ? -2.149 10.296 -2.175 1.00 98.75 325 VAL A O 1
ATOM 2568 N N . TYR A 1 326 ? -3.318 8.663 -1.168 1.00 98.81 326 TYR A N 1
ATOM 2569 C CA . TYR A 1 326 ? -4.635 9.108 -1.635 1.00 98.81 326 TYR A CA 1
ATOM 2570 C C . TYR A 1 326 ? -4.914 10.581 -1.308 1.00 98.81 326 TYR A C 1
ATOM 2572 O O . TYR A 1 326 ? -5.278 11.347 -2.199 1.00 98.81 326 TYR A O 1
ATOM 2580 N N . ASN A 1 327 ? -4.717 11.005 -0.053 1.00 98.44 327 ASN A N 1
ATOM 2581 C CA . ASN A 1 327 ? -4.967 12.396 0.331 1.00 98.44 327 ASN A CA 1
ATOM 2582 C C . ASN A 1 327 ? -4.010 13.367 -0.382 1.00 98.44 327 ASN A C 1
ATOM 2584 O O . ASN A 1 327 ? -4.450 14.429 -0.818 1.00 98.44 327 ASN A O 1
ATOM 2588 N N . MET A 1 328 ? -2.731 13.011 -0.552 1.00 97.88 328 MET A N 1
ATOM 2589 C CA . MET A 1 328 ? -1.762 13.855 -1.261 1.00 97.88 328 MET A CA 1
ATOM 2590 C C . MET A 1 328 ? -2.141 14.043 -2.738 1.00 97.88 328 MET A C 1
ATOM 2592 O O . MET A 1 328 ? -2.141 15.171 -3.237 1.00 97.88 328 MET A O 1
ATOM 2596 N N . ILE A 1 329 ? -2.537 12.958 -3.412 1.00 98.25 329 ILE A N 1
ATOM 2597 C CA . ILE A 1 329 ? -3.051 12.989 -4.787 1.00 98.25 329 ILE A CA 1
ATOM 2598 C C . ILE A 1 329 ? -4.330 13.826 -4.859 1.00 98.25 329 ILE A C 1
ATOM 2600 O O . ILE A 1 329 ? -4.470 14.648 -5.760 1.00 98.25 329 ILE A O 1
ATOM 2604 N N . ARG A 1 330 ? -5.252 13.673 -3.903 1.00 97.00 330 ARG A N 1
ATOM 2605 C CA . ARG A 1 330 ? -6.528 14.399 -3.895 1.00 97.00 330 ARG A CA 1
ATOM 2606 C C . ARG A 1 330 ? -6.357 15.904 -3.754 1.00 97.00 330 ARG A C 1
ATOM 2608 O O . ARG A 1 330 ? -6.970 16.652 -4.513 1.00 97.00 330 ARG A O 1
ATOM 2615 N N . GLU A 1 331 ? -5.521 16.361 -2.824 1.00 95.19 331 GLU A N 1
ATOM 2616 C CA . GLU A 1 331 ? -5.261 17.797 -2.696 1.00 95.19 331 GLU A CA 1
ATOM 2617 C C . GLU A 1 331 ? -4.524 18.346 -3.929 1.00 95.19 331 GLU A C 1
ATOM 2619 O O . GLU A 1 331 ? -4.788 19.473 -4.343 1.00 95.19 331 GLU A O 1
ATOM 2624 N N . LYS A 1 332 ? -3.674 17.545 -4.590 1.00 93.81 332 LYS A N 1
ATOM 2625 C CA . LYS A 1 332 ? -3.052 17.936 -5.863 1.00 93.81 332 LYS A CA 1
ATOM 2626 C C . LYS A 1 332 ? -4.063 18.012 -7.015 1.00 93.81 332 LYS A C 1
ATOM 2628 O O . LYS A 1 332 ? -4.048 19.000 -7.744 1.00 93.81 332 LYS A O 1
ATOM 2633 N N . ALA A 1 333 ? -4.962 17.036 -7.140 1.00 92.94 333 ALA A N 1
ATOM 2634 C CA . ALA A 1 333 ? -6.013 16.989 -8.158 1.00 92.94 333 ALA A CA 1
ATOM 2635 C C . ALA A 1 333 ? -6.996 18.167 -8.039 1.00 92.94 333 ALA A C 1
ATOM 2637 O O . ALA A 1 333 ? -7.397 18.743 -9.045 1.00 92.94 333 ALA A O 1
ATOM 2638 N N . ARG A 1 334 ? -7.332 18.590 -6.812 1.00 91.00 334 ARG A N 1
ATOM 2639 C CA . ARG A 1 334 ? -8.160 19.786 -6.544 1.00 91.00 334 ARG A CA 1
ATOM 2640 C C . ARG A 1 334 ? -7.510 21.105 -6.977 1.00 91.00 334 ARG A C 1
ATOM 2642 O O . ARG A 1 334 ? -8.211 22.101 -7.121 1.00 91.00 334 ARG A O 1
ATOM 2649 N N . LEU A 1 335 ? -6.188 21.114 -7.145 1.00 88.62 335 LEU A N 1
ATOM 2650 C CA . LEU A 1 335 ? -5.390 22.260 -7.588 1.00 88.62 335 LEU A CA 1
ATOM 2651 C C . LEU A 1 335 ? -4.937 22.135 -9.054 1.00 88.62 335 LEU A C 1
ATOM 2653 O O . LEU A 1 335 ? -4.215 23.008 -9.540 1.00 88.62 335 LEU A O 1
ATOM 2657 N N . ALA A 1 336 ? -5.308 21.056 -9.749 1.00 84.62 336 ALA A N 1
ATOM 2658 C CA . ALA A 1 336 ? -5.014 20.894 -11.165 1.00 84.62 336 ALA A CA 1
ATOM 2659 C C . ALA A 1 336 ? -5.882 21.867 -11.993 1.00 84.62 336 ALA A C 1
ATOM 2661 O O . ALA A 1 336 ? -7.076 21.990 -11.710 1.00 84.62 336 ALA A O 1
ATOM 2662 N N . PRO A 1 337 ? -5.320 22.561 -13.003 1.00 74.88 337 PRO A N 1
ATOM 2663 C CA . PRO A 1 337 ? -6.106 23.402 -13.902 1.00 74.88 337 PRO A CA 1
ATOM 2664 C C . PRO A 1 337 ? -7.195 22.583 -14.595 1.00 74.88 337 PRO A C 1
ATOM 2666 O O . PRO A 1 337 ? -6.919 21.496 -15.103 1.00 74.88 337 PRO A O 1
ATOM 2669 N N . THR A 1 338 ? -8.419 23.100 -14.649 1.00 70.12 338 THR A N 1
ATOM 2670 C CA . THR A 1 338 ? -9.508 22.439 -15.373 1.00 70.12 338 THR A CA 1
ATOM 2671 C C . THR A 1 338 ? -9.504 22.835 -16.852 1.00 70.12 338 THR A C 1
ATOM 2673 O O . THR A 1 338 ? -8.929 23.856 -17.241 1.00 70.12 338 THR A O 1
ATOM 2676 N N . GLU A 1 339 ? -10.212 22.077 -17.697 1.00 63.75 339 GLU A N 1
ATOM 2677 C CA . GLU A 1 339 ? -10.457 22.475 -19.094 1.00 63.75 339 GLU A CA 1
ATOM 2678 C C . GLU A 1 339 ? -11.118 23.865 -19.188 1.00 63.75 339 GLU A C 1
ATOM 2680 O O . GLU A 1 339 ? -10.834 24.630 -20.111 1.00 63.75 339 GLU A O 1
ATOM 2685 N N . ALA A 1 340 ? -11.951 24.227 -18.203 1.00 62.59 340 ALA A N 1
ATOM 2686 C CA . ALA A 1 340 ? -12.604 25.534 -18.123 1.00 62.59 340 ALA A CA 1
ATOM 2687 C C . ALA A 1 340 ? -11.624 26.688 -17.829 1.00 62.59 340 ALA A C 1
ATOM 2689 O O . ALA A 1 340 ? -11.900 27.825 -18.209 1.00 62.59 340 ALA A O 1
ATOM 2690 N N . ASP A 1 341 ? -10.467 26.398 -17.225 1.00 66.44 341 ASP A N 1
ATOM 2691 C CA . ASP A 1 341 ? -9.388 27.365 -16.979 1.00 66.44 341 ASP A CA 1
ATOM 2692 C C . ASP A 1 341 ? -8.454 27.530 -18.198 1.00 66.44 341 ASP A C 1
ATOM 2694 O O . ASP A 1 341 ? -7.423 28.199 -18.118 1.00 66.44 341 ASP A O 1
ATOM 2698 N N . GLY A 1 342 ? -8.772 26.890 -19.333 1.00 58.19 342 GLY A N 1
ATOM 2699 C CA . GLY A 1 342 ? -7.884 26.798 -20.497 1.00 58.19 342 GLY A CA 1
ATOM 2700 C C . GLY A 1 342 ? -6.704 25.839 -20.289 1.00 58.19 342 GLY A C 1
ATOM 2701 O O . GLY A 1 342 ? -5.771 25.820 -21.095 1.00 58.19 342 GLY A O 1
ATOM 2702 N N . GLY A 1 343 ? -6.737 25.041 -19.218 1.00 56.75 343 GLY A N 1
ATOM 2703 C CA . GLY A 1 343 ? -5.717 24.065 -18.857 1.00 56.75 343 GLY A CA 1
ATOM 2704 C C . GLY A 1 343 ? -5.748 22.822 -19.740 1.00 56.75 343 GLY A C 1
ATOM 2705 O O . GLY A 1 343 ? -6.110 21.750 -19.271 1.00 56.75 343 GLY A O 1
ATOM 2706 N N . GLY A 1 344 ? -5.323 22.942 -21.000 1.00 47.44 344 GLY A N 1
ATOM 2707 C CA . GLY A 1 344 ? -5.109 21.815 -21.922 1.00 47.44 344 GLY A CA 1
ATOM 2708 C C . GLY A 1 344 ? -3.894 20.947 -21.562 1.00 47.44 344 GLY A C 1
ATOM 2709 O O . GLY A 1 344 ? -3.058 20.669 -22.420 1.00 47.44 344 GLY A O 1
ATOM 2710 N N . GLY A 1 345 ? -3.745 20.592 -20.284 1.00 58.31 345 GLY A N 1
ATOM 2711 C CA . GLY A 1 345 ? -2.695 19.710 -19.789 1.00 58.31 345 GLY A CA 1
ATOM 2712 C C . GLY A 1 345 ? -2.966 18.242 -20.124 1.00 58.31 345 GLY A C 1
ATOM 2713 O O . GLY A 1 345 ? -4.091 17.843 -20.403 1.00 58.31 345 GLY A O 1
ATOM 2714 N N . GLN A 1 346 ? -1.925 17.416 -20.043 1.00 63.50 346 GLN A N 1
ATOM 2715 C CA . GLN A 1 346 ? -1.980 15.967 -20.300 1.00 63.50 346 GLN A CA 1
ATOM 2716 C C . GLN A 1 346 ? -2.710 15.166 -19.193 1.00 63.50 346 GLN A C 1
ATOM 2718 O O . GLN A 1 346 ? -2.831 13.946 -19.275 1.00 63.50 346 GLN A O 1
ATOM 2723 N N . GLU A 1 347 ? -3.186 15.851 -18.150 1.00 82.19 347 GLU A N 1
ATOM 2724 C CA . GLU A 1 347 ? -3.689 15.291 -16.893 1.00 82.19 347 GLU A CA 1
ATOM 2725 C C . GLU A 1 347 ? -5.181 15.621 -16.722 1.00 82.19 347 GLU A C 1
ATOM 2727 O O . GLU A 1 347 ? -5.562 16.502 -15.952 1.00 82.19 347 GLU A O 1
ATOM 2732 N N . ASP A 1 348 ? -6.027 14.929 -17.487 1.00 85.12 348 ASP A N 1
ATOM 2733 C CA . ASP A 1 348 ? -7.482 15.111 -17.463 1.00 85.12 348 ASP A CA 1
ATOM 2734 C C . ASP A 1 348 ? -8.153 14.557 -16.181 1.00 85.12 348 ASP A C 1
ATOM 2736 O O . ASP A 1 348 ? -7.520 14.027 -15.262 1.00 85.12 348 ASP A O 1
ATOM 2740 N N . SER A 1 349 ? -9.485 14.645 -16.107 1.00 88.62 349 SER A N 1
ATOM 2741 C CA . SER A 1 349 ? -10.239 14.094 -14.967 1.00 88.62 349 SER A CA 1
ATOM 2742 C C . SER A 1 349 ? -10.102 12.569 -14.811 1.00 88.62 349 SER A C 1
ATOM 2744 O O . SER A 1 349 ? -10.205 12.061 -13.693 1.00 88.62 349 SER A O 1
ATOM 2746 N N . SER A 1 350 ? -9.830 11.830 -15.896 1.00 93.81 350 SER A N 1
ATOM 2747 C CA . SER A 1 350 ? -9.584 10.384 -15.845 1.00 93.81 350 SER A CA 1
ATOM 2748 C C . SER A 1 350 ? -8.201 10.071 -15.272 1.00 93.81 350 SER A C 1
ATOM 2750 O O . SER A 1 350 ? -8.069 9.144 -14.479 1.00 93.81 350 SER A O 1
ATOM 2752 N N . TYR A 1 351 ? -7.192 10.881 -15.603 1.00 95.19 351 TYR A N 1
ATOM 2753 C CA . TYR A 1 351 ? -5.825 10.780 -15.099 1.00 95.19 351 TYR A CA 1
ATOM 2754 C C . TYR A 1 351 ? -5.794 10.884 -13.574 1.00 95.19 351 TYR A C 1
ATOM 2756 O O . TYR A 1 351 ? -5.258 10.009 -12.894 1.00 95.19 351 TYR A O 1
ATOM 2764 N N . TRP A 1 352 ? -6.424 11.925 -13.021 1.00 96.00 352 TRP A N 1
ATOM 2765 C CA . TRP A 1 352 ? -6.474 12.117 -11.571 1.00 96.00 352 TRP A CA 1
ATOM 2766 C C . TRP A 1 352 ? -7.316 11.056 -10.866 1.00 96.00 352 TRP A C 1
ATOM 2768 O O . TRP A 1 352 ? -6.972 10.646 -9.759 1.00 96.00 352 TRP A O 1
ATOM 2778 N N . ARG A 1 353 ? -8.374 10.547 -11.505 1.00 97.25 353 ARG A N 1
ATOM 2779 C CA . ARG A 1 353 ? -9.175 9.444 -10.960 1.00 97.25 353 ARG A CA 1
ATOM 2780 C C . ARG A 1 353 ? -8.407 8.114 -10.945 1.00 97.25 353 ARG A C 1
ATOM 2782 O O . ARG A 1 353 ? -8.472 7.405 -9.942 1.00 97.25 353 ARG A O 1
ATOM 2789 N N . ASP A 1 354 ? -7.618 7.834 -11.985 1.00 98.50 354 ASP A N 1
ATOM 2790 C CA . ASP A 1 354 ? -6.701 6.689 -12.045 1.00 98.50 354 ASP A CA 1
ATOM 2791 C C . ASP A 1 354 ? -5.599 6.804 -10.975 1.00 98.50 354 ASP A C 1
ATOM 2793 O O . ASP A 1 354 ? -5.292 5.826 -10.292 1.00 98.50 354 ASP A O 1
ATOM 2797 N N . MET A 1 355 ? -5.044 8.003 -10.763 1.00 98.50 355 MET A N 1
ATOM 2798 C CA . MET A 1 355 ? -4.087 8.272 -9.681 1.00 98.50 355 MET A CA 1
ATOM 2799 C C . MET A 1 355 ? -4.711 8.051 -8.296 1.00 98.50 355 MET A C 1
ATOM 2801 O O . MET A 1 355 ? -4.112 7.397 -7.443 1.00 98.50 355 MET A O 1
ATOM 2805 N N . LEU A 1 356 ? -5.930 8.552 -8.065 1.00 98.69 356 LEU A N 1
ATOM 2806 C CA . LEU A 1 356 ? -6.625 8.413 -6.783 1.00 98.69 356 LEU A CA 1
ATOM 2807 C C . LEU A 1 356 ? -6.892 6.951 -6.428 1.00 98.69 356 LEU A C 1
ATOM 2809 O O . LEU A 1 356 ? -6.610 6.549 -5.298 1.00 98.69 356 LEU A O 1
ATOM 2813 N N . ILE A 1 357 ? -7.400 6.143 -7.370 1.00 98.81 357 ILE A N 1
ATOM 2814 C CA . ILE A 1 357 ? -7.613 4.721 -7.081 1.00 98.81 357 ILE A CA 1
ATOM 2815 C C . ILE A 1 357 ? -6.272 4.021 -6.856 1.00 98.81 357 ILE A C 1
ATOM 2817 O O . ILE A 1 357 ? -6.146 3.304 -5.867 1.00 98.81 357 ILE A O 1
ATOM 2821 N N . SER A 1 358 ? -5.246 4.314 -7.668 1.00 98.88 358 SER A N 1
ATOM 2822 C CA . SER A 1 358 ? -3.883 3.790 -7.488 1.00 98.88 358 SER A CA 1
ATOM 2823 C C . SER A 1 358 ? -3.345 4.054 -6.077 1.00 98.88 358 SER A C 1
ATOM 2825 O O . SER A 1 358 ? -2.820 3.143 -5.437 1.00 98.88 358 SER A O 1
ATOM 2827 N N . GLY A 1 359 ? -3.559 5.258 -5.535 1.00 98.75 359 GLY A N 1
ATOM 2828 C CA . GLY A 1 359 ? -3.155 5.609 -4.171 1.00 98.75 359 GLY A CA 1
ATOM 2829 C C . GLY A 1 359 ? -3.766 4.704 -3.100 1.00 98.75 359 GLY A C 1
ATOM 2830 O O . GLY A 1 359 ? -3.081 4.341 -2.148 1.00 98.75 359 GLY A O 1
ATOM 2831 N N . LEU A 1 360 ? -5.013 4.264 -3.292 1.00 98.81 360 LEU A N 1
ATOM 2832 C CA . LEU A 1 360 ? -5.702 3.349 -2.379 1.00 98.81 360 LEU A CA 1
ATOM 2833 C C . LEU A 1 360 ? -5.276 1.879 -2.520 1.00 98.81 360 LEU A C 1
ATOM 2835 O O . LEU A 1 360 ? -5.434 1.135 -1.552 1.00 98.81 360 LEU A O 1
ATOM 2839 N N . ILE A 1 361 ? -4.801 1.443 -3.697 1.00 98.81 361 ILE A N 1
ATOM 2840 C CA . ILE A 1 361 ? -4.629 0.008 -4.008 1.00 98.81 361 ILE A CA 1
ATOM 2841 C C . ILE A 1 361 ? -3.217 -0.443 -4.409 1.00 98.81 361 ILE A C 1
ATOM 2843 O O . ILE A 1 361 ? -3.018 -1.650 -4.484 1.00 98.81 361 ILE A O 1
ATOM 2847 N N . HIS A 1 362 ? -2.247 0.444 -4.657 1.00 98.81 362 HIS A N 1
ATOM 2848 C CA . HIS A 1 362 ? -0.884 0.051 -5.074 1.00 98.81 362 HIS A CA 1
ATOM 2849 C C . HIS A 1 362 ? -0.262 -1.018 -4.158 1.00 98.81 362 HIS A C 1
ATOM 2851 O O . HIS A 1 362 ? 0.174 -2.069 -4.626 1.00 98.81 362 HIS A O 1
ATOM 2857 N N . ASP A 1 363 ? -0.368 -0.811 -2.845 1.00 98.75 363 ASP A N 1
ATOM 2858 C CA . ASP A 1 363 ? 0.163 -1.698 -1.812 1.00 98.75 363 ASP A CA 1
ATOM 2859 C C . ASP A 1 363 ? -0.793 -2.824 -1.372 1.00 98.75 363 ASP A C 1
ATOM 2861 O O . ASP A 1 363 ? -0.476 -3.594 -0.462 1.00 98.75 363 ASP A O 1
ATOM 2865 N N . ILE A 1 364 ? -1.953 -3.001 -2.022 1.00 98.69 364 ILE A N 1
ATOM 2866 C CA . ILE A 1 364 ? -2.937 -4.035 -1.638 1.00 98.69 364 ILE A CA 1
ATOM 2867 C C . ILE A 1 364 ? -2.369 -5.459 -1.714 1.00 98.69 364 ILE A C 1
ATOM 2869 O O . ILE A 1 364 ? -2.825 -6.363 -1.007 1.00 98.69 364 ILE A O 1
ATOM 2873 N N . GLY A 1 365 ? -1.332 -5.663 -2.531 1.00 98.50 365 GLY A N 1
ATOM 2874 C CA . GLY A 1 365 ? -0.631 -6.936 -2.613 1.00 98.50 365 GLY A CA 1
ATOM 2875 C C . GLY A 1 365 ? 0.073 -7.336 -1.308 1.00 98.50 365 GLY A C 1
ATOM 2876 O O . GLY A 1 365 ? 0.219 -8.531 -1.047 1.00 98.50 365 GLY A O 1
ATOM 2877 N N . LYS A 1 366 ? 0.416 -6.377 -0.432 1.00 98.50 366 LYS A N 1
ATOM 2878 C CA . LYS A 1 366 ? 1.080 -6.642 0.857 1.00 98.50 366 LYS A CA 1
ATOM 2879 C C . LYS A 1 366 ? 0.203 -7.416 1.849 1.00 98.50 366 LYS A C 1
ATOM 2881 O O . LYS A 1 366 ? 0.698 -7.975 2.825 1.00 98.50 366 LYS A O 1
ATOM 2886 N N . LEU A 1 367 ? -1.094 -7.580 1.559 1.00 97.69 367 LEU A N 1
ATOM 2887 C CA . LEU A 1 367 ? -1.964 -8.504 2.295 1.00 97.69 367 LEU A CA 1
ATOM 2888 C C . LEU A 1 367 ? -1.453 -9.961 2.300 1.00 97.69 367 LEU A C 1
ATOM 2890 O O . LEU A 1 367 ? -1.853 -10.734 3.173 1.00 97.69 367 LEU A O 1
ATOM 2894 N N . LEU A 1 368 ? -0.553 -10.353 1.391 1.00 96.94 368 LEU A N 1
ATOM 2895 C CA . LEU A 1 368 ? 0.144 -11.647 1.441 1.00 96.94 368 LEU A CA 1
ATOM 2896 C C . LEU A 1 368 ? 0.742 -11.960 2.826 1.00 96.94 368 LEU A C 1
ATOM 2898 O O . LEU A 1 368 ? 0.602 -13.095 3.293 1.00 96.94 368 LEU A O 1
ATOM 2902 N N . THR A 1 369 ? 1.303 -10.971 3.534 1.00 94.62 369 THR A N 1
ATOM 2903 C CA . THR A 1 369 ? 1.895 -11.168 4.869 1.00 94.62 369 THR A CA 1
ATOM 2904 C C . THR A 1 369 ? 0.841 -11.571 5.904 1.00 94.62 369 THR A C 1
ATOM 2906 O O . THR A 1 369 ? 1.071 -12.475 6.713 1.00 94.62 369 THR A O 1
ATOM 2909 N N . VAL A 1 370 ? -0.373 -10.997 5.857 1.00 94.69 370 VAL A N 1
ATOM 2910 C CA . VAL A 1 370 ? -1.472 -11.430 6.745 1.00 94.69 370 VAL A CA 1
ATOM 2911 C C . VAL A 1 370 ? -2.054 -12.787 6.336 1.00 94.69 370 VAL A C 1
ATOM 2913 O O . VAL A 1 370 ? -2.507 -13.531 7.206 1.00 94.69 370 VAL A O 1
ATOM 2916 N N . PHE A 1 371 ? -1.960 -13.185 5.063 1.00 94.38 371 PHE A N 1
ATOM 2917 C CA . PHE A 1 371 ? -2.218 -14.566 4.616 1.00 94.38 371 PHE A CA 1
ATOM 2918 C C . PHE A 1 371 ? -1.041 -15.530 4.873 1.00 94.38 371 PHE A C 1
ATOM 2920 O O . PHE A 1 371 ? -1.154 -16.734 4.628 1.00 94.38 371 PHE A O 1
ATOM 2927 N N . GLY A 1 372 ? 0.049 -15.033 5.463 1.00 92.69 372 GLY A N 1
ATOM 2928 C CA . GLY A 1 372 ? 1.146 -15.822 6.007 1.00 92.69 372 GLY A CA 1
ATOM 2929 C C . GLY A 1 372 ? 2.235 -16.223 5.017 1.00 92.69 372 GLY A C 1
ATOM 2930 O O . GLY A 1 372 ? 2.961 -17.171 5.331 1.00 92.69 372 GLY A O 1
ATOM 2931 N N . GLU A 1 373 ? 2.345 -15.530 3.881 1.00 96.06 373 GLU A N 1
ATOM 2932 C CA . GLU A 1 373 ? 3.569 -15.494 3.068 1.00 96.06 373 GLU A CA 1
ATOM 2933 C C . GLU A 1 373 ? 4.690 -14.744 3.816 1.00 96.06 373 GLU A C 1
ATOM 2935 O O . GLU A 1 373 ? 4.443 -14.103 4.840 1.00 96.06 373 GLU A O 1
ATOM 2940 N N . THR A 1 374 ? 5.931 -14.871 3.347 1.00 96.00 374 THR A N 1
ATOM 2941 C CA . THR A 1 374 ? 7.094 -14.189 3.931 1.00 96.00 374 THR A CA 1
ATOM 2942 C C . THR A 1 374 ? 7.381 -12.847 3.263 1.00 96.00 374 THR A C 1
ATOM 2944 O O . THR A 1 374 ? 7.159 -12.687 2.061 1.00 96.00 374 THR A O 1
ATOM 2947 N N . ASP A 1 375 ? 7.960 -11.921 4.025 1.00 96.00 375 ASP A N 1
ATOM 2948 C CA . ASP A 1 375 ? 8.297 -10.559 3.598 1.00 96.00 375 ASP A CA 1
ATOM 2949 C C . ASP A 1 375 ? 9.183 -10.547 2.335 1.00 96.00 375 ASP A C 1
ATOM 2951 O O . ASP A 1 375 ? 8.963 -9.731 1.451 1.00 96.00 375 ASP A O 1
ATOM 2955 N N . GLU A 1 376 ? 10.103 -11.506 2.147 1.00 96.19 376 GLU A N 1
ATOM 2956 C CA . GLU A 1 376 ? 10.944 -11.577 0.929 1.00 96.19 376 GLU A CA 1
ATOM 2957 C C . GLU A 1 376 ? 10.178 -11.881 -0.373 1.00 96.19 376 GLU A C 1
ATOM 2959 O O . GLU A 1 376 ? 10.707 -11.696 -1.470 1.00 96.19 376 GLU A O 1
ATOM 2964 N N . ASN A 1 377 ? 8.931 -12.335 -0.247 1.00 97.81 377 ASN A N 1
ATOM 2965 C CA . ASN A 1 377 ? 8.003 -12.615 -1.342 1.00 97.81 377 ASN A CA 1
ATOM 2966 C C . ASN A 1 377 ? 6.804 -11.650 -1.325 1.00 97.81 377 ASN A C 1
ATOM 2968 O O . ASN A 1 377 ? 5.811 -11.912 -2.000 1.00 97.81 377 ASN A O 1
ATOM 2972 N N . THR A 1 378 ? 6.859 -10.588 -0.513 1.00 97.44 378 THR A N 1
ATOM 2973 C CA . THR A 1 378 ? 5.743 -9.656 -0.311 1.00 97.44 378 THR A CA 1
ATOM 2974 C C . THR A 1 378 ? 6.187 -8.202 -0.385 1.00 97.44 378 THR A C 1
ATOM 2976 O O . THR A 1 378 ? 5.601 -7.461 -1.160 1.00 97.44 378 THR A O 1
ATOM 2979 N N . ASP A 1 379 ? 7.218 -7.822 0.366 1.00 95.50 379 ASP A N 1
ATOM 2980 C CA . ASP A 1 379 ? 7.788 -6.474 0.402 1.00 95.50 379 ASP A CA 1
ATOM 2981 C C . ASP A 1 379 ? 8.930 -6.342 -0.647 1.00 95.50 379 ASP A C 1
ATOM 2983 O O . ASP A 1 379 ? 9.005 -7.118 -1.607 1.00 95.50 379 ASP A O 1
ATOM 2987 N N . CYS A 1 380 ? 9.856 -5.392 -0.434 1.00 94.25 380 CYS A N 1
ATOM 2988 C CA . CYS A 1 380 ? 11.003 -5.039 -1.288 1.00 94.25 380 CYS A CA 1
ATOM 2989 C C . CYS A 1 380 ? 10.683 -4.349 -2.629 1.00 94.25 380 CYS A C 1
ATOM 2991 O O . CYS A 1 380 ? 9.622 -4.499 -3.226 1.00 94.25 380 CYS A O 1
ATOM 2993 N N . MET A 1 381 ? 11.684 -3.608 -3.122 1.00 94.75 381 MET A N 1
ATOM 2994 C CA . MET A 1 381 ? 11.704 -3.031 -4.470 1.00 94.75 381 MET A CA 1
ATOM 2995 C C . MET A 1 381 ? 12.159 -4.052 -5.522 1.00 94.75 381 MET A C 1
ATOM 2997 O O . MET A 1 381 ? 13.162 -4.744 -5.338 1.00 94.75 381 MET A O 1
ATOM 3001 N N . ASN A 1 382 ? 11.479 -4.054 -6.665 1.00 96.12 382 ASN A N 1
ATOM 3002 C CA . ASN A 1 382 ? 11.714 -4.934 -7.803 1.00 96.12 382 ASN A CA 1
ATOM 3003 C C . ASN A 1 382 ? 12.922 -4.508 -8.664 1.00 96.12 382 ASN A C 1
ATOM 3005 O O . ASN A 1 382 ? 13.253 -3.325 -8.781 1.00 96.12 382 ASN A O 1
ATOM 3009 N N . ARG A 1 383 ? 13.545 -5.498 -9.318 1.00 94.75 383 ARG A N 1
ATOM 3010 C CA . ARG A 1 383 ? 14.596 -5.350 -10.344 1.00 94.75 383 ARG A CA 1
ATOM 3011 C C . ARG A 1 383 ? 14.250 -6.163 -11.582 1.00 94.75 383 ARG A C 1
ATOM 3013 O O . ARG A 1 383 ? 13.653 -7.231 -11.454 1.00 94.75 383 ARG A O 1
ATOM 3020 N N . ILE A 1 384 ? 14.695 -5.722 -12.757 1.00 94.75 384 ILE A N 1
ATOM 3021 C CA . ILE A 1 384 ? 14.673 -6.556 -13.965 1.00 94.75 384 ILE A CA 1
ATOM 3022 C C . ILE A 1 384 ? 15.669 -7.714 -13.784 1.00 94.75 384 ILE A C 1
ATOM 3024 O O . ILE A 1 384 ? 16.853 -7.495 -13.546 1.00 94.75 384 ILE A O 1
ATOM 3028 N N . LEU A 1 385 ? 15.180 -8.949 -13.911 1.00 91.88 385 LEU A N 1
ATOM 3029 C CA . LEU A 1 385 ? 15.959 -10.191 -13.814 1.00 91.88 385 LEU A CA 1
ATOM 3030 C C . LEU A 1 385 ? 16.280 -10.804 -15.180 1.00 91.88 385 LEU A C 1
ATOM 3032 O O . LEU A 1 385 ? 17.324 -11.423 -15.356 1.00 91.88 385 LEU A O 1
ATOM 3036 N N . ASP A 1 386 ? 15.349 -10.685 -16.126 1.00 85.81 386 ASP A N 1
ATOM 3037 C CA . ASP A 1 386 ? 15.482 -11.202 -17.489 1.00 85.81 386 ASP A CA 1
ATOM 3038 C C . ASP A 1 386 ? 14.656 -10.333 -18.445 1.00 85.81 386 ASP A C 1
ATOM 3040 O O . ASP A 1 386 ? 13.655 -9.733 -18.039 1.00 85.81 386 ASP A O 1
ATOM 3044 N N . VAL A 1 387 ? 15.061 -10.274 -19.712 1.00 77.56 387 VAL A N 1
ATOM 3045 C CA . VAL A 1 387 ? 14.399 -9.490 -20.756 1.00 77.56 387 VAL A CA 1
ATOM 3046 C C . VAL A 1 387 ? 14.106 -10.386 -21.954 1.00 77.56 387 VAL A C 1
ATOM 3048 O O . VAL A 1 387 ? 14.990 -10.689 -22.761 1.00 77.56 387 VAL A O 1
ATOM 3051 N N . GLY A 1 388 ? 12.837 -10.776 -22.089 1.00 71.25 388 GLY A N 1
ATOM 3052 C CA . GLY A 1 388 ? 12.316 -11.678 -23.112 1.00 71.25 388 GLY A CA 1
ATOM 3053 C C . GLY A 1 388 ? 12.341 -11.085 -24.523 1.00 71.25 388 GLY A C 1
ATOM 3054 O O . GLY A 1 388 ? 11.308 -10.752 -25.096 1.00 71.25 388 GLY A O 1
ATOM 3055 N N . GLY A 1 389 ? 13.530 -10.969 -25.115 1.00 68.00 389 GLY A N 1
ATOM 3056 C CA . GLY A 1 389 ? 13.715 -10.482 -26.481 1.00 68.00 389 GLY A CA 1
ATOM 3057 C C . GLY A 1 389 ? 13.518 -8.967 -26.617 1.00 68.00 389 GLY A C 1
ATOM 3058 O O . GLY A 1 389 ? 14.241 -8.179 -26.001 1.00 68.00 389 GLY A O 1
ATOM 3059 N N . ARG A 1 390 ? 12.594 -8.556 -27.495 1.00 65.06 390 ARG A N 1
ATOM 3060 C CA . ARG A 1 390 ? 12.235 -7.151 -27.754 1.00 65.06 390 ARG A CA 1
ATOM 3061 C C . ARG A 1 390 ? 10.746 -6.953 -27.465 1.00 65.06 390 ARG A C 1
ATOM 3063 O O . ARG A 1 390 ? 9.930 -7.492 -28.207 1.00 65.06 390 ARG A O 1
ATOM 3070 N N . GLY A 1 391 ? 10.407 -6.163 -26.448 1.00 76.19 391 GLY A N 1
ATOM 3071 C CA . GLY A 1 391 ? 9.010 -5.834 -26.140 1.00 76.19 391 GLY A CA 1
ATOM 3072 C C . GLY A 1 391 ? 8.800 -5.025 -24.858 1.00 76.19 391 GLY A C 1
ATOM 3073 O O . GLY A 1 391 ? 7.841 -5.298 -24.144 1.00 76.19 391 GLY A O 1
ATOM 3074 N N . GLY A 1 392 ? 9.711 -4.097 -24.533 1.00 87.25 392 GLY A N 1
ATOM 3075 C CA . GLY A 1 392 ? 9.522 -3.143 -23.434 1.00 87.25 392 GLY A CA 1
ATOM 3076 C C . GLY A 1 392 ? 9.107 -3.751 -22.085 1.00 87.25 392 GLY A C 1
ATOM 3077 O O . GLY A 1 392 ? 9.570 -4.833 -21.707 1.00 87.25 392 GLY A O 1
ATOM 3078 N N . LEU A 1 393 ? 8.213 -3.048 -21.386 1.00 93.44 393 LEU A N 1
ATOM 3079 C CA . LEU A 1 393 ? 7.647 -3.364 -20.069 1.00 93.44 393 LEU A CA 1
ATOM 3080 C C . LEU A 1 393 ? 6.889 -4.697 -20.021 1.00 93.44 393 LEU A C 1
ATOM 3082 O O . LEU A 1 393 ? 6.803 -5.325 -18.966 1.00 93.44 393 LEU A O 1
ATOM 3086 N N . ASP A 1 394 ? 6.354 -5.164 -21.146 1.00 92.44 394 ASP A N 1
ATOM 3087 C CA . ASP A 1 394 ? 5.611 -6.428 -21.190 1.00 92.44 394 ASP A CA 1
ATOM 3088 C C . ASP A 1 394 ? 6.500 -7.640 -21.504 1.00 92.44 394 ASP A C 1
ATOM 3090 O O . ASP A 1 394 ? 6.065 -8.780 -21.349 1.00 92.44 394 ASP A O 1
ATOM 3094 N N . SER A 1 395 ? 7.765 -7.404 -21.877 1.00 91.25 395 SER A N 1
ATOM 3095 C CA . SER A 1 395 ? 8.775 -8.446 -22.114 1.00 91.25 395 SER A CA 1
ATOM 3096 C C . SER A 1 395 ? 9.718 -8.712 -20.935 1.00 91.25 395 SER A C 1
ATOM 3098 O O . SER A 1 395 ? 10.467 -9.691 -20.965 1.00 91.25 395 SER A O 1
ATOM 3100 N N . ILE A 1 396 ? 9.721 -7.858 -19.908 1.00 93.75 396 ILE A N 1
ATOM 3101 C CA . ILE A 1 396 ? 10.604 -8.019 -18.745 1.00 93.75 396 ILE A CA 1
ATOM 3102 C C . ILE A 1 396 ? 10.051 -9.034 -17.743 1.00 93.75 396 ILE A C 1
ATOM 3104 O O . ILE A 1 396 ? 8.847 -9.136 -17.514 1.00 93.75 396 ILE A O 1
ATOM 3108 N N . SER A 1 397 ? 10.960 -9.751 -17.086 1.00 94.25 397 SER A N 1
ATOM 3109 C CA . SER A 1 397 ? 10.666 -10.515 -15.878 1.00 94.25 397 SER A CA 1
ATOM 3110 C C . SER A 1 397 ? 11.421 -9.894 -14.702 1.00 94.25 397 SER A C 1
ATOM 3112 O O . SER A 1 397 ? 12.607 -9.592 -14.820 1.00 94.25 397 SER A O 1
ATOM 3114 N N . PHE A 1 398 ? 10.740 -9.721 -13.574 1.00 96.44 398 PHE A N 1
ATOM 3115 C CA . PHE A 1 398 ? 11.265 -9.143 -12.331 1.00 96.44 398 PHE A CA 1
ATOM 3116 C C . PHE A 1 398 ? 10.878 -10.026 -11.132 1.00 96.44 398 PHE A C 1
ATOM 3118 O O . PHE A 1 398 ? 10.280 -11.090 -11.337 1.00 96.44 398 PHE A O 1
ATOM 3125 N N . HIS A 1 399 ? 11.261 -9.664 -9.904 1.00 97.19 399 HIS A N 1
ATOM 3126 C CA . HIS A 1 399 ? 10.894 -10.440 -8.710 1.00 97.19 399 HIS A CA 1
ATOM 3127 C C . HIS A 1 399 ? 9.368 -10.565 -8.540 1.00 97.19 399 HIS A C 1
ATOM 3129 O O . HIS A 1 399 ? 8.585 -9.800 -9.100 1.00 97.19 399 HIS A O 1
ATOM 3135 N N . TRP A 1 400 ? 8.936 -11.569 -7.780 1.00 98.00 400 TRP A N 1
ATOM 3136 C CA . TRP A 1 400 ? 7.537 -11.754 -7.415 1.00 98.00 400 TRP A CA 1
ATOM 3137 C C . TRP A 1 400 ? 7.312 -11.255 -5.983 1.00 98.00 400 TRP A C 1
ATOM 3139 O O . TRP A 1 400 ? 7.916 -11.773 -5.040 1.00 98.00 400 TRP A O 1
ATOM 3149 N N . ASN A 1 401 ? 6.454 -10.246 -5.837 1.00 98.25 401 ASN A N 1
ATOM 3150 C CA . ASN A 1 401 ? 6.084 -9.598 -4.575 1.00 98.25 401 ASN A CA 1
ATOM 3151 C C . ASN A 1 401 ? 4.662 -8.993 -4.655 1.00 98.25 401 ASN A C 1
ATOM 3153 O O . ASN A 1 401 ? 3.849 -9.422 -5.488 1.00 98.25 401 ASN A O 1
ATOM 3157 N N . HIS A 1 402 ? 4.353 -8.001 -3.806 1.00 98.56 402 HIS A N 1
ATOM 3158 C CA . HIS A 1 402 ? 3.062 -7.311 -3.790 1.00 98.56 402 HIS A CA 1
ATOM 3159 C C . HIS A 1 402 ? 2.660 -6.722 -5.145 1.00 98.56 402 HIS A C 1
ATOM 3161 O O . HIS A 1 402 ? 1.486 -6.863 -5.484 1.00 98.56 402 HIS A O 1
ATOM 3167 N N . ASP A 1 403 ? 3.589 -6.172 -5.940 1.00 98.62 403 ASP A N 1
ATOM 3168 C CA . ASP A 1 403 ? 3.295 -5.656 -7.288 1.00 98.62 403 ASP A CA 1
ATOM 3169 C C . ASP A 1 403 ? 2.624 -6.744 -8.148 1.00 98.62 403 ASP A C 1
ATOM 3171 O O . ASP A 1 403 ? 1.501 -6.615 -8.647 1.00 98.62 403 ASP A O 1
ATOM 3175 N N . SER A 1 404 ? 3.315 -7.884 -8.270 1.00 98.25 404 SER A N 1
ATOM 3176 C CA . SER A 1 404 ? 2.887 -9.022 -9.089 1.00 98.25 404 SER A CA 1
ATOM 3177 C C . SER A 1 404 ? 1.562 -9.614 -8.612 1.00 98.25 404 SER A C 1
ATOM 3179 O O . SER A 1 404 ? 0.714 -9.980 -9.430 1.00 98.25 404 SER A O 1
ATOM 3181 N N . PHE A 1 405 ? 1.369 -9.727 -7.296 1.00 98.50 405 PHE A N 1
ATOM 3182 C CA . PHE A 1 405 ? 0.155 -10.298 -6.718 1.00 98.50 405 PHE A CA 1
ATOM 3183 C C . PHE A 1 405 ? -1.043 -9.342 -6.785 1.00 98.50 405 PHE A C 1
ATOM 3185 O O . PHE A 1 405 ? -2.128 -9.764 -7.189 1.00 98.50 405 PHE A O 1
ATOM 3192 N N . GLY A 1 406 ? -0.851 -8.061 -6.456 1.00 98.31 406 GLY A N 1
ATOM 3193 C CA . GLY A 1 406 ? -1.876 -7.022 -6.558 1.00 98.31 406 GLY A CA 1
ATOM 3194 C C . GLY A 1 406 ? -2.365 -6.867 -7.996 1.00 98.31 406 GLY A C 1
ATOM 3195 O O . GLY A 1 406 ? -3.568 -6.954 -8.251 1.00 98.31 406 GLY A O 1
ATOM 3196 N N . HIS A 1 407 ? -1.436 -6.770 -8.953 1.00 98.44 407 HIS A N 1
ATOM 3197 C CA . HIS A 1 407 ? -1.752 -6.796 -10.381 1.00 98.44 407 HIS A CA 1
ATOM 3198 C C . HIS A 1 407 ? -2.537 -8.063 -10.765 1.00 98.44 407 HIS A C 1
ATOM 3200 O O . HIS A 1 407 ? -3.619 -7.963 -11.340 1.00 98.44 407 HIS A O 1
ATOM 3206 N N . ALA A 1 408 ? -2.056 -9.260 -10.404 1.00 97.81 408 ALA A N 1
ATOM 3207 C CA . ALA A 1 408 ? -2.724 -10.517 -10.757 1.00 97.81 408 ALA A CA 1
ATOM 3208 C C . ALA A 1 408 ? -4.146 -10.659 -10.179 1.00 97.81 408 ALA A C 1
ATOM 3210 O O . ALA A 1 408 ? -4.971 -11.353 -10.773 1.00 97.81 408 ALA A O 1
ATOM 3211 N N . LYS A 1 409 ? -4.444 -10.020 -9.039 1.00 97.81 409 LYS A N 1
ATOM 3212 C CA . LYS A 1 409 ? -5.780 -10.023 -8.424 1.00 97.81 409 LYS A CA 1
ATOM 3213 C C . LYS A 1 409 ? -6.726 -8.973 -9.001 1.00 97.81 409 LYS A C 1
ATOM 3215 O O . LYS A 1 409 ? -7.929 -9.221 -9.037 1.00 97.81 409 LYS A O 1
ATOM 3220 N N . LEU A 1 410 ? -6.214 -7.815 -9.423 1.00 98.38 410 LEU A N 1
ATOM 3221 C CA . LEU A 1 410 ? -7.051 -6.660 -9.764 1.00 98.38 410 LEU A CA 1
ATOM 3222 C C . LEU A 1 410 ? -7.069 -6.277 -11.249 1.00 98.38 410 LEU A C 1
ATOM 3224 O O . LEU A 1 410 ? -7.978 -5.557 -11.659 1.00 98.38 410 LEU A O 1
ATOM 3228 N N . ALA A 1 411 ? -6.127 -6.746 -12.073 1.00 97.44 411 ALA A N 1
ATOM 3229 C CA . ALA A 1 411 ? -5.974 -6.259 -13.448 1.00 97.44 411 ALA A CA 1
ATOM 3230 C C . ALA A 1 411 ? -7.242 -6.394 -14.312 1.00 97.44 411 ALA A C 1
ATOM 3232 O O . ALA A 1 411 ? -7.533 -5.504 -15.106 1.00 97.44 411 ALA A O 1
ATOM 3233 N N . SER A 1 412 ? -8.057 -7.437 -14.115 1.00 97.31 412 SER A N 1
ATOM 3234 C CA . SER A 1 412 ? -9.313 -7.630 -14.860 1.00 97.31 412 SER A CA 1
ATOM 3235 C C . SER A 1 412 ? -10.408 -6.588 -14.578 1.00 97.31 412 SER A C 1
ATOM 3237 O O . SER A 1 412 ? -11.426 -6.597 -15.265 1.00 97.31 412 SER A O 1
ATOM 3239 N N . TYR A 1 413 ? -10.229 -5.722 -13.577 1.00 98.12 413 TYR A N 1
ATOM 3240 C CA . TYR A 1 413 ? -11.179 -4.672 -13.187 1.00 98.12 413 TYR A CA 1
ATOM 3241 C C . TYR A 1 413 ? -10.683 -3.252 -13.515 1.00 98.12 413 TYR A C 1
ATOM 3243 O O . TYR A 1 413 ? -11.427 -2.288 -13.361 1.00 98.12 413 TYR A O 1
ATOM 3251 N N . LEU A 1 414 ? -9.419 -3.098 -13.920 1.00 98.44 414 LEU A N 1
ATOM 3252 C CA . LEU A 1 414 ? -8.713 -1.815 -13.902 1.00 98.44 414 LEU A CA 1
ATOM 3253 C C . LEU A 1 414 ? -8.273 -1.370 -15.303 1.00 98.44 414 LEU A C 1
ATOM 3255 O O . LEU A 1 414 ? -7.961 -2.221 -16.137 1.00 98.44 414 LEU A O 1
ATOM 3259 N N . PRO A 1 415 ? -8.188 -0.057 -15.586 1.00 98.00 415 PRO A N 1
ATOM 3260 C CA . PRO A 1 415 ? -7.619 0.431 -16.837 1.00 98.00 415 PRO A CA 1
ATOM 3261 C C . PRO A 1 415 ? -6.087 0.257 -16.855 1.00 98.00 415 PRO A C 1
ATOM 3263 O O . PRO A 1 415 ? -5.466 0.228 -15.787 1.00 98.00 415 PRO A O 1
ATOM 3266 N N . PRO A 1 416 ? -5.448 0.210 -18.043 1.00 97.88 416 PRO A N 1
ATOM 3267 C CA . PRO A 1 416 ? -4.016 -0.072 -18.179 1.00 97.88 416 PRO A CA 1
ATOM 3268 C C . PRO A 1 416 ? -3.094 0.794 -17.308 1.00 97.88 416 PRO A C 1
ATOM 3270 O O . PRO A 1 416 ? -2.194 0.257 -16.676 1.00 97.88 416 PRO A O 1
ATOM 3273 N N . ARG A 1 417 ? -3.361 2.104 -17.173 1.00 97.00 417 ARG A N 1
ATOM 3274 C CA . ARG A 1 417 ? -2.547 3.010 -16.334 1.00 97.00 417 ARG A CA 1
ATOM 3275 C C . ARG A 1 417 ? -2.480 2.572 -14.866 1.00 97.00 417 ARG A C 1
ATOM 3277 O O . ARG A 1 417 ? -1.416 2.612 -14.257 1.00 97.00 417 ARG A O 1
ATOM 3284 N N . VAL A 1 418 ? -3.601 2.111 -14.307 1.00 98.69 418 VAL A N 1
ATOM 3285 C CA . VAL A 1 418 ? -3.663 1.614 -12.922 1.00 98.69 418 VAL A CA 1
ATOM 3286 C C . VAL A 1 418 ? -3.043 0.214 -12.826 1.00 98.69 418 VAL A C 1
ATOM 3288 O O . VAL A 1 418 ? -2.359 -0.080 -11.848 1.00 98.69 418 VAL A O 1
ATOM 3291 N N . GLN A 1 419 ? -3.208 -0.635 -13.852 1.00 98.69 419 GLN A N 1
ATOM 3292 C CA . GLN A 1 419 ? -2.508 -1.927 -13.929 1.00 98.69 419 GLN A CA 1
ATOM 3293 C C . GLN A 1 419 ? -0.982 -1.743 -13.912 1.00 98.69 419 GLN A C 1
ATOM 3295 O O . GLN A 1 419 ? -0.297 -2.457 -13.184 1.00 98.69 419 GLN A O 1
ATOM 3300 N N . ASP A 1 420 ? -0.457 -0.768 -14.658 1.00 98.62 420 ASP A N 1
ATOM 3301 C CA . ASP A 1 420 ? 0.974 -0.461 -14.702 1.00 98.62 420 ASP A CA 1
ATOM 3302 C C . ASP A 1 420 ? 1.497 0.051 -13.350 1.00 98.62 420 ASP A C 1
ATOM 3304 O O . ASP A 1 420 ? 2.582 -0.353 -12.938 1.00 98.62 420 ASP A O 1
ATOM 3308 N N . VAL A 1 421 ? 0.725 0.858 -12.603 1.00 98.75 421 VAL A N 1
ATOM 3309 C CA . VAL A 1 421 ? 1.098 1.223 -11.221 1.00 98.75 421 VAL A CA 1
ATOM 3310 C C . VAL A 1 421 ? 1.167 -0.014 -10.330 1.00 98.75 421 VAL A C 1
ATOM 3312 O O . VAL A 1 421 ? 2.190 -0.229 -9.681 1.00 98.75 421 VAL A O 1
ATOM 3315 N N . LEU A 1 422 ? 0.134 -0.867 -10.334 1.00 98.62 422 LEU A N 1
ATOM 3316 C CA . LEU A 1 422 ? 0.162 -2.113 -9.559 1.00 98.62 422 LEU A CA 1
ATOM 3317 C C . LEU A 1 422 ? 1.384 -2.968 -9.912 1.00 98.62 422 LEU A C 1
ATOM 3319 O O . LEU A 1 422 ? 2.023 -3.504 -9.022 1.00 98.62 422 LEU A O 1
ATOM 3323 N N . LYS A 1 423 ? 1.713 -3.089 -11.201 1.00 98.25 423 LYS A N 1
ATOM 3324 C CA . LYS A 1 423 ? 2.745 -3.999 -11.714 1.00 98.25 423 LYS A CA 1
ATOM 3325 C C . LYS A 1 423 ? 4.177 -3.466 -11.578 1.00 98.25 423 LYS A C 1
ATOM 3327 O O . LYS A 1 423 ? 5.097 -4.281 -11.577 1.00 98.25 423 LYS A O 1
ATOM 3332 N N . PHE A 1 424 ? 4.374 -2.145 -11.532 1.00 98.44 424 PHE A N 1
ATOM 3333 C CA . PHE A 1 424 ? 5.697 -1.534 -11.712 1.00 98.44 424 PHE A CA 1
ATOM 3334 C C . PHE A 1 424 ? 6.069 -0.408 -10.736 1.00 98.44 424 PHE A C 1
ATOM 3336 O O . PHE A 1 424 ? 7.185 0.100 -10.852 1.00 98.44 424 PHE A O 1
ATOM 3343 N N . HIS A 1 425 ? 5.217 0.018 -9.792 1.00 98.25 425 HIS A N 1
ATOM 3344 C CA . HIS A 1 425 ? 5.591 1.114 -8.878 1.00 98.25 425 HIS A CA 1
ATOM 3345 C C . HIS A 1 425 ? 6.842 0.800 -8.037 1.00 98.25 425 HIS A C 1
ATOM 3347 O O . HIS A 1 425 ? 7.627 1.707 -7.761 1.00 98.25 425 HIS A O 1
ATOM 3353 N N . SER A 1 426 ? 7.098 -0.477 -7.729 1.00 97.19 426 SER A N 1
ATOM 3354 C CA . SER A 1 426 ? 8.307 -0.895 -7.015 1.00 97.19 426 SER A CA 1
ATOM 3355 C C . SER A 1 426 ? 9.503 -1.190 -7.936 1.00 97.19 426 SER A C 1
ATOM 3357 O O . SER A 1 426 ? 10.574 -1.542 -7.439 1.00 97.19 426 SER A O 1
ATOM 3359 N N . LEU A 1 427 ? 9.375 -1.081 -9.266 1.00 96.88 427 LEU A N 1
ATOM 3360 C CA . LEU A 1 427 ? 10.442 -1.414 -10.220 1.00 96.88 427 LEU A CA 1
ATOM 3361 C C . LEU A 1 427 ? 11.462 -0.270 -10.345 1.00 96.88 427 LEU A C 1
ATOM 3363 O O . LEU A 1 427 ? 11.174 0.792 -10.904 1.00 96.88 427 LEU A O 1
ATOM 3367 N N . ARG A 1 428 ? 12.695 -0.503 -9.872 1.00 94.94 428 ARG A N 1
ATOM 3368 C CA . ARG A 1 428 ? 13.745 0.535 -9.809 1.00 94.94 428 ARG A CA 1
ATOM 3369 C C . ARG A 1 428 ? 14.161 1.103 -11.166 1.00 94.94 428 ARG A C 1
ATOM 3371 O O . ARG A 1 428 ? 14.737 2.187 -11.212 1.00 94.94 428 ARG A O 1
ATOM 3378 N N . GLU A 1 429 ? 13.919 0.384 -12.255 1.00 95.06 429 GLU A N 1
ATOM 3379 C CA . GLU A 1 429 ? 14.311 0.790 -13.600 1.00 95.06 429 GLU A CA 1
ATOM 3380 C C . GLU A 1 429 ? 13.382 1.844 -14.240 1.00 95.06 429 GLU A C 1
ATOM 3382 O O . GLU A 1 429 ? 13.814 2.543 -15.159 1.00 95.06 429 GLU A O 1
ATOM 3387 N N . ILE A 1 430 ? 12.147 2.022 -13.742 1.00 96.25 430 ILE A N 1
ATOM 3388 C CA . ILE A 1 430 ? 11.136 2.934 -14.324 1.00 96.25 430 ILE A CA 1
ATOM 3389 C C . ILE A 1 430 ? 11.624 4.388 -14.488 1.00 96.25 430 ILE A C 1
ATOM 3391 O O . ILE A 1 430 ? 11.464 4.932 -15.586 1.00 96.25 430 ILE A O 1
ATOM 3395 N N . PRO A 1 431 ? 12.263 5.041 -13.491 1.00 95.00 431 PRO A N 1
ATOM 3396 C CA . PRO A 1 431 ? 12.708 6.429 -13.630 1.00 95.00 431 PRO A CA 1
ATOM 3397 C C . PRO A 1 431 ? 13.702 6.646 -14.778 1.00 95.00 431 PRO A C 1
ATOM 3399 O O . PRO A 1 431 ? 13.762 7.745 -15.333 1.00 95.00 431 PRO A O 1
ATOM 3402 N N . TYR A 1 432 ? 14.454 5.614 -15.171 1.00 94.38 432 TYR A N 1
ATOM 3403 C CA . TYR A 1 432 ? 15.438 5.702 -16.249 1.00 94.38 432 TYR A CA 1
ATOM 3404 C C . TYR A 1 432 ? 14.826 5.589 -17.650 1.00 94.38 432 TYR A C 1
ATOM 3406 O O . TYR A 1 432 ? 15.534 5.826 -18.620 1.00 94.38 432 TYR A O 1
ATOM 3414 N N . LEU A 1 433 ? 13.525 5.317 -17.803 1.00 93.31 433 LEU A N 1
ATOM 3415 C CA . LEU A 1 433 ? 12.845 5.511 -19.095 1.00 93.31 433 LEU A CA 1
ATOM 3416 C C . LEU A 1 433 ? 12.559 6.990 -19.402 1.00 93.31 433 LEU A C 1
ATOM 3418 O O . LEU A 1 433 ? 12.299 7.339 -20.551 1.00 93.31 433 LEU A O 1
ATOM 3422 N N . LEU A 1 434 ? 12.621 7.856 -18.386 1.00 94.19 434 LEU A N 1
ATOM 3423 C CA . LEU A 1 434 ? 12.290 9.282 -18.483 1.00 94.19 434 LEU A CA 1
ATOM 3424 C C . LEU A 1 434 ? 13.508 10.194 -18.293 1.00 94.19 434 LEU A C 1
ATOM 3426 O O . LEU A 1 434 ? 13.514 11.326 -18.768 1.00 94.19 434 LEU A O 1
ATOM 3430 N N . ASN A 1 435 ? 14.522 9.709 -17.575 1.00 93.75 435 ASN A N 1
ATOM 3431 C CA . ASN A 1 435 ? 15.686 10.478 -17.150 1.00 93.75 435 ASN A CA 1
ATOM 3432 C C . ASN A 1 435 ? 16.986 9.891 -17.710 1.00 93.75 435 ASN A C 1
ATOM 3434 O O . ASN A 1 435 ? 17.029 8.760 -18.199 1.00 93.75 435 ASN A O 1
ATOM 3438 N N . ALA A 1 436 ? 18.074 10.656 -17.601 1.00 90.44 436 ALA A N 1
ATOM 3439 C CA . ALA A 1 436 ? 19.404 10.152 -17.915 1.00 90.44 436 ALA A CA 1
ATOM 3440 C C . ALA A 1 436 ? 19.757 8.922 -17.041 1.00 90.44 436 ALA A C 1
ATOM 3442 O O . ALA A 1 436 ? 19.366 8.869 -15.870 1.00 90.44 436 ALA A O 1
ATOM 3443 N N . PRO A 1 437 ? 20.513 7.945 -17.577 1.00 89.19 437 PRO A N 1
ATOM 3444 C CA . PRO A 1 437 ? 21.106 6.873 -16.781 1.00 89.19 437 PRO A CA 1
ATOM 3445 C C . PRO A 1 437 ? 21.969 7.428 -15.635 1.00 89.19 437 PRO A C 1
ATOM 3447 O O . PRO A 1 437 ? 22.517 8.523 -15.778 1.00 89.19 437 PRO A O 1
ATOM 3450 N N . PRO A 1 438 ? 22.176 6.673 -14.540 1.00 84.94 438 PRO A N 1
ATOM 3451 C CA . PRO A 1 438 ? 23.078 7.101 -13.477 1.00 84.94 438 PRO A CA 1
ATOM 3452 C C . PRO A 1 438 ? 24.514 7.231 -14.006 1.00 84.94 438 PRO A C 1
ATOM 3454 O O . PRO A 1 438 ? 24.923 6.515 -14.928 1.00 84.94 438 PRO A O 1
ATOM 3457 N N . ASP A 1 439 ? 25.295 8.138 -13.427 1.00 83.56 439 ASP A N 1
ATOM 3458 C CA . ASP A 1 439 ? 26.712 8.278 -13.756 1.00 83.56 439 ASP A CA 1
ATOM 3459 C C . ASP A 1 439 ? 27.554 7.184 -13.088 1.00 83.56 439 ASP A C 1
ATOM 3461 O O . ASP A 1 439 ? 27.310 6.777 -11.955 1.00 83.56 439 ASP A O 1
ATOM 3465 N N . GLU A 1 440 ? 28.573 6.703 -13.803 1.00 68.81 440 GLU A N 1
ATOM 3466 C CA . GLU A 1 440 ? 29.476 5.627 -13.353 1.00 68.81 440 GLU A CA 1
ATOM 3467 C C . GLU A 1 440 ? 30.538 6.110 -12.339 1.00 68.81 440 GLU A C 1
ATOM 3469 O O . GLU A 1 440 ? 31.411 5.343 -11.943 1.00 68.81 440 GLU A O 1
ATOM 3474 N N . GLY A 1 441 ? 30.500 7.391 -11.948 1.00 56.81 441 GLY A N 1
ATOM 3475 C CA . GLY A 1 441 ? 31.630 8.096 -11.333 1.00 56.81 441 GLY A CA 1
ATOM 3476 C C . GLY A 1 441 ? 31.719 8.101 -9.803 1.00 56.81 441 GLY A C 1
ATOM 3477 O O . GLY A 1 441 ? 32.787 8.425 -9.285 1.00 56.81 441 GLY A O 1
ATOM 3478 N N . GLU A 1 442 ? 30.657 7.763 -9.064 1.00 45.44 442 GLU A N 1
ATOM 3479 C CA . GLU A 1 442 ? 30.649 7.892 -7.596 1.00 45.44 442 GLU A CA 1
ATOM 3480 C C . GLU A 1 442 ? 30.659 6.549 -6.858 1.00 45.44 442 GLU A C 1
ATOM 3482 O O . GLU A 1 442 ? 29.623 5.984 -6.505 1.00 45.44 442 GLU A O 1
ATOM 3487 N N . GLY A 1 443 ? 31.881 6.111 -6.543 1.00 47.25 443 GLY A N 1
ATOM 3488 C CA . GLY A 1 443 ? 32.168 5.168 -5.465 1.00 47.25 443 GLY A CA 1
ATOM 3489 C C . GLY A 1 443 ? 32.055 3.683 -5.811 1.00 47.25 443 GLY A C 1
ATOM 3490 O O . GLY A 1 443 ? 31.260 3.241 -6.636 1.00 47.25 443 GLY A O 1
ATOM 3491 N N . SER A 1 444 ? 32.843 2.876 -5.097 1.00 50.03 444 SER A N 1
ATOM 3492 C CA . SER A 1 444 ? 32.524 1.461 -4.907 1.00 50.03 444 SER A CA 1
ATOM 3493 C C . SER A 1 444 ? 31.118 1.349 -4.319 1.00 50.03 444 SER A C 1
ATOM 3495 O O . SER A 1 444 ? 30.872 1.979 -3.289 1.00 50.03 444 SER A O 1
ATOM 3497 N N . LEU A 1 445 ? 30.242 0.540 -4.931 1.00 54.25 445 LEU A N 1
ATOM 3498 C CA . LEU A 1 445 ? 28.895 0.265 -4.414 1.00 54.25 445 LEU A CA 1
ATOM 3499 C C . LEU A 1 445 ? 28.972 -0.021 -2.911 1.00 54.25 445 LEU A C 1
ATOM 3501 O O . LEU A 1 445 ? 29.637 -0.971 -2.485 1.00 54.25 445 LEU A O 1
ATOM 3505 N N . GLY A 1 446 ? 28.322 0.824 -2.112 1.00 59.38 446 GLY A N 1
ATOM 3506 C CA . GLY A 1 446 ? 28.262 0.642 -0.674 1.00 59.38 446 GLY A CA 1
ATOM 3507 C C . GLY A 1 446 ? 27.539 -0.657 -0.338 1.00 59.38 446 GLY A C 1
ATOM 3508 O O . GLY A 1 446 ? 26.770 -1.192 -1.138 1.00 59.38 446 GLY A O 1
ATOM 3509 N N . GLN A 1 447 ? 27.727 -1.162 0.881 1.00 56.97 447 GLN A N 1
ATOM 3510 C CA . GLN A 1 447 ? 27.016 -2.366 1.318 1.00 56.97 447 GLN A CA 1
ATOM 3511 C C . GLN A 1 447 ? 25.487 -2.201 1.186 1.00 56.97 447 GLN A C 1
ATOM 3513 O O . GLN A 1 447 ? 24.801 -3.149 0.813 1.00 56.97 447 GLN A O 1
ATOM 3518 N N . GLU A 1 448 ? 24.963 -0.987 1.401 1.00 58.94 448 GLU A N 1
ATOM 3519 C CA . GLU A 1 448 ? 23.556 -0.664 1.136 1.00 58.94 448 GLU A CA 1
ATOM 3520 C C . GLU A 1 448 ? 23.191 -0.713 -0.359 1.00 58.94 448 GLU A C 1
ATOM 3522 O O . GLU A 1 448 ? 22.141 -1.257 -0.685 1.00 58.94 448 GLU A O 1
ATOM 3527 N N . ASP A 1 449 ? 24.037 -0.222 -1.273 1.00 59.94 449 ASP A N 1
ATOM 3528 C CA . ASP A 1 449 ? 23.771 -0.268 -2.723 1.00 59.94 449 ASP A CA 1
ATOM 3529 C C . ASP A 1 449 ? 23.696 -1.711 -3.252 1.00 59.94 449 ASP A C 1
ATOM 3531 O O . ASP A 1 449 ? 22.920 -2.001 -4.166 1.00 59.94 449 ASP A O 1
ATOM 3535 N N . VAL A 1 450 ? 24.487 -2.621 -2.668 1.00 61.12 450 VAL A N 1
ATOM 3536 C CA . VAL A 1 450 ? 24.463 -4.058 -2.984 1.00 61.12 450 VAL A CA 1
ATOM 3537 C C . VAL A 1 450 ? 23.203 -4.724 -2.424 1.00 61.12 450 VAL A C 1
ATOM 3539 O O . VAL A 1 450 ? 22.543 -5.474 -3.138 1.00 61.12 450 VAL A O 1
ATOM 3542 N N . ILE A 1 451 ? 22.829 -4.431 -1.172 1.00 66.88 451 ILE A N 1
ATOM 3543 C CA . ILE A 1 451 ? 21.609 -4.974 -0.543 1.00 66.88 451 ILE A CA 1
ATOM 3544 C C . ILE A 1 451 ? 20.354 -4.502 -1.287 1.00 66.88 451 ILE A C 1
ATOM 3546 O O . ILE A 1 451 ? 19.467 -5.302 -1.571 1.00 66.88 451 ILE A O 1
ATOM 3550 N N . HIS A 1 452 ? 20.287 -3.220 -1.642 1.00 70.06 452 HIS A N 1
ATOM 3551 C CA . HIS A 1 452 ? 19.140 -2.631 -2.339 1.00 70.06 452 HIS A CA 1
ATOM 3552 C C . HIS A 1 452 ? 19.154 -2.864 -3.854 1.00 70.06 452 HIS A C 1
ATOM 3554 O O . HIS A 1 452 ? 18.198 -2.464 -4.517 1.00 70.06 452 HIS A O 1
ATOM 3560 N N . ALA A 1 453 ? 20.202 -3.508 -4.383 1.00 77.62 453 ALA A N 1
ATOM 3561 C CA . ALA A 1 453 ? 20.448 -3.743 -5.803 1.00 77.62 453 ALA A CA 1
ATOM 3562 C C . ALA A 1 453 ? 20.290 -2.463 -6.646 1.00 77.62 453 ALA A C 1
ATOM 3564 O O . ALA A 1 453 ? 19.325 -2.305 -7.393 1.00 77.62 453 ALA A O 1
ATOM 3565 N N . LYS A 1 454 ? 21.239 -1.528 -6.547 1.00 84.31 454 LYS A N 1
ATOM 3566 C CA . LYS A 1 454 ? 21.258 -0.309 -7.378 1.00 84.31 454 LYS A CA 1
ATOM 3567 C C . LYS A 1 454 ? 21.274 -0.646 -8.879 1.00 84.31 454 LYS A C 1
ATOM 3569 O O . LYS A 1 454 ? 21.981 -1.557 -9.302 1.00 84.31 454 LYS A O 1
ATOM 3574 N N . VAL A 1 455 ? 20.504 0.095 -9.679 1.00 88.88 455 VAL A N 1
ATOM 3575 C CA . VAL A 1 455 ? 20.511 -0.019 -11.149 1.00 88.88 455 VAL A CA 1
ATOM 3576 C C . VAL A 1 455 ? 21.802 0.598 -11.687 1.00 88.88 455 VAL A C 1
ATOM 3578 O O . VAL A 1 455 ? 22.146 1.732 -11.352 1.00 88.88 455 VAL A O 1
ATOM 3581 N N . THR A 1 456 ? 22.526 -0.142 -12.519 1.00 89.50 456 THR A N 1
ATOM 3582 C CA . THR A 1 456 ? 23.745 0.322 -13.189 1.00 89.50 456 THR A CA 1
ATOM 3583 C C . THR A 1 456 ? 23.425 1.119 -14.454 1.00 89.50 456 THR A C 1
ATOM 3585 O O . THR A 1 456 ? 22.365 0.974 -15.068 1.00 89.50 456 THR A O 1
ATOM 3588 N N . ARG A 1 457 ? 24.387 1.932 -14.910 1.00 90.69 457 ARG A N 1
ATOM 3589 C CA . ARG A 1 457 ? 24.278 2.669 -16.179 1.00 90.69 457 ARG A CA 1
ATOM 3590 C C . ARG A 1 457 ? 24.035 1.743 -17.373 1.00 90.69 457 ARG A C 1
ATOM 3592 O O . ARG A 1 457 ? 23.234 2.071 -18.245 1.00 90.69 457 ARG A O 1
ATOM 3599 N N . ALA A 1 458 ? 24.698 0.587 -17.397 1.00 91.31 458 ALA A N 1
ATOM 3600 C CA . ALA A 1 458 ? 24.576 -0.398 -18.466 1.00 91.31 458 ALA A CA 1
ATOM 3601 C C . ALA A 1 458 ? 23.168 -1.017 -18.539 1.00 91.31 458 ALA A C 1
ATOM 3603 O O . ALA A 1 458 ? 22.614 -1.111 -19.635 1.00 91.31 458 ALA A O 1
ATOM 3604 N N . GLU A 1 459 ? 22.577 -1.381 -17.395 1.00 91.56 459 GLU A N 1
ATOM 3605 C CA . GLU A 1 459 ? 21.202 -1.898 -17.312 1.00 91.56 459 GLU A CA 1
ATOM 3606 C C . GLU A 1 459 ? 20.180 -0.836 -17.737 1.00 91.56 459 GLU A C 1
ATOM 3608 O O . GLU A 1 459 ? 19.339 -1.104 -18.594 1.00 91.56 459 GLU A O 1
ATOM 3613 N N . ALA A 1 460 ? 20.295 0.390 -17.210 1.00 92.50 460 ALA A N 1
ATOM 3614 C CA . ALA A 1 460 ? 19.420 1.506 -17.573 1.00 92.50 460 ALA A CA 1
ATOM 3615 C C . ALA A 1 460 ? 19.459 1.801 -19.085 1.00 92.50 460 ALA A C 1
ATOM 3617 O O . ALA A 1 460 ? 18.414 1.913 -19.727 1.00 92.50 460 ALA A O 1
ATOM 3618 N N . LEU A 1 461 ? 20.658 1.855 -19.678 1.00 92.44 461 LEU A N 1
ATOM 3619 C CA . LEU A 1 461 ? 20.839 2.036 -21.121 1.00 92.44 461 LEU A CA 1
ATOM 3620 C C . LEU A 1 461 ? 20.288 0.862 -21.945 1.00 92.44 461 LEU A C 1
ATOM 3622 O O . LEU A 1 461 ? 19.818 1.080 -23.061 1.00 92.44 461 LEU A O 1
ATOM 3626 N N . ASP A 1 462 ? 20.363 -0.380 -21.459 1.00 91.38 462 ASP A N 1
ATOM 3627 C CA . ASP A 1 462 ? 19.787 -1.523 -22.178 1.00 91.38 462 ASP A CA 1
ATOM 3628 C C . ASP A 1 462 ? 18.261 -1.533 -22.130 1.00 91.38 462 ASP A C 1
ATOM 3630 O O . ASP A 1 462 ? 17.622 -1.801 -23.147 1.00 91.38 462 ASP A O 1
ATOM 3634 N N . PHE A 1 463 ? 17.680 -1.152 -20.993 1.00 92.06 463 PHE A N 1
ATOM 3635 C CA . PHE A 1 463 ? 16.238 -1.002 -20.849 1.00 92.06 463 PHE A CA 1
ATOM 3636 C C . PHE A 1 463 ? 15.696 0.122 -21.746 1.00 92.06 463 PHE A C 1
ATOM 3638 O O . PHE A 1 463 ? 14.792 -0.122 -22.547 1.00 92.06 463 PHE A O 1
ATOM 3645 N N . GLN A 1 464 ? 16.329 1.304 -21.732 1.00 93.00 464 GLN A N 1
ATOM 3646 C CA . GLN A 1 464 ? 16.013 2.418 -22.640 1.00 93.00 464 GLN A CA 1
ATOM 3647 C C . GLN A 1 464 ? 16.038 2.006 -24.122 1.00 93.00 464 GLN A C 1
ATOM 3649 O O . GLN A 1 464 ? 15.145 2.376 -24.877 1.00 93.00 464 GLN A O 1
ATOM 3654 N N . ARG A 1 465 ? 17.030 1.212 -24.558 1.00 92.56 465 ARG A N 1
ATOM 3655 C CA . ARG A 1 465 ? 17.135 0.739 -25.957 1.00 92.56 465 ARG A CA 1
ATOM 3656 C C . ARG A 1 465 ? 16.014 -0.212 -26.389 1.00 92.56 465 ARG A C 1
ATOM 3658 O O . ARG A 1 465 ? 15.852 -0.434 -27.590 1.00 92.56 465 ARG A O 1
ATOM 3665 N N . ARG A 1 466 ? 15.306 -0.834 -25.442 1.00 90.19 466 ARG A N 1
ATOM 3666 C CA . ARG A 1 466 ? 14.246 -1.827 -25.698 1.00 90.19 466 ARG A CA 1
ATOM 3667 C C . ARG A 1 466 ? 12.839 -1.280 -25.486 1.00 90.19 466 ARG A C 1
ATOM 3669 O O . ARG A 1 466 ? 11.893 -1.897 -25.977 1.00 90.19 466 ARG A O 1
ATOM 3676 N N . ALA A 1 467 ? 12.715 -0.172 -24.762 1.00 92.94 467 ALA A N 1
ATOM 3677 C CA . ALA A 1 467 ? 11.469 0.546 -24.574 1.00 92.94 467 ALA A CA 1
ATOM 3678 C C . ALA A 1 467 ? 11.002 1.195 -25.885 1.00 92.94 467 ALA A C 1
ATOM 3680 O O . ALA A 1 467 ? 11.777 1.783 -26.641 1.00 92.94 467 ALA A O 1
ATOM 3681 N N . SER A 1 468 ? 9.709 1.074 -26.151 1.00 94.25 468 SER A N 1
ATOM 3682 C CA . SER A 1 468 ? 8.994 1.807 -27.187 1.00 94.25 468 SER A CA 1
ATOM 3683 C C . SER A 1 468 ? 8.527 3.175 -26.671 1.00 94.25 468 SER A C 1
ATOM 3685 O O . SER A 1 468 ? 8.634 3.488 -25.485 1.00 94.25 468 SER A O 1
ATOM 3687 N N . ALA A 1 469 ? 7.958 3.999 -27.555 1.00 94.81 469 ALA A N 1
ATOM 3688 C CA . ALA A 1 469 ? 7.320 5.250 -27.142 1.00 94.81 469 ALA A CA 1
ATOM 3689 C C . ALA A 1 469 ? 6.110 5.027 -26.207 1.00 94.81 469 ALA A C 1
ATOM 3691 O O . ALA A 1 469 ? 5.838 5.876 -25.363 1.00 94.81 469 ALA A O 1
ATOM 3692 N N . ASP A 1 470 ? 5.423 3.884 -26.326 1.00 95.75 470 ASP A N 1
ATOM 3693 C CA . ASP A 1 470 ? 4.317 3.494 -25.441 1.00 95.75 470 ASP A CA 1
ATOM 3694 C C . ASP A 1 470 ? 4.822 3.165 -24.027 1.00 95.75 470 ASP A C 1
ATOM 3696 O O . ASP A 1 470 ? 4.293 3.676 -23.042 1.00 95.75 470 ASP A O 1
ATOM 3700 N N . ASP A 1 471 ? 5.930 2.423 -23.921 1.00 96.44 471 ASP A N 1
ATOM 3701 C CA . ASP A 1 471 ? 6.579 2.132 -22.635 1.00 96.44 471 ASP A CA 1
ATOM 3702 C C . ASP A 1 471 ? 7.008 3.411 -21.901 1.00 96.44 471 ASP A C 1
ATOM 3704 O O . ASP A 1 471 ? 6.873 3.505 -20.683 1.00 96.44 471 ASP A O 1
ATOM 3708 N N . VAL A 1 472 ? 7.500 4.414 -22.637 1.00 96.06 472 VAL A N 1
ATOM 3709 C CA . VAL A 1 472 ? 7.880 5.728 -22.088 1.00 96.06 472 VAL A CA 1
ATOM 3710 C C . VAL A 1 472 ? 6.657 6.512 -21.592 1.00 96.06 472 VAL A C 1
ATOM 3712 O O . VAL A 1 472 ? 6.744 7.206 -20.578 1.00 96.06 472 VAL A O 1
ATOM 3715 N N . GLU A 1 473 ? 5.507 6.401 -22.260 1.00 95.00 473 GLU A N 1
ATOM 3716 C CA . GLU A 1 473 ? 4.259 7.034 -21.817 1.00 95.00 473 GLU A CA 1
ATOM 3717 C C . GLU A 1 473 ? 3.708 6.365 -20.549 1.00 95.00 473 GLU A C 1
ATOM 3719 O O . GLU A 1 473 ? 3.422 7.045 -19.559 1.00 95.00 473 GLU A O 1
ATOM 3724 N N . ARG A 1 474 ? 3.656 5.028 -20.536 1.00 96.75 474 ARG A N 1
ATOM 3725 C CA . ARG A 1 474 ? 3.266 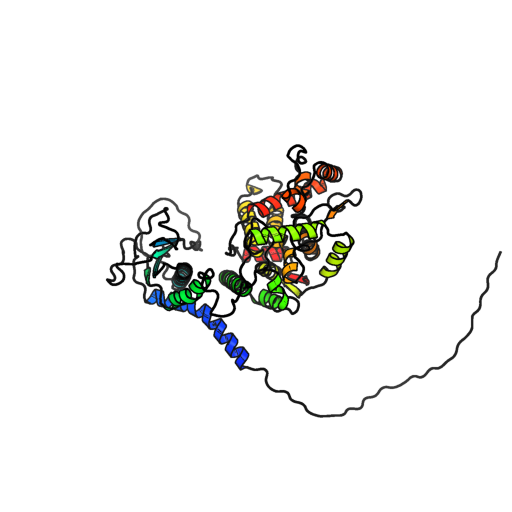4.214 -19.371 1.00 96.75 474 ARG A CA 1
ATOM 3726 C C . ARG A 1 474 ? 4.167 4.499 -18.170 1.00 96.75 474 ARG A C 1
ATOM 3728 O O . ARG A 1 474 ? 3.679 4.791 -17.076 1.00 96.75 474 ARG A O 1
ATOM 3735 N N . ALA A 1 475 ? 5.482 4.534 -18.390 1.00 97.25 475 ALA A N 1
ATOM 3736 C CA . ALA A 1 475 ? 6.462 4.887 -17.370 1.00 97.25 475 ALA A CA 1
ATOM 3737 C C . ALA A 1 475 ? 6.266 6.303 -16.809 1.00 97.25 475 ALA A C 1
ATOM 3739 O O . ALA A 1 475 ? 6.518 6.507 -15.623 1.00 97.25 475 ALA A O 1
ATOM 3740 N N . ARG A 1 476 ? 5.779 7.277 -17.598 1.00 97.19 476 ARG A N 1
ATOM 3741 C CA . ARG A 1 476 ? 5.485 8.632 -17.093 1.00 97.19 476 ARG A CA 1
ATOM 3742 C C . ARG A 1 476 ? 4.373 8.625 -16.049 1.00 97.19 476 ARG A C 1
ATOM 3744 O O . ARG A 1 476 ? 4.501 9.316 -15.041 1.00 97.19 476 ARG A O 1
ATOM 3751 N N . PHE A 1 477 ? 3.324 7.828 -16.253 1.00 97.12 477 PHE A N 1
ATOM 3752 C CA . PHE A 1 477 ? 2.254 7.675 -15.266 1.00 97.12 477 PHE A CA 1
ATOM 3753 C C . PHE A 1 477 ? 2.772 7.018 -13.978 1.00 97.12 477 PHE A C 1
ATOM 3755 O O . PHE A 1 477 ? 2.605 7.577 -12.896 1.00 97.12 477 PHE A O 1
ATOM 3762 N N . VAL A 1 478 ? 3.485 5.890 -14.094 1.00 98.38 478 VAL A N 1
ATOM 3763 C CA . VAL A 1 478 ? 4.061 5.178 -12.935 1.00 98.38 478 VAL A CA 1
ATOM 3764 C C . VAL A 1 478 ? 5.064 6.053 -12.171 1.00 98.38 478 VAL A C 1
ATOM 3766 O O . VAL A 1 478 ? 5.034 6.096 -10.944 1.00 98.38 478 VAL A O 1
ATOM 3769 N N . ALA A 1 479 ? 5.915 6.810 -12.867 1.00 97.19 479 ALA A N 1
ATOM 3770 C CA . ALA A 1 479 ? 6.878 7.704 -12.230 1.00 97.19 479 ALA A CA 1
ATOM 3771 C C . ALA A 1 479 ? 6.214 8.904 -11.536 1.00 97.19 479 ALA A C 1
ATOM 3773 O O . ALA A 1 479 ? 6.653 9.275 -10.449 1.00 97.19 479 ALA A O 1
ATOM 3774 N N . HIS A 1 480 ? 5.155 9.497 -12.108 1.00 97.38 480 HIS A N 1
ATOM 3775 C CA . HIS A 1 480 ? 4.398 10.551 -11.418 1.00 97.38 480 HIS A CA 1
ATOM 3776 C C . HIS A 1 480 ? 3.706 9.978 -10.170 1.00 97.38 480 HIS A C 1
ATOM 3778 O O . HIS A 1 480 ? 3.819 10.571 -9.096 1.00 97.38 480 HIS A O 1
ATOM 3784 N N . PHE A 1 481 ? 3.115 8.779 -10.254 1.00 98.56 481 PHE A N 1
ATOM 3785 C CA . PHE A 1 481 ? 2.562 8.084 -9.088 1.00 98.56 481 PHE A CA 1
ATOM 3786 C C . PHE A 1 481 ? 3.614 7.882 -7.982 1.00 98.56 481 PHE A C 1
ATOM 3788 O O . PHE A 1 481 ? 3.370 8.234 -6.826 1.00 98.56 481 PHE A O 1
ATOM 3795 N N . ALA A 1 482 ? 4.813 7.411 -8.342 1.00 97.62 482 ALA A N 1
ATOM 3796 C CA . ALA A 1 482 ? 5.912 7.179 -7.404 1.00 97.62 482 ALA A CA 1
ATOM 3797 C C . ALA A 1 482 ? 6.346 8.443 -6.628 1.00 97.62 482 ALA A C 1
ATOM 3799 O O . ALA A 1 482 ? 6.866 8.334 -5.516 1.00 97.62 482 ALA A O 1
ATOM 3800 N N . THR A 1 483 ? 6.100 9.653 -7.156 1.00 97.12 483 THR A N 1
ATOM 3801 C CA . THR A 1 483 ? 6.345 10.894 -6.396 1.00 97.12 483 THR A CA 1
ATOM 3802 C C . THR A 1 483 ? 5.374 11.083 -5.228 1.00 97.12 483 THR A C 1
ATOM 3804 O O . THR A 1 483 ? 5.777 11.618 -4.196 1.00 97.12 483 THR A O 1
ATOM 3807 N N . PHE A 1 484 ? 4.127 10.613 -5.349 1.00 98.12 484 PHE A N 1
ATOM 3808 C CA . PHE A 1 484 ? 3.129 10.668 -4.277 1.00 98.12 484 PHE A CA 1
ATOM 3809 C C . PHE A 1 484 ? 3.310 9.537 -3.263 1.00 98.12 484 PHE A C 1
ATOM 3811 O O . PHE A 1 484 ? 3.180 9.786 -2.067 1.00 98.12 484 PHE A O 1
ATOM 3818 N N . ASP A 1 485 ? 3.653 8.328 -3.722 1.00 98.44 485 ASP A N 1
ATOM 3819 C CA . ASP A 1 485 ? 4.112 7.225 -2.863 1.00 98.44 485 ASP A CA 1
ATOM 3820 C C . ASP A 1 485 ? 5.236 7.726 -1.944 1.00 98.44 485 ASP A C 1
ATOM 3822 O O . ASP A 1 485 ? 5.014 7.931 -0.748 1.00 98.44 485 ASP A O 1
ATOM 3826 N N . ALA A 1 486 ? 6.401 8.054 -2.509 1.00 94.62 486 ALA A N 1
ATOM 3827 C CA . ALA A 1 486 ? 7.561 8.462 -1.723 1.00 94.62 486 ALA A CA 1
ATOM 3828 C C . ALA A 1 486 ? 7.339 9.775 -0.948 1.00 94.62 486 ALA A C 1
ATOM 3830 O O . ALA A 1 486 ? 7.782 9.900 0.193 1.00 94.62 486 ALA A O 1
ATOM 3831 N N . GLY A 1 487 ? 6.658 10.759 -1.546 1.00 94.69 487 GLY A N 1
ATOM 3832 C CA . GLY A 1 487 ? 6.470 12.093 -0.966 1.00 94.69 487 GLY A CA 1
ATOM 3833 C C . GLY A 1 487 ? 5.441 12.178 0.165 1.00 94.69 487 GLY A C 1
ATOM 3834 O O . GLY A 1 487 ? 5.437 13.167 0.898 1.00 94.69 487 GLY A O 1
ATOM 3835 N N . SER A 1 488 ? 4.578 11.170 0.327 1.00 95.81 488 SER A N 1
ATOM 3836 C CA . SER A 1 488 ? 3.513 11.170 1.344 1.00 95.81 488 SER A CA 1
ATOM 3837 C C . SER A 1 488 ? 3.893 10.477 2.661 1.00 95.81 488 SER A C 1
ATOM 3839 O O . SER A 1 488 ? 3.146 10.577 3.639 1.00 95.81 488 SER A O 1
ATOM 3841 N N . LYS A 1 489 ? 5.040 9.783 2.707 1.00 95.62 489 LYS A N 1
ATOM 3842 C CA . LYS A 1 489 ? 5.446 8.919 3.827 1.00 95.62 489 LYS A CA 1
ATOM 3843 C C . LYS A 1 489 ? 5.696 9.719 5.102 1.00 95.62 489 LYS A C 1
ATOM 3845 O O . LYS A 1 489 ? 6.670 10.457 5.226 1.00 95.62 489 LYS A O 1
ATOM 3850 N N . VAL A 1 490 ? 4.824 9.525 6.093 1.00 90.62 490 VAL A N 1
ATOM 3851 C CA . VAL A 1 490 ? 4.955 10.119 7.432 1.00 90.62 490 VAL A CA 1
ATOM 3852 C C . VAL A 1 490 ? 4.763 9.041 8.492 1.00 90.62 490 VAL A C 1
ATOM 3854 O O . VAL A 1 490 ? 3.727 8.376 8.520 1.00 90.62 490 VAL A O 1
ATOM 3857 N N . ILE A 1 491 ? 5.731 8.904 9.406 1.00 91.94 491 ILE A N 1
ATOM 3858 C CA . ILE A 1 491 ? 5.638 7.968 10.535 1.00 91.94 491 ILE A CA 1
ATOM 3859 C C . ILE A 1 491 ? 4.475 8.377 11.441 1.00 91.94 491 ILE A C 1
ATOM 3861 O O . ILE A 1 491 ? 4.523 9.421 12.093 1.00 91.94 491 ILE A O 1
ATOM 3865 N N . THR A 1 492 ? 3.431 7.551 11.511 1.00 90.19 492 THR A N 1
ATOM 3866 C CA . THR A 1 492 ? 2.289 7.796 12.400 1.00 90.19 492 THR A CA 1
ATOM 3867 C C . THR A 1 492 ? 1.495 6.526 12.686 1.00 90.19 492 THR A C 1
ATOM 3869 O O . THR A 1 492 ? 1.383 5.627 11.859 1.00 90.19 492 THR A O 1
ATOM 3872 N N . ASP A 1 493 ? 0.884 6.477 13.867 1.00 89.06 493 ASP A N 1
ATOM 3873 C CA . ASP A 1 493 ? -0.107 5.464 14.245 1.00 89.06 493 ASP A CA 1
ATOM 3874 C C . ASP A 1 493 ? -1.558 5.961 14.070 1.00 89.06 493 ASP A C 1
ATOM 3876 O O . ASP A 1 493 ? -2.506 5.280 14.460 1.00 89.06 493 ASP A O 1
ATOM 3880 N N . THR A 1 494 ? -1.754 7.158 13.504 1.00 90.38 494 THR A N 1
ATOM 3881 C CA . THR A 1 494 ? -3.082 7.747 13.273 1.00 90.38 494 THR A CA 1
ATOM 3882 C C . THR A 1 494 ? -3.552 7.483 11.848 1.00 90.38 494 THR A C 1
ATOM 3884 O O . THR A 1 494 ? -2.912 7.927 10.899 1.00 90.38 494 THR A O 1
ATOM 3887 N N . ILE A 1 495 ? -4.703 6.820 11.701 1.00 95.69 495 ILE A N 1
ATOM 3888 C CA . ILE A 1 495 ? -5.356 6.616 10.400 1.00 95.69 495 ILE A CA 1
ATOM 3889 C C . ILE A 1 495 ? -5.824 7.976 9.845 1.00 95.69 495 ILE A C 1
ATOM 3891 O O . ILE A 1 495 ? -6.627 8.638 10.516 1.00 95.69 495 ILE A O 1
ATOM 3895 N N . PRO A 1 496 ? -5.336 8.419 8.664 1.00 94.44 496 PRO A N 1
ATOM 3896 C CA . PRO A 1 496 ? -5.759 9.673 8.049 1.00 94.44 496 PRO A CA 1
ATOM 3897 C C . PRO A 1 496 ? -7.268 9.684 7.814 1.00 94.44 496 PRO A C 1
ATOM 3899 O O . PRO A 1 496 ? -7.863 8.657 7.494 1.00 94.44 496 PRO A O 1
ATOM 3902 N N . ARG A 1 497 ? -7.902 10.848 7.963 1.00 90.81 497 ARG A N 1
ATOM 3903 C CA . ARG A 1 497 ? -9.314 11.002 7.593 1.00 90.81 497 ARG A CA 1
ATOM 3904 C C . ARG A 1 497 ? -9.437 11.078 6.073 1.00 90.81 497 ARG A C 1
ATOM 3906 O O . ARG A 1 497 ? -8.600 11.690 5.414 1.00 90.81 497 ARG A O 1
ATOM 3913 N N . VAL A 1 498 ? -10.502 10.487 5.552 1.00 93.75 498 VAL A N 1
ATOM 3914 C CA . VAL A 1 498 ? -10.940 10.581 4.157 1.00 93.75 498 VAL A CA 1
ATOM 3915 C C . VAL A 1 498 ? -12.438 10.864 4.135 1.00 93.75 498 VAL A C 1
ATOM 3917 O O . VAL A 1 498 ? -13.120 10.662 5.142 1.00 93.75 498 VAL A O 1
ATOM 3920 N N . ASP A 1 499 ? -12.937 11.363 3.008 1.00 94.62 499 ASP A N 1
ATOM 3921 C CA . ASP A 1 499 ? -14.374 11.409 2.758 1.00 94.62 499 ASP A CA 1
ATOM 3922 C C . ASP A 1 499 ? -14.800 10.004 2.307 1.00 94.62 499 ASP A C 1
ATOM 3924 O O . ASP A 1 499 ? -14.263 9.462 1.339 1.00 94.62 499 ASP A O 1
ATOM 3928 N N . MET A 1 500 ? -15.691 9.369 3.069 1.00 94.56 500 MET A N 1
ATOM 3929 C CA . MET A 1 500 ? -16.085 7.987 2.797 1.00 94.56 500 MET A CA 1
ATOM 3930 C C . MET A 1 500 ? -16.979 7.859 1.576 1.00 94.56 500 MET A C 1
ATOM 3932 O O . MET A 1 500 ? -16.859 6.866 0.862 1.00 94.56 500 MET A O 1
ATOM 3936 N N . ASP A 1 501 ? -17.832 8.845 1.311 1.00 95.88 501 ASP A N 1
ATOM 3937 C CA . ASP A 1 501 ? -18.685 8.812 0.132 1.00 95.88 501 ASP A CA 1
ATOM 3938 C C . ASP A 1 501 ? -17.808 9.004 -1.116 1.00 95.88 501 ASP A C 1
ATOM 3940 O O . ASP A 1 501 ? -17.960 8.271 -2.090 1.00 95.88 501 ASP A O 1
ATOM 3944 N N . GLU A 1 502 ? -16.817 9.903 -1.072 1.00 96.75 502 GLU A N 1
ATOM 3945 C CA . GLU A 1 502 ? -15.805 10.074 -2.130 1.00 96.75 502 GLU A CA 1
ATOM 3946 C C . GLU A 1 502 ? -15.047 8.761 -2.420 1.00 96.75 502 GLU A C 1
ATOM 3948 O O . GLU A 1 502 ? -14.952 8.336 -3.574 1.00 96.75 502 GLU A O 1
ATOM 3953 N N . VAL A 1 503 ? -14.548 8.085 -1.377 1.00 97.94 503 VAL A N 1
ATOM 3954 C CA . VAL A 1 503 ? -13.773 6.836 -1.497 1.00 97.94 503 VAL A CA 1
ATOM 3955 C C . VAL A 1 503 ? -14.620 5.656 -1.981 1.00 97.94 503 VAL A C 1
ATOM 3957 O O . VAL A 1 503 ? -14.171 4.906 -2.849 1.00 97.94 503 VAL A O 1
ATOM 3960 N N . ILE A 1 504 ? -15.837 5.475 -1.460 1.00 97.50 504 ILE A N 1
ATOM 3961 C CA . ILE A 1 504 ? -16.713 4.368 -1.869 1.00 97.50 504 ILE A CA 1
ATOM 3962 C C . ILE A 1 504 ? -17.185 4.569 -3.311 1.00 97.50 504 ILE A C 1
ATOM 3964 O O . ILE A 1 504 ? -17.048 3.644 -4.110 1.00 97.50 504 ILE A O 1
ATOM 3968 N N . ASN A 1 505 ? -17.623 5.778 -3.688 1.00 97.69 505 ASN A N 1
ATOM 3969 C CA . ASN A 1 505 ? -17.983 6.081 -5.078 1.00 97.69 505 ASN A CA 1
ATOM 3970 C C . ASN A 1 505 ? -16.798 5.849 -6.030 1.00 97.69 505 ASN A C 1
ATOM 3972 O O . ASN A 1 505 ? -16.979 5.296 -7.114 1.00 97.69 505 ASN A O 1
ATOM 3976 N N . LEU A 1 506 ? -15.574 6.222 -5.631 1.00 98.44 506 LEU A N 1
ATOM 3977 C CA . LEU A 1 506 ? -14.371 5.941 -6.415 1.00 98.44 506 LEU A CA 1
ATOM 3978 C C . LEU A 1 506 ? -14.163 4.430 -6.603 1.00 98.44 506 LEU A C 1
ATOM 3980 O O . LEU A 1 506 ? -13.963 3.991 -7.733 1.00 98.44 506 LEU A O 1
ATOM 3984 N N . ILE A 1 507 ? -14.258 3.632 -5.537 1.00 98.62 507 ILE A N 1
ATOM 3985 C CA . ILE A 1 507 ? -14.105 2.169 -5.587 1.00 98.62 507 ILE A CA 1
ATOM 3986 C C . ILE A 1 507 ? -15.183 1.521 -6.471 1.00 98.62 507 ILE A C 1
ATOM 3988 O O . ILE A 1 507 ? -14.847 0.770 -7.388 1.00 98.62 507 ILE A O 1
ATOM 3992 N N . GLU A 1 508 ? -16.462 1.839 -6.262 1.00 97.75 508 GLU A N 1
ATOM 3993 C CA . GLU A 1 508 ? -17.578 1.297 -7.057 1.00 97.75 508 GLU A CA 1
ATOM 3994 C C . GLU A 1 508 ? -17.488 1.670 -8.546 1.00 97.75 508 GLU A C 1
ATOM 3996 O O . GLU A 1 508 ? -18.003 0.955 -9.407 1.00 97.75 508 GLU A O 1
ATOM 4001 N N . SER A 1 509 ? -16.787 2.761 -8.868 1.00 97.88 509 SER A N 1
ATOM 4002 C CA . SER A 1 509 ? -16.576 3.219 -10.243 1.00 97.88 509 SER A CA 1
ATOM 4003 C C . SER A 1 509 ? -15.529 2.424 -11.043 1.00 97.88 509 SER A C 1
ATOM 4005 O O . SER A 1 509 ? -15.425 2.632 -12.254 1.00 97.88 509 SER A O 1
ATOM 4007 N N . TYR A 1 510 ? -14.771 1.534 -10.388 1.00 98.31 510 TYR A N 1
ATOM 4008 C CA . TYR A 1 510 ? -13.845 0.573 -11.013 1.00 98.31 510 TYR A CA 1
ATOM 4009 C C . TYR A 1 510 ? -14.263 -0.882 -10.751 1.00 98.31 510 TYR A C 1
ATOM 4011 O O . TYR A 1 510 ? -14.163 -1.734 -11.631 1.00 98.31 510 TYR A O 1
ATOM 4019 N N . PHE A 1 511 ? -14.765 -1.174 -9.551 1.00 98.12 511 PHE A N 1
ATOM 4020 C CA . PHE A 1 511 ? -15.133 -2.520 -9.121 1.00 98.12 511 PHE A CA 1
ATOM 4021 C C . PHE A 1 511 ? -16.663 -2.651 -9.063 1.00 98.12 511 PHE A C 1
ATOM 4023 O O . PHE A 1 511 ? -17.287 -1.953 -8.262 1.00 98.12 511 PHE A O 1
ATOM 4030 N N . PRO A 1 512 ? -17.302 -3.533 -9.859 1.00 94.94 512 PRO A N 1
ATOM 4031 C CA . PRO A 1 512 ? -18.758 -3.678 -9.870 1.00 94.94 512 PRO A CA 1
ATOM 4032 C C . PRO A 1 512 ? -19.340 -3.961 -8.474 1.00 94.94 512 PRO A C 1
ATOM 4034 O O . PRO A 1 512 ? -19.042 -4.983 -7.858 1.00 94.94 512 PRO A O 1
ATOM 4037 N N . GLY A 1 513 ? -20.158 -3.036 -7.957 1.00 95.75 513 GLY A N 1
ATOM 4038 C CA . GLY A 1 513 ? -20.704 -3.111 -6.592 1.00 95.75 513 GLY A CA 1
ATOM 4039 C C . GLY A 1 513 ? -19.634 -3.088 -5.491 1.00 95.75 513 GLY A C 1
ATOM 4040 O O . GLY A 1 513 ? -19.830 -3.693 -4.436 1.00 95.75 513 GLY A O 1
ATOM 4041 N N . GLY A 1 514 ? -18.474 -2.490 -5.781 1.00 97.12 514 GLY A N 1
ATOM 4042 C CA . GLY A 1 514 ? -17.324 -2.359 -4.888 1.00 97.12 514 GLY A CA 1
ATOM 4043 C C . GLY A 1 514 ? -16.614 -3.675 -4.559 1.00 97.12 514 GLY A C 1
ATOM 4044 O O . GLY A 1 514 ? -15.831 -3.726 -3.611 1.00 97.12 514 GLY A O 1
ATOM 4045 N N . LYS A 1 515 ? -16.893 -4.758 -5.296 1.00 97.94 515 LYS A N 1
ATOM 4046 C CA . LYS A 1 515 ? -16.524 -6.132 -4.927 1.00 97.94 515 LYS A CA 1
ATOM 4047 C C . LYS A 1 515 ? -15.620 -6.830 -5.936 1.00 97.94 515 LYS A C 1
ATOM 4049 O O . LYS A 1 515 ? -15.704 -6.598 -7.140 1.00 97.94 515 LYS A O 1
ATOM 4054 N N . ILE A 1 516 ? -14.814 -7.757 -5.421 1.00 97.81 516 ILE A N 1
ATOM 4055 C CA . ILE A 1 516 ? -13.943 -8.658 -6.187 1.00 97.81 516 ILE A CA 1
ATOM 4056 C C . ILE A 1 516 ? -13.908 -10.055 -5.557 1.00 97.81 516 ILE A C 1
ATOM 4058 O O . ILE A 1 516 ? -14.295 -10.231 -4.402 1.00 97.81 516 ILE A O 1
ATOM 4062 N N . VAL A 1 517 ? -13.393 -11.041 -6.296 1.00 96.81 517 VAL A N 1
ATOM 4063 C CA . VAL A 1 517 ? -13.024 -12.352 -5.739 1.00 96.81 517 VAL A CA 1
ATOM 4064 C C . VAL A 1 517 ? -11.550 -12.328 -5.329 1.00 96.81 517 VAL A C 1
ATOM 4066 O O . VAL A 1 517 ? -10.676 -12.252 -6.192 1.00 96.81 517 VAL A O 1
ATOM 4069 N N . TRP A 1 518 ? -11.276 -12.424 -4.026 1.00 96.06 518 TRP A N 1
ATOM 4070 C CA . TRP A 1 518 ? -9.924 -12.425 -3.449 1.00 96.06 518 TRP A CA 1
ATOM 4071 C C . TRP A 1 518 ? -9.482 -13.831 -3.042 1.00 96.06 518 TRP A C 1
ATOM 4073 O O . TRP A 1 518 ? -10.182 -14.488 -2.236 1.00 96.06 518 TRP A O 1
#

Secondary structure (DSSP, 8-state):
------------------------------------HHHHHHHHHHHHHHHHHHHHHHHHHHHHPEESBS-PPPSSS-SS-TTT-SEEEEEPP----SS-----S------------HHHHHHHHHHHHHHHHT-TT--EEEEETTTTEEEEES--TTTTTT--B-SSTT-EEEE--HHHHHHHHHHHHHH-TTT-TTSS-----HHHHHHHHHHHHHHHTT--THHHHHHHTSTTTTTTTTTSS---TTSPPPPHHHHHHHHHHHHHHHTT--HHHHHHHHHHHSS-SS-EEEHHHHHHHGGG---SS-TTTTT--HHHHHHHHHHHHHHHHTTSPPGGGT---S--HHHHHHHHHHHHHGGGGGGGTTTT--GGGTSS-B-EEEE-SS-HHHHEEE--SHHHHHHHHHGGGS-HHHHHHHHHTTBTTGGGGTSPPPPTTS-S--HHHHHTTPPPHHHHHHHHHH--HHHHHHHHHHHHHHHHHHHH----SSPPP--HHHHHHHHHTTSGGGEEE-

pLDDT: mean 78.51, std 22.91, range [27.78, 98.88]

InterPro domains:
  IPR007828 Inositol oxygenase [PF05153] (268-374)